Protein AF-A0A931QUQ0-F1 (afdb_monomer)

pLDDT: mean 88.73, std 15.68, range [31.11, 98.88]

Sequence (404 aa):
MVMVKSQKGFHLLPLLIVVVLVCVGAIGWRVMQKNNDKNQAASSDSKKLGSQEKQWLKDCQGDGRVQMQKSPMNLEDVGMILPLGLTAGAHVTPIDHLYFSPLEFRSPRDKYPVYAMADGYIVEITSRSVNVDTGQARPPEYRFMFQHSCQTISYFDLVTSVDDSIIKQMPDIESKGRATGHIAVKAGQLIGRIGGQTLDTAVYNMDLVLPGFITPSLYDAEPWKVHTDDFFSYFDEPLKSQLLDKNIRKTPPYSGKIDYDQPGKLIGNWFKQGSNGYAGEKGTTGAGENGRGYWSGHLSVFYHAIQPATIIVSLGEFSDGSPEAFAVAGNTPDPASVNKASGIVKYELIQGPNQDGQLPQDKTVRGSVLLQVLDGEKLKMEVFPGKTASQVNGFTPAALTYER

Foldseek 3Di:
DDDDDDDDDDPVVVVVVVVVVVVVVVVVVVVVVVVVVVVVVVLPPPQPDAPVLCQLLVVFADDDAAFFADDQFDLQQFQFKEFFQAADWLRLFTHLKIWRQTNPLQFPFQPTWTWRRAWFWFFKKAWDQADQQPRDGHQIWIKTWTRPGSFKIKIKTRFRFFDPVVCVVFVVCVVPRMGGDTHTHHRGDTGGGGHNGTIIMFMFGSSAFQVLQVPLQLCSVPNRSRRTDLRLVSYDPPVSVSNLVRYLAPDPVSNFDRRQHDPQFQAGKWFFPPLSHQQGNPPFPGLPPLSAHSQQRIWHWAAHRRGRLWTKIWHCQDDSNITDIFTFVVSDDDRRPAGQVNAKDKTFTAHAADPSRHDDPDRDGQWMKIWHRDPPQKIWIDIGGPDDPVRDPDDDPPITMIHD

Solvent-accessible surface area (backbone atoms only — not comparable to full-atom values): 21132 Å² total; per-residue (Å²): 134,88,84,83,81,83,86,84,72,77,75,58,59,64,53,51,52,51,52,50,52,52,52,51,50,53,50,51,50,50,52,51,50,54,48,52,54,49,54,51,61,67,59,66,62,75,83,80,71,42,74,66,56,52,58,58,46,56,89,50,53,66,76,54,83,66,67,36,82,30,65,46,45,59,72,85,51,44,53,34,29,46,39,14,16,44,64,58,61,75,38,26,49,43,32,73,38,26,32,44,31,35,57,60,46,86,35,60,69,54,68,42,64,28,25,32,29,33,53,33,22,43,32,34,37,38,49,44,43,54,40,62,74,77,67,44,78,48,81,55,27,33,34,39,36,32,32,50,19,61,29,22,34,38,40,41,30,56,29,48,41,71,26,68,82,53,44,77,78,38,66,46,30,85,77,66,35,42,31,74,57,74,44,79,47,46,51,59,37,75,52,26,17,26,34,52,50,43,44,35,35,42,34,30,32,74,85,46,68,48,78,22,44,84,46,61,76,37,31,65,74,51,52,64,60,46,15,53,50,64,52,62,77,34,34,57,81,68,59,29,58,58,51,53,70,36,28,71,27,87,54,84,60,54,40,35,62,58,51,57,35,43,93,63,30,54,19,14,63,35,20,30,63,91,17,63,38,64,44,11,46,93,90,24,90,34,33,44,101,83,56,40,28,23,31,50,38,31,33,20,32,46,54,35,43,58,38,68,84,43,39,30,44,19,29,12,48,55,88,86,44,45,39,51,60,21,23,38,54,90,56,49,81,56,41,77,75,34,24,50,90,63,42,77,44,66,40,32,28,17,62,31,55,47,98,88,40,48,66,57,87,66,71,62,69,56,13,19,37,41,42,27,39,44,80,88,49,25,33,41,38,42,78,39,67,74,31,54,60,90,73,54,93,69,86,61,93,81,46,42,53,26,31,87

Structure (mmCIF, N/CA/C/O backbone):
data_AF-A0A931QUQ0-F1
#
_entry.id   AF-A0A931QUQ0-F1
#
loop_
_atom_site.group_PDB
_atom_site.id
_atom_site.type_symbol
_atom_site.label_atom_id
_atom_site.label_alt_id
_atom_site.label_comp_id
_atom_site.label_asym_id
_atom_site.label_entity_id
_atom_site.label_seq_id
_atom_site.pdbx_PDB_ins_code
_atom_site.Cartn_x
_atom_site.Cartn_y
_atom_site.Cartn_z
_atom_site.occupancy
_atom_site.B_iso_or_equiv
_atom_site.auth_seq_id
_atom_site.auth_comp_id
_atom_site.auth_asym_id
_atom_site.auth_atom_id
_atom_site.pdbx_PDB_model_num
ATOM 1 N N . MET A 1 1 ? -31.052 -74.391 -0.321 1.00 40.22 1 MET A N 1
ATOM 2 C CA . MET A 1 1 ? -31.613 -73.701 -1.503 1.00 40.22 1 MET A CA 1
ATOM 3 C C . MET A 1 1 ? -31.634 -72.213 -1.181 1.00 40.22 1 MET A C 1
ATOM 5 O O . MET A 1 1 ? -32.277 -71.828 -0.215 1.00 40.22 1 MET A O 1
ATOM 9 N N . VAL A 1 2 ? -30.799 -71.422 -1.856 1.00 37.41 2 VAL A N 1
ATOM 10 C CA . VAL A 1 2 ? -30.527 -70.011 -1.524 1.00 37.41 2 VAL A CA 1
ATOM 11 C C . VAL A 1 2 ? -31.702 -69.132 -1.963 1.00 37.41 2 VAL A C 1
ATOM 13 O O . VAL A 1 2 ? -32.092 -69.170 -3.126 1.00 37.41 2 VAL A O 1
ATOM 16 N N . MET A 1 3 ? -32.254 -68.337 -1.042 1.00 34.44 3 MET A N 1
ATOM 17 C CA . MET A 1 3 ? -33.212 -67.270 -1.347 1.00 34.44 3 MET A CA 1
ATOM 18 C C . MET A 1 3 ? -32.458 -66.002 -1.765 1.00 34.44 3 MET A C 1
ATOM 20 O O . MET A 1 3 ? -31.725 -65.416 -0.970 1.00 34.44 3 MET A O 1
ATOM 24 N N . VAL A 1 4 ? -32.670 -65.560 -3.005 1.00 41.09 4 VAL A N 1
ATOM 25 C CA . VAL A 1 4 ? -32.209 -64.265 -3.521 1.00 41.09 4 VAL A CA 1
ATOM 26 C C . VAL A 1 4 ? -33.243 -63.196 -3.151 1.00 41.09 4 VAL A C 1
ATOM 28 O O . VAL A 1 4 ? -34.384 -63.251 -3.605 1.00 41.09 4 VAL A O 1
ATOM 31 N N . LYS A 1 5 ? -32.856 -62.209 -2.333 1.00 44.34 5 LYS A N 1
ATOM 32 C CA . LYS A 1 5 ? -33.628 -60.970 -2.124 1.00 44.34 5 LYS A CA 1
ATOM 33 C C . LYS A 1 5 ? -33.304 -59.985 -3.250 1.00 44.34 5 LYS A C 1
ATOM 35 O O . LYS A 1 5 ? -32.150 -59.605 -3.418 1.00 44.34 5 LYS A O 1
ATOM 40 N N . SER A 1 6 ? -34.318 -59.542 -3.996 1.00 45.66 6 SER A N 1
ATOM 41 C CA . SER A 1 6 ? -34.162 -58.502 -5.018 1.00 45.66 6 SER A CA 1
ATOM 42 C C . SER A 1 6 ? -33.956 -57.125 -4.376 1.00 45.66 6 SER A C 1
ATOM 44 O O . SER A 1 6 ? -34.846 -56.626 -3.685 1.00 45.66 6 SER A O 1
ATOM 46 N N . GLN A 1 7 ? -32.821 -56.478 -4.643 1.00 48.91 7 GLN A N 1
ATOM 47 C CA . GLN A 1 7 ? -32.614 -55.057 -4.359 1.00 48.91 7 GLN A CA 1
ATOM 48 C C . GLN A 1 7 ? -33.243 -54.209 -5.475 1.00 48.91 7 GLN A C 1
ATOM 50 O O . GLN A 1 7 ? -32.630 -53.962 -6.508 1.00 48.91 7 GLN A O 1
ATOM 55 N N . LYS A 1 8 ? -34.474 -53.735 -5.265 1.00 50.09 8 LYS A N 1
ATOM 56 C CA . LYS A 1 8 ? -35.027 -52.587 -6.000 1.00 50.09 8 LYS A CA 1
ATOM 57 C C . LYS A 1 8 ? -35.016 -51.392 -5.051 1.00 50.09 8 LYS A C 1
ATOM 59 O O . LYS A 1 8 ? -35.865 -51.305 -4.175 1.00 50.09 8 LYS A O 1
ATOM 64 N N . GLY A 1 9 ? -34.023 -50.513 -5.184 1.00 50.72 9 GLY A N 1
ATOM 65 C CA . GLY A 1 9 ? -33.960 -49.290 -4.370 1.00 50.72 9 GLY A CA 1
ATOM 66 C C . GLY A 1 9 ? -32.722 -48.407 -4.545 1.00 50.72 9 GLY A C 1
ATOM 67 O O . GLY A 1 9 ? -32.771 -47.238 -4.187 1.00 50.72 9 GLY A O 1
ATOM 68 N N . PHE A 1 10 ? -31.628 -48.902 -5.135 1.00 49.62 10 PHE A N 1
ATOM 69 C CA . PHE A 1 10 ? -30.348 -48.173 -5.137 1.00 49.62 10 PHE A CA 1
ATOM 70 C C . PHE A 1 10 ? -30.101 -47.238 -6.339 1.00 49.62 10 PHE A C 1
ATOM 72 O O . PHE A 1 10 ? -29.106 -46.523 -6.354 1.00 49.62 10 PHE A O 1
ATOM 79 N N . HIS A 1 11 ? -30.996 -47.192 -7.333 1.00 52.03 11 HIS A N 1
ATOM 80 C CA . HIS A 1 11 ? -30.795 -46.379 -8.548 1.00 52.03 11 HIS A CA 1
ATOM 81 C C . HIS A 1 11 ? -31.374 -44.956 -8.477 1.00 52.03 11 HIS A C 1
ATOM 83 O O . HIS A 1 11 ? -31.049 -44.130 -9.325 1.00 52.03 11 HIS A O 1
ATOM 89 N N . LEU A 1 12 ? -32.199 -44.639 -7.471 1.00 49.09 12 LEU A N 1
ATOM 90 C CA . LEU A 1 12 ? -32.796 -43.303 -7.318 1.00 49.09 12 LEU A CA 1
ATOM 91 C C . LEU A 1 12 ? -31.905 -42.336 -6.523 1.00 49.09 12 LEU A C 1
ATOM 93 O O . LEU A 1 12 ? -31.956 -41.134 -6.759 1.00 49.09 12 LEU A O 1
ATOM 97 N N . LEU A 1 13 ? -31.054 -42.846 -5.627 1.00 48.56 13 LEU A N 1
ATOM 98 C CA . LEU A 1 13 ? -30.172 -42.022 -4.794 1.00 48.56 13 LEU A CA 1
ATOM 99 C C . LEU A 1 13 ? -29.070 -41.296 -5.599 1.00 48.56 13 LEU A C 1
ATOM 101 O O . LEU A 1 13 ? -28.894 -40.096 -5.391 1.00 48.56 13 LEU A O 1
ATOM 105 N N . PRO A 1 14 ? -28.377 -41.942 -6.564 1.00 53.50 14 PRO A N 1
ATOM 106 C CA . PRO A 1 14 ? -27.396 -41.256 -7.407 1.00 53.50 14 PRO A CA 1
ATOM 107 C C . PRO A 1 14 ? -28.056 -40.206 -8.306 1.00 53.50 14 PRO A C 1
ATOM 109 O O . PRO A 1 14 ? -27.511 -39.124 -8.499 1.00 53.50 14 PRO A O 1
ATOM 112 N N . LEU A 1 15 ? -29.260 -40.501 -8.810 1.00 52.22 15 LEU A N 1
ATOM 113 C CA . LEU A 1 15 ? -30.012 -39.594 -9.675 1.00 52.22 15 LEU A CA 1
ATOM 114 C C . LEU A 1 15 ? -30.427 -38.320 -8.922 1.00 52.22 15 LEU A C 1
ATOM 116 O O . LEU A 1 15 ? -30.321 -37.220 -9.456 1.00 52.22 15 LEU A O 1
ATOM 120 N N . LEU A 1 16 ? -30.837 -38.461 -7.659 1.00 58.50 16 LEU A N 1
ATOM 121 C CA . LEU A 1 16 ? -31.236 -37.341 -6.809 1.00 58.50 16 LEU A CA 1
ATOM 122 C C . LEU A 1 16 ? -30.038 -36.454 -6.432 1.00 58.50 16 LEU A C 1
ATOM 124 O O . LEU A 1 16 ? -30.159 -35.232 -6.446 1.00 58.50 16 LEU A O 1
ATOM 128 N N . ILE A 1 17 ? -28.862 -37.046 -6.188 1.00 62.12 17 ILE A N 1
ATOM 129 C CA . ILE A 1 17 ? -27.612 -36.305 -5.935 1.00 62.12 17 ILE A CA 1
ATOM 130 C C . ILE A 1 17 ? -27.186 -35.507 -7.175 1.00 62.12 17 ILE A C 1
ATOM 132 O O . ILE A 1 17 ? -26.839 -34.333 -7.054 1.00 62.12 17 ILE A O 1
ATOM 136 N N . VAL A 1 18 ? -27.264 -36.099 -8.371 1.00 64.31 18 VAL A N 1
ATOM 137 C CA . VAL A 1 18 ? -26.933 -35.402 -9.627 1.00 64.31 18 VAL A CA 1
ATOM 138 C C . VAL A 1 18 ? -27.890 -34.235 -9.879 1.00 64.31 18 VAL A C 1
ATOM 140 O O . VAL A 1 18 ? -27.436 -33.142 -10.209 1.00 64.31 18 VAL A O 1
ATOM 143 N N . VAL A 1 19 ? -29.196 -34.418 -9.660 1.00 68.88 19 VAL A N 1
ATOM 144 C CA . VAL A 1 19 ? -30.186 -33.337 -9.816 1.00 68.88 19 VAL A CA 1
ATOM 145 C C . VAL A 1 19 ? -29.926 -32.196 -8.827 1.00 68.88 19 VAL A C 1
ATOM 147 O O . VAL A 1 19 ? -29.935 -31.035 -9.230 1.00 68.88 19 VAL A O 1
ATOM 150 N N . VAL A 1 20 ? -29.617 -32.498 -7.562 1.00 69.31 20 VAL A N 1
ATOM 151 C CA . VAL A 1 20 ? -29.287 -31.471 -6.558 1.00 69.31 20 VAL A CA 1
ATOM 152 C C . VAL A 1 20 ? -28.015 -30.709 -6.938 1.00 69.31 20 VAL A C 1
ATOM 154 O O . VAL A 1 20 ? -28.014 -29.481 -6.873 1.00 69.31 20 VAL A O 1
ATOM 157 N N . LEU A 1 21 ? -26.961 -31.389 -7.398 1.00 61.47 21 LEU A N 1
ATOM 158 C CA . LEU A 1 21 ? -25.717 -30.734 -7.823 1.00 61.47 21 LEU A CA 1
ATOM 159 C C . LEU A 1 21 ? -25.918 -29.839 -9.053 1.00 61.47 21 LEU A C 1
ATOM 161 O O . LEU A 1 21 ? -25.376 -28.736 -9.093 1.00 61.47 21 LEU A O 1
ATOM 165 N N . VAL A 1 22 ? -26.740 -30.260 -10.019 1.00 69.38 22 VAL A N 1
ATOM 166 C CA . VAL A 1 22 ? -27.090 -29.436 -11.188 1.00 69.38 22 VAL A CA 1
ATOM 167 C C . VAL A 1 22 ? -27.912 -28.216 -10.771 1.00 69.38 22 VAL A C 1
ATOM 169 O O . VAL A 1 22 ? -27.641 -27.111 -11.239 1.00 69.38 22 VAL A O 1
ATOM 172 N N . CYS A 1 23 ? -28.870 -28.368 -9.854 1.00 66.94 23 CYS A N 1
ATOM 173 C CA . CYS A 1 23 ? -29.653 -27.244 -9.341 1.00 66.94 23 CYS A CA 1
ATOM 174 C C . CYS A 1 23 ? -28.791 -26.253 -8.547 1.00 66.94 23 CYS A C 1
ATOM 176 O O . CYS A 1 23 ? -28.900 -25.049 -8.768 1.00 66.94 23 CYS A O 1
ATOM 178 N N . VAL A 1 24 ? -27.901 -26.734 -7.674 1.00 70.81 24 VAL A N 1
ATOM 179 C CA . VAL A 1 24 ? -26.971 -25.883 -6.911 1.00 70.81 24 VAL A CA 1
ATOM 180 C C . VAL A 1 24 ? -25.973 -25.197 -7.846 1.00 70.81 24 VAL A C 1
ATOM 182 O O . VAL A 1 24 ? -25.744 -23.999 -7.702 1.00 70.81 24 VAL A O 1
ATOM 185 N N . GLY A 1 25 ? -25.452 -25.903 -8.853 1.00 62.31 25 GLY A N 1
ATOM 186 C CA . GLY A 1 25 ? -24.584 -25.331 -9.885 1.00 62.31 25 GLY A CA 1
ATOM 187 C C . GLY A 1 25 ? -25.283 -24.256 -10.722 1.00 62.31 25 GLY A C 1
ATOM 188 O O . GLY A 1 25 ? -24.719 -23.189 -10.941 1.00 62.31 25 GLY A O 1
ATOM 189 N N . ALA A 1 26 ? -26.539 -24.476 -11.121 1.00 65.94 26 ALA A N 1
ATOM 190 C CA . ALA A 1 26 ? -27.331 -23.506 -11.880 1.00 65.94 26 ALA A CA 1
ATOM 191 C C . ALA A 1 26 ? -27.716 -22.270 -11.047 1.00 65.94 26 ALA A C 1
ATOM 193 O O . ALA A 1 26 ? -27.731 -21.153 -11.567 1.00 65.94 26 ALA A O 1
ATOM 194 N N . ILE A 1 27 ? -28.006 -22.449 -9.754 1.00 70.25 27 ILE A N 1
ATOM 195 C CA . ILE A 1 27 ? -28.260 -21.344 -8.819 1.00 70.25 27 ILE A CA 1
ATOM 196 C C . ILE A 1 27 ? -26.966 -20.563 -8.569 1.00 70.25 27 ILE A C 1
ATOM 198 O O . ILE A 1 27 ? -26.983 -19.339 -8.671 1.00 70.25 27 ILE A O 1
ATOM 202 N N . GLY A 1 28 ? -25.844 -21.245 -8.325 1.00 60.31 28 GLY A N 1
ATOM 203 C CA . GLY A 1 28 ? -24.525 -20.624 -8.175 1.00 60.31 28 GLY A CA 1
ATOM 204 C C . GLY A 1 28 ? -24.111 -19.832 -9.416 1.00 60.31 28 GLY A C 1
ATOM 205 O O . GLY A 1 28 ? -23.689 -18.685 -9.297 1.00 60.31 28 GLY A O 1
ATOM 206 N N . TRP A 1 29 ? -24.334 -20.387 -10.611 1.00 63.16 29 TRP A N 1
ATOM 207 C CA . TRP A 1 29 ? -24.073 -19.712 -11.885 1.00 63.16 29 TRP A CA 1
ATOM 208 C C . TRP A 1 29 ? -24.970 -18.487 -12.098 1.00 63.16 29 TRP A C 1
ATOM 210 O O . TRP A 1 29 ? -24.479 -17.428 -12.482 1.00 63.16 29 TRP A O 1
ATOM 220 N N . ARG A 1 30 ? -26.267 -18.574 -11.771 1.00 60.22 30 ARG A N 1
ATOM 221 C CA . ARG A 1 30 ? -27.178 -17.417 -11.830 1.00 60.22 30 ARG A CA 1
ATOM 222 C C . ARG A 1 30 ? -26.823 -16.334 -10.819 1.00 60.22 30 ARG A C 1
ATOM 224 O O . ARG A 1 30 ? -26.968 -15.160 -11.137 1.00 60.22 30 ARG A O 1
ATOM 231 N N . VAL A 1 31 ? -26.368 -16.696 -9.620 1.00 65.69 31 VAL A N 1
ATOM 232 C CA . VAL A 1 31 ? -25.895 -15.730 -8.615 1.00 65.69 31 VAL A CA 1
ATOM 233 C C . VAL A 1 31 ? -24.600 -15.060 -9.083 1.00 65.69 31 VAL A C 1
ATOM 235 O O . VAL A 1 31 ? -24.491 -13.842 -8.969 1.00 65.69 31 VAL A O 1
ATOM 238 N N . MET A 1 32 ? -23.668 -15.808 -9.687 1.00 58.31 32 MET A N 1
ATOM 239 C CA . MET A 1 32 ? -22.465 -15.236 -10.309 1.00 58.31 32 MET A CA 1
ATOM 240 C C . MET A 1 32 ? -22.801 -14.298 -11.470 1.00 58.31 32 MET A C 1
ATOM 242 O O . MET A 1 32 ? -22.261 -13.200 -11.514 1.00 58.31 32 MET A O 1
ATOM 246 N N . GLN A 1 33 ? -23.720 -14.672 -12.368 1.00 59.84 33 GLN A N 1
ATOM 247 C CA . GLN A 1 33 ? -24.174 -13.783 -13.445 1.00 59.84 33 GLN A CA 1
ATOM 248 C C . GLN A 1 33 ? -24.812 -12.512 -12.892 1.00 59.84 33 GLN A C 1
ATOM 250 O O . GLN A 1 33 ? -24.434 -11.423 -13.292 1.00 59.84 33 GLN A O 1
ATOM 255 N N . LYS A 1 34 ? -25.698 -12.624 -11.897 1.00 51.59 34 LYS A N 1
ATOM 256 C CA . LYS A 1 34 ? -26.344 -11.453 -11.289 1.00 51.59 34 LYS A CA 1
ATOM 257 C C . LYS A 1 34 ? -25.355 -10.539 -10.555 1.00 51.59 34 LYS A C 1
ATOM 259 O O . LYS A 1 34 ? -25.595 -9.338 -10.481 1.00 51.59 34 LYS A O 1
ATOM 264 N N . ASN A 1 35 ? -24.272 -11.093 -10.005 1.00 51.03 35 ASN A N 1
ATOM 265 C CA . ASN A 1 35 ? -23.170 -10.313 -9.440 1.00 51.03 35 ASN A CA 1
ATOM 266 C C . ASN A 1 35 ? -22.316 -9.663 -10.537 1.00 51.03 35 ASN A C 1
ATOM 268 O O . ASN A 1 35 ? -21.966 -8.500 -10.388 1.00 51.03 35 ASN A O 1
ATOM 272 N N . ASN A 1 36 ? -22.049 -10.351 -11.651 1.00 46.97 36 ASN A N 1
ATOM 273 C CA . ASN A 1 36 ? -21.387 -9.754 -12.814 1.00 46.97 36 ASN A CA 1
ATOM 274 C C . ASN A 1 36 ? -22.216 -8.620 -13.430 1.00 46.97 36 ASN A C 1
ATOM 276 O O . ASN A 1 36 ? -21.664 -7.564 -13.714 1.00 46.97 36 ASN A O 1
ATOM 280 N N . ASP A 1 37 ? -23.531 -8.792 -13.555 1.00 42.97 37 ASP A N 1
ATOM 281 C CA . ASP A 1 37 ? -24.440 -7.773 -14.087 1.00 42.97 37 ASP A CA 1
ATOM 282 C C . ASP A 1 37 ? -24.554 -6.571 -13.133 1.00 42.97 37 ASP A C 1
ATOM 284 O O . ASP A 1 37 ? -24.633 -5.428 -13.574 1.00 42.97 37 ASP A O 1
ATOM 288 N N . LYS A 1 38 ? -24.515 -6.799 -11.811 1.00 44.22 38 LYS A N 1
ATOM 289 C CA . LYS A 1 38 ? -24.438 -5.721 -10.808 1.00 44.22 38 LYS A CA 1
ATOM 290 C C . LYS A 1 38 ? -23.092 -4.998 -10.826 1.00 44.22 38 LYS A C 1
ATOM 292 O O . LYS A 1 38 ? -23.077 -3.779 -10.690 1.00 44.22 38 LYS A O 1
ATOM 297 N N . ASN A 1 39 ? -21.993 -5.721 -11.031 1.00 43.69 39 ASN A N 1
ATOM 298 C CA . ASN A 1 39 ? -20.660 -5.139 -11.175 1.00 43.69 39 ASN A CA 1
ATOM 299 C C . ASN A 1 39 ? -20.530 -4.349 -12.490 1.00 43.69 39 ASN A C 1
ATOM 301 O O . ASN A 1 39 ? -19.894 -3.303 -12.500 1.00 43.69 39 ASN A O 1
ATOM 305 N N . GLN A 1 40 ? -21.195 -4.778 -13.570 1.00 37.03 40 GLN A N 1
ATOM 306 C CA . GLN A 1 40 ? -21.314 -4.004 -14.813 1.00 37.03 40 GLN A CA 1
ATOM 307 C C . GLN A 1 40 ? -22.254 -2.798 -14.678 1.00 37.03 40 GLN A C 1
ATOM 309 O O . GLN A 1 40 ? -21.991 -1.744 -15.247 1.00 37.03 40 GLN A O 1
ATOM 314 N N . ALA A 1 41 ? -23.337 -2.897 -13.903 1.00 33.44 41 ALA A N 1
ATOM 315 C CA . ALA A 1 41 ? -24.213 -1.753 -13.648 1.00 33.44 41 ALA A CA 1
ATOM 316 C C . ALA A 1 41 ? -23.522 -0.679 -12.784 1.00 33.44 41 ALA A C 1
ATOM 318 O O . ALA A 1 41 ? -23.704 0.513 -13.034 1.00 33.44 41 ALA A O 1
ATOM 319 N N . ALA A 1 42 ? -22.672 -1.088 -11.833 1.00 38.81 42 ALA A N 1
ATOM 320 C CA . ALA A 1 42 ? -21.794 -0.194 -11.074 1.00 38.81 42 ALA A CA 1
ATOM 321 C C . ALA A 1 42 ? -20.647 0.400 -11.921 1.00 38.81 42 ALA A C 1
ATOM 323 O O . ALA A 1 42 ? -20.087 1.423 -11.544 1.00 38.81 42 ALA A O 1
ATOM 324 N N . SER A 1 43 ? -20.329 -0.181 -13.085 1.00 38.50 43 SER A N 1
ATOM 325 C CA . SER A 1 43 ? -19.304 0.329 -14.009 1.00 38.50 43 SER A CA 1
ATOM 326 C C . SER A 1 43 ? -19.835 1.344 -15.034 1.00 38.50 43 SER A C 1
ATOM 328 O O . SER A 1 43 ? -19.145 1.634 -16.012 1.00 38.50 43 SER A O 1
ATOM 330 N N . SER A 1 44 ? -21.071 1.835 -14.872 1.00 31.11 44 SER A N 1
ATOM 331 C CA . SER A 1 44 ? -21.695 2.785 -15.807 1.00 31.11 44 SER A CA 1
ATOM 332 C C . SER A 1 44 ? -21.576 4.258 -15.399 1.00 31.11 44 SER A C 1
ATOM 334 O O . SER A 1 44 ? -21.909 5.131 -16.202 1.00 31.11 44 SER A O 1
ATOM 336 N N . ASP A 1 45 ? -20.999 4.554 -14.228 1.00 38.66 45 ASP A N 1
ATOM 337 C CA . ASP A 1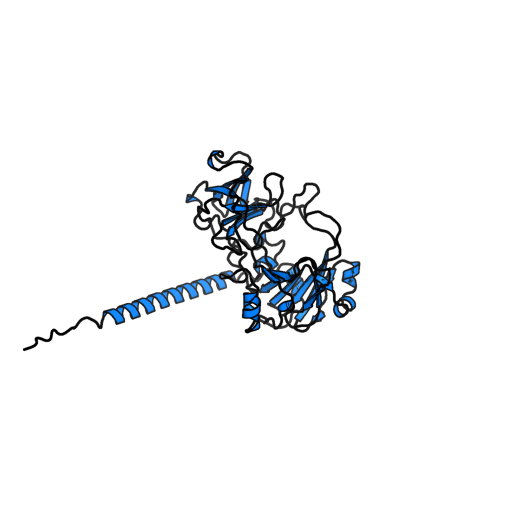 45 ? -20.372 5.856 -14.007 1.00 38.66 45 ASP A CA 1
ATOM 338 C C . ASP A 1 45 ? -19.117 5.908 -14.881 1.00 38.66 45 ASP A C 1
ATOM 340 O O . ASP A 1 45 ? -18.175 5.138 -14.700 1.00 38.66 45 ASP A O 1
ATOM 344 N N . SER A 1 46 ? -19.110 6.790 -15.880 1.00 40.06 46 SER A N 1
ATOM 345 C CA . SER A 1 46 ? -17.942 7.053 -16.719 1.00 40.06 46 SER A CA 1
ATOM 346 C C . SER A 1 46 ? -16.681 7.164 -15.852 1.00 40.06 46 SER A C 1
ATOM 348 O O . SER A 1 46 ? -16.597 8.092 -15.045 1.00 40.06 46 SER A O 1
ATOM 350 N N . LYS A 1 47 ? -15.736 6.222 -16.020 1.00 55.72 47 LYS A N 1
ATOM 351 C CA . LYS A 1 47 ? -14.428 6.133 -15.342 1.00 55.72 47 LYS A CA 1
ATOM 352 C C . LYS A 1 47 ? -13.873 7.521 -15.024 1.00 55.72 47 LYS A C 1
ATOM 354 O O . LYS A 1 47 ? -13.329 8.199 -15.902 1.00 55.72 47 LYS A O 1
ATOM 359 N N . LYS A 1 48 ? -14.015 7.978 -13.782 1.00 65.81 48 LYS A N 1
ATOM 360 C CA . LYS A 1 48 ? -13.495 9.286 -13.393 1.00 65.81 48 LYS A CA 1
ATOM 361 C C . LYS A 1 48 ? -12.032 9.136 -12.994 1.00 65.81 48 LYS A C 1
ATOM 363 O O . LYS A 1 48 ? -11.705 9.196 -11.821 1.00 65.81 48 LYS A O 1
ATOM 368 N N . LEU A 1 49 ? -11.168 8.962 -13.994 1.00 82.81 49 LEU A N 1
ATOM 369 C CA . LEU A 1 49 ? -9.720 9.006 -13.796 1.00 82.81 49 LEU A CA 1
ATOM 370 C C . LEU A 1 49 ? -9.317 10.352 -13.172 1.00 82.81 49 LEU A C 1
ATOM 372 O O . LEU A 1 49 ? -9.768 11.426 -13.615 1.00 82.81 49 LEU A O 1
ATOM 376 N N . GLY A 1 50 ? -8.444 10.292 -12.175 1.00 84.44 50 GLY A N 1
ATOM 377 C CA . GLY A 1 50 ? -7.754 11.425 -11.582 1.00 84.44 50 GLY A CA 1
ATOM 378 C C . GLY A 1 50 ? -6.833 12.129 -12.582 1.00 84.44 50 GLY A C 1
ATOM 379 O O . GLY A 1 50 ? -6.574 11.657 -13.691 1.00 84.44 50 GLY A O 1
ATOM 380 N N . SER A 1 51 ? -6.336 13.310 -12.210 1.00 87.12 51 SER A N 1
ATOM 381 C CA . SER A 1 51 ? -5.437 14.097 -13.069 1.00 87.12 51 SER A CA 1
ATOM 382 C C . SER A 1 51 ? -4.144 13.349 -13.400 1.00 87.12 51 SER A C 1
ATOM 384 O O . SER A 1 51 ? -3.683 13.407 -14.538 1.00 87.12 51 SER A O 1
ATOM 386 N N . GLN A 1 52 ? -3.590 12.627 -12.426 1.00 88.94 52 GLN A N 1
ATOM 387 C CA . GLN A 1 52 ? -2.334 11.905 -12.586 1.00 88.94 52 GLN A CA 1
ATOM 388 C C . GLN A 1 52 ? -2.480 10.670 -13.484 1.00 88.94 52 GLN A C 1
ATOM 390 O O . GLN A 1 52 ? -1.666 10.462 -14.376 1.00 88.94 52 GLN A O 1
ATOM 395 N N . GLU A 1 53 ? -3.566 9.912 -13.351 1.00 92.31 53 GLU A N 1
ATOM 396 C CA . GLU A 1 53 ? -3.835 8.762 -14.225 1.00 92.31 53 GLU A CA 1
ATOM 397 C C . GLU A 1 53 ? -4.074 9.203 -15.671 1.00 92.31 53 GLU A C 1
ATOM 399 O O . GLU A 1 53 ? -3.537 8.610 -16.604 1.00 92.31 53 GLU A O 1
ATOM 404 N N . LYS A 1 54 ? -4.803 10.311 -15.873 1.00 92.06 54 LYS A N 1
ATOM 405 C CA . LYS A 1 54 ? -4.969 10.927 -17.201 1.00 92.06 54 LYS A CA 1
ATOM 406 C C . LYS A 1 54 ? -3.641 11.344 -17.820 1.00 92.06 54 LYS A C 1
ATOM 408 O O . LYS A 1 54 ? -3.497 11.283 -19.036 1.00 92.06 54 LYS A O 1
ATOM 413 N N . GLN A 1 55 ? -2.693 11.795 -17.002 1.00 92.38 55 GLN A N 1
ATOM 414 C CA . GLN A 1 55 ? -1.357 12.139 -17.469 1.00 92.38 55 GLN A CA 1
ATOM 415 C C . GLN A 1 55 ? -0.577 10.892 -17.893 1.00 92.38 55 GLN A C 1
ATOM 417 O O . GLN A 1 55 ? 0.061 10.922 -18.942 1.00 92.38 55 GLN A O 1
ATOM 422 N N . TRP A 1 56 ? -0.636 9.809 -17.116 1.00 94.44 56 TRP A N 1
ATOM 423 C CA . TRP A 1 56 ? 0.061 8.562 -17.442 1.00 94.44 56 TRP A CA 1
ATOM 424 C C . TRP A 1 56 ? -0.504 7.844 -18.662 1.00 94.44 56 TRP A C 1
ATOM 426 O O . TRP A 1 56 ? 0.248 7.155 -19.334 1.00 94.44 56 TRP A O 1
ATOM 436 N N . LEU A 1 57 ? -1.800 8.004 -18.933 1.00 93.75 57 LEU A N 1
ATOM 437 C CA . LEU A 1 57 ? -2.488 7.433 -20.095 1.00 93.75 57 LEU A CA 1
ATOM 438 C C . LEU A 1 57 ? -2.518 8.377 -21.302 1.00 93.75 57 LEU A C 1
ATOM 440 O O . LEU A 1 57 ? -3.194 8.103 -22.298 1.00 93.75 57 LEU A O 1
ATOM 444 N N . LYS A 1 58 ? -1.838 9.522 -21.219 1.00 93.56 58 LYS A N 1
ATOM 445 C CA . LYS A 1 58 ? -1.783 10.461 -22.331 1.00 93.56 58 LYS A CA 1
ATOM 446 C C . LYS A 1 58 ? -1.076 9.795 -23.513 1.00 93.56 58 LYS A C 1
ATOM 448 O O . LYS A 1 58 ? 0.045 9.323 -23.381 1.00 93.56 58 LYS A O 1
ATOM 453 N N . ASP A 1 59 ? -1.727 9.827 -24.675 1.00 92.56 59 ASP A N 1
ATOM 454 C CA . ASP A 1 59 ? -1.224 9.244 -25.924 1.00 92.56 59 ASP A CA 1
ATOM 455 C C . ASP A 1 59 ? -0.988 7.718 -25.844 1.00 92.56 59 ASP A C 1
ATOM 457 O O . ASP A 1 59 ? -0.209 7.161 -26.623 1.00 92.56 59 ASP A O 1
ATOM 461 N N . CYS A 1 60 ? -1.688 7.031 -24.928 1.00 94.38 60 CYS A N 1
ATOM 462 C CA . CYS A 1 60 ? -1.609 5.581 -24.786 1.00 94.38 60 CYS A CA 1
ATOM 463 C C . CYS A 1 60 ? -1.971 4.838 -26.077 1.00 94.38 60 CYS A C 1
ATOM 465 O O . CYS A 1 60 ? -2.792 5.282 -26.884 1.00 94.38 60 CYS A O 1
ATOM 467 N N . GLN A 1 61 ? -1.348 3.674 -26.264 1.00 91.69 61 GLN A N 1
ATOM 468 C CA . GLN A 1 61 ? -1.571 2.801 -27.413 1.00 91.69 61 GLN A CA 1
ATOM 469 C C . GLN A 1 61 ? -1.832 1.373 -26.955 1.00 91.69 61 GLN A C 1
ATOM 471 O O . GLN A 1 61 ? -1.330 0.951 -25.918 1.00 91.69 61 GLN A O 1
ATOM 476 N N . GLY A 1 62 ? -2.573 0.621 -27.766 1.00 90.94 62 GLY A N 1
ATOM 477 C CA . GLY A 1 62 ? -2.954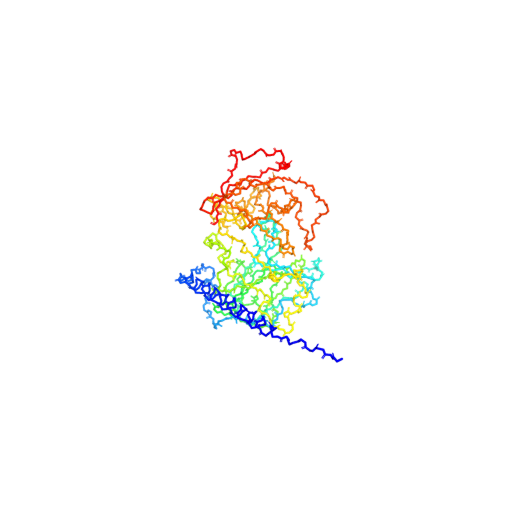 -0.750 -27.450 1.00 90.94 62 GLY A CA 1
ATOM 478 C C . GLY A 1 62 ? -4.128 -0.826 -26.478 1.00 90.94 62 GLY A C 1
ATOM 479 O O . GLY A 1 62 ? -4.369 0.067 -25.662 1.00 90.94 62 GLY A O 1
ATOM 480 N N . ASP A 1 63 ? -4.871 -1.914 -26.589 1.00 84.94 63 ASP A N 1
ATOM 481 C CA . ASP A 1 63 ? -5.982 -2.255 -25.723 1.00 84.94 63 ASP A CA 1
ATOM 482 C C . ASP A 1 63 ? -5.621 -3.438 -24.824 1.00 84.94 63 ASP A C 1
ATOM 484 O O . ASP A 1 63 ? -4.666 -4.181 -25.055 1.00 84.94 63 ASP A O 1
ATOM 488 N N . GLY A 1 64 ? -6.405 -3.604 -23.766 1.00 88.31 64 GLY A N 1
ATOM 489 C CA . GLY A 1 64 ? -6.332 -4.808 -22.966 1.00 88.31 64 GLY A CA 1
ATOM 490 C C . GLY A 1 64 ? -5.124 -4.895 -22.032 1.00 88.31 64 GLY A C 1
ATOM 491 O O . GLY A 1 64 ? -4.258 -4.020 -21.924 1.00 88.31 64 GLY A O 1
ATOM 492 N N . ARG A 1 65 ? -5.105 -6.023 -21.333 1.00 93.88 65 ARG A N 1
ATOM 493 C CA . ARG A 1 65 ? -4.099 -6.396 -20.355 1.00 93.88 65 ARG A CA 1
ATOM 494 C C . ARG A 1 65 ? -2.793 -6.794 -21.044 1.00 93.88 65 ARG A C 1
ATOM 496 O O . ARG A 1 65 ? -2.804 -7.682 -21.894 1.00 93.88 65 ARG A O 1
ATOM 503 N N . VAL A 1 66 ? -1.664 -6.236 -20.609 1.00 97.25 66 VAL A N 1
ATOM 504 C CA . VAL A 1 66 ? -0.331 -6.618 -21.116 1.00 97.25 66 VAL A CA 1
ATOM 505 C C . VAL A 1 66 ? 0.330 -7.638 -20.193 1.00 97.25 66 VAL A C 1
ATOM 507 O O . VAL A 1 66 ? 0.492 -7.373 -19.008 1.00 97.25 66 VAL A O 1
ATOM 510 N N . GLN A 1 67 ? 0.729 -8.797 -20.726 1.00 97.25 67 GLN A N 1
ATOM 511 C CA . GLN A 1 67 ? 1.532 -9.769 -19.974 1.00 97.25 67 GLN A CA 1
ATOM 512 C C . GLN A 1 67 ? 2.959 -9.248 -19.764 1.00 97.25 67 GLN A C 1
ATOM 514 O O . GLN A 1 67 ? 3.560 -8.683 -20.674 1.00 97.25 67 GLN A O 1
ATOM 519 N N . MET A 1 68 ? 3.513 -9.475 -18.579 1.00 98.19 68 MET A N 1
ATOM 520 C CA . MET A 1 68 ? 4.876 -9.133 -18.191 1.00 98.19 68 MET A CA 1
ATOM 521 C C . MET A 1 68 ? 5.817 -10.277 -18.568 1.00 98.19 68 MET A C 1
ATOM 523 O O . MET A 1 68 ? 5.741 -11.377 -18.020 1.00 98.19 68 MET A O 1
ATOM 527 N N . GLN A 1 69 ? 6.719 -10.034 -19.522 1.00 98.31 69 GLN A N 1
ATOM 528 C CA . GLN A 1 69 ? 7.618 -11.071 -20.039 1.00 98.31 69 GLN A CA 1
ATOM 529 C C . GLN A 1 69 ? 8.876 -11.273 -19.178 1.00 98.31 69 GLN A C 1
ATOM 531 O O . GLN A 1 69 ? 9.609 -12.246 -19.385 1.00 98.31 69 GLN A O 1
ATOM 536 N N . LY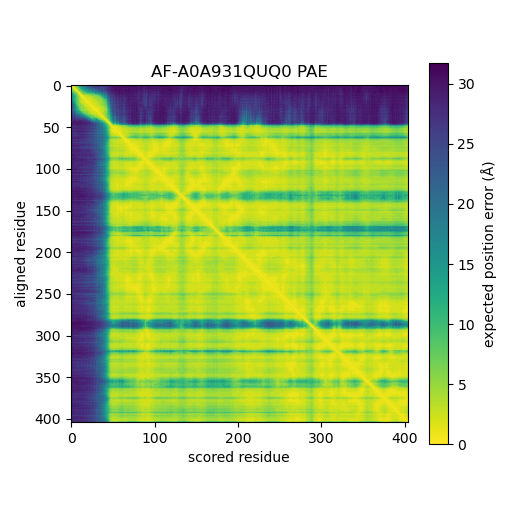S A 1 70 ? 9.177 -10.356 -18.250 1.00 98.31 70 LYS A N 1
ATOM 537 C CA . LYS A 1 70 ? 10.397 -10.367 -17.428 1.00 98.31 70 LYS A CA 1
ATOM 538 C C . LYS A 1 70 ? 10.117 -9.995 -15.976 1.00 98.31 70 LYS A C 1
ATOM 540 O O . LYS A 1 70 ? 9.321 -9.107 -15.700 1.00 98.31 70 LYS A O 1
ATOM 545 N N . SER A 1 71 ? 10.824 -10.652 -15.055 1.00 98.19 71 SER A N 1
ATOM 546 C CA . SER A 1 71 ? 10.912 -10.213 -13.657 1.00 98.19 71 SER A CA 1
ATOM 547 C C . SER A 1 71 ? 11.648 -8.869 -13.586 1.00 98.19 71 SER A C 1
ATOM 549 O O . SER A 1 71 ? 12.613 -8.683 -14.336 1.00 98.19 71 SER A O 1
ATOM 551 N N . PRO A 1 72 ? 11.250 -7.947 -12.691 1.00 98.19 72 PRO A N 1
ATOM 552 C CA . PRO A 1 72 ? 11.895 -6.642 -12.579 1.00 98.19 72 PRO A CA 1
ATOM 553 C C . PRO A 1 72 ? 13.331 -6.720 -12.037 1.00 98.19 72 PRO A C 1
ATOM 555 O O . PRO A 1 72 ? 14.115 -5.802 -12.240 1.00 98.19 72 PRO A O 1
ATOM 558 N N . MET A 1 73 ? 13.703 -7.826 -11.391 1.00 98.62 73 MET A N 1
ATOM 559 C CA . MET A 1 73 ? 15.071 -8.155 -10.972 1.00 98.62 73 MET A CA 1
ATOM 560 C C . MET A 1 73 ? 15.428 -9.575 -11.421 1.00 98.62 73 MET A C 1
ATOM 562 O O . MET A 1 73 ? 14.531 -10.397 -11.643 1.00 98.62 73 MET A O 1
ATOM 566 N N . ASN A 1 74 ? 16.719 -9.912 -11.498 1.00 98.44 74 ASN A N 1
ATOM 567 C CA . ASN A 1 74 ? 17.113 -11.310 -11.690 1.00 98.44 74 ASN A CA 1
ATOM 568 C C . ASN A 1 74 ? 16.595 -12.154 -10.519 1.00 98.44 74 ASN A C 1
ATOM 570 O O . ASN A 1 74 ? 16.769 -11.790 -9.361 1.00 98.44 74 ASN A O 1
ATOM 574 N N . LEU A 1 75 ? 15.985 -13.306 -10.802 1.00 98.00 75 LEU A N 1
ATOM 575 C CA . LEU A 1 75 ? 15.381 -14.149 -9.761 1.00 98.00 75 LEU A CA 1
ATOM 576 C C . LEU A 1 75 ? 16.404 -14.676 -8.739 1.00 98.00 75 LEU A C 1
ATOM 578 O O . LEU A 1 75 ? 16.056 -14.923 -7.584 1.00 98.00 75 LEU A O 1
ATOM 582 N N . GLU A 1 76 ? 17.658 -14.851 -9.152 1.00 97.75 76 GLU A N 1
ATOM 583 C CA . GLU A 1 76 ? 18.773 -15.225 -8.272 1.00 97.75 76 GLU A CA 1
ATOM 584 C C . GLU A 1 76 ? 19.173 -14.105 -7.303 1.00 97.75 76 GLU A C 1
ATOM 586 O O . GLU A 1 76 ? 19.585 -14.393 -6.182 1.00 97.75 76 GLU A O 1
ATOM 591 N N . ASP A 1 77 ? 18.942 -12.847 -7.686 1.00 98.06 77 ASP A N 1
ATOM 592 C CA . ASP A 1 77 ? 19.207 -11.664 -6.866 1.00 98.06 77 ASP A CA 1
ATOM 593 C C . ASP A 1 77 ? 18.058 -11.347 -5.896 1.00 98.06 77 ASP A C 1
ATOM 595 O O . ASP A 1 77 ? 18.213 -10.506 -5.013 1.00 98.06 77 ASP A O 1
ATOM 599 N N . VAL A 1 78 ? 16.901 -12.008 -6.031 1.00 98.25 78 VAL A N 1
ATOM 600 C CA . VAL A 1 78 ? 15.735 -11.815 -5.156 1.00 98.25 78 VAL A CA 1
ATOM 601 C C . VAL A 1 78 ? 15.809 -12.776 -3.972 1.00 98.25 78 VAL A C 1
ATOM 603 O O . VAL A 1 78 ? 15.740 -13.999 -4.137 1.00 98.25 78 VAL A O 1
ATOM 606 N N . GLY A 1 79 ? 15.896 -12.220 -2.764 1.00 96.88 79 GLY A N 1
ATOM 607 C CA . GLY A 1 79 ? 15.822 -12.979 -1.517 1.00 96.88 79 GLY A CA 1
ATOM 608 C C . GLY A 1 79 ? 14.388 -13.377 -1.192 1.00 96.88 79 GLY A C 1
ATOM 609 O O . GLY A 1 79 ? 14.111 -14.545 -0.922 1.00 96.88 79 GLY A O 1
ATOM 610 N N . MET A 1 80 ? 13.466 -12.417 -1.271 1.00 96.69 80 MET A N 1
ATOM 611 C CA . MET A 1 80 ? 12.036 -12.650 -1.069 1.00 96.69 80 MET A CA 1
ATOM 612 C C . MET A 1 80 ? 11.180 -11.564 -1.715 1.00 96.69 80 MET A C 1
ATOM 614 O O . MET A 1 80 ? 11.630 -10.433 -1.897 1.00 96.69 80 MET A O 1
ATOM 618 N N . ILE A 1 81 ? 9.929 -11.915 -2.005 1.00 97.94 81 ILE A N 1
ATOM 619 C CA . ILE A 1 81 ? 8.880 -10.971 -2.390 1.00 97.94 81 ILE A CA 1
ATOM 620 C C . ILE A 1 81 ? 7.890 -10.855 -1.230 1.00 97.94 81 ILE A C 1
ATOM 622 O O . ILE A 1 81 ? 7.372 -11.867 -0.749 1.00 97.94 81 ILE A O 1
ATOM 626 N N . LEU A 1 82 ? 7.636 -9.630 -0.777 1.00 96.75 82 LEU A N 1
ATOM 627 C CA . LEU A 1 82 ? 6.587 -9.329 0.196 1.00 96.75 82 LEU A CA 1
ATOM 628 C C . LEU A 1 82 ? 5.306 -8.905 -0.548 1.00 96.75 82 LEU A C 1
ATOM 630 O O . LEU A 1 82 ? 5.401 -8.156 -1.525 1.00 96.75 82 LEU A O 1
ATOM 634 N N . PRO A 1 83 ? 4.122 -9.375 -0.117 1.00 97.19 83 PRO A N 1
ATOM 635 C CA . PRO A 1 83 ? 2.858 -9.103 -0.798 1.00 97.19 83 PRO A CA 1
ATOM 636 C C . PRO A 1 83 ? 2.363 -7.667 -0.567 1.00 97.19 83 PRO A C 1
ATOM 638 O O . PRO A 1 83 ? 2.773 -6.994 0.379 1.00 97.19 83 PRO A O 1
ATOM 641 N N . LEU A 1 84 ? 1.381 -7.268 -1.375 1.00 97.50 84 LEU A N 1
ATOM 642 C CA . LEU A 1 84 ? 0.470 -6.157 -1.117 1.00 97.50 84 LEU A CA 1
ATOM 643 C C . LEU A 1 84 ? -0.178 -6.284 0.268 1.00 97.50 84 LEU A C 1
ATOM 645 O O . LEU A 1 84 ? -0.467 -7.384 0.756 1.00 97.50 84 LEU A O 1
ATOM 649 N N . GLY A 1 85 ? -0.531 -5.140 0.837 1.00 96.19 85 GLY A N 1
ATOM 650 C CA . GLY A 1 85 ? -1.397 -5.037 2.003 1.00 96.19 85 GLY A CA 1
ATOM 651 C C . GLY A 1 85 ? -0.693 -5.092 3.352 1.00 96.19 85 GLY A C 1
ATOM 652 O O . GLY A 1 85 ? -1.359 -5.205 4.381 1.00 96.19 85 GLY A O 1
ATOM 653 N N . LEU A 1 86 ? 0.639 -5.013 3.368 1.00 94.44 86 LEU A N 1
ATOM 654 C CA . LEU A 1 86 ? 1.386 -4.708 4.588 1.00 94.44 86 LEU A CA 1
ATOM 655 C C . LEU A 1 86 ? 1.039 -3.297 5.092 1.00 94.44 86 LEU A C 1
ATOM 657 O O . LEU A 1 86 ? 0.504 -2.481 4.350 1.00 94.44 86 LEU A O 1
ATOM 661 N N . THR A 1 87 ? 1.354 -3.015 6.353 1.00 93.00 87 THR A N 1
ATOM 662 C CA . THR A 1 87 ? 1.281 -1.676 6.961 1.00 93.00 87 THR A CA 1
ATOM 663 C C . THR A 1 87 ? 2.592 -1.407 7.680 1.00 93.00 87 THR A C 1
ATOM 665 O O . THR A 1 87 ? 3.058 -2.273 8.426 1.00 93.00 87 THR A O 1
ATOM 668 N N . ALA A 1 88 ? 3.192 -0.240 7.466 1.00 86.44 88 ALA A N 1
ATOM 669 C CA . ALA A 1 88 ? 4.494 0.113 8.025 1.00 86.44 88 ALA A CA 1
ATOM 670 C C . ALA A 1 88 ? 4.647 1.633 8.142 1.00 86.44 88 ALA A C 1
ATOM 672 O O . ALA A 1 88 ? 4.463 2.347 7.158 1.00 86.44 88 ALA A O 1
ATOM 673 N N . GLY A 1 89 ? 5.018 2.118 9.332 1.00 84.56 89 GLY A N 1
ATOM 674 C CA . GLY A 1 89 ? 5.205 3.550 9.583 1.00 84.56 89 GLY A CA 1
ATOM 675 C C . GLY A 1 89 ? 3.988 4.367 9.142 1.00 84.56 89 GLY A C 1
ATOM 676 O O . GLY A 1 89 ? 2.861 4.044 9.510 1.00 84.56 89 GLY A O 1
ATOM 677 N N . ALA A 1 90 ? 4.216 5.382 8.307 1.00 85.06 90 ALA A N 1
ATOM 678 C CA . ALA A 1 90 ? 3.183 6.241 7.726 1.00 85.06 90 ALA A CA 1
ATOM 679 C C . ALA A 1 90 ? 2.109 5.502 6.898 1.00 85.06 90 ALA A C 1
ATOM 681 O O . ALA A 1 90 ? 1.017 6.032 6.694 1.00 85.06 90 ALA A O 1
ATOM 682 N N . HIS A 1 91 ? 2.373 4.280 6.429 1.00 90.50 91 HIS A N 1
ATOM 683 C CA . HIS A 1 91 ? 1.391 3.477 5.703 1.00 90.50 91 HIS A CA 1
ATOM 684 C C . HIS A 1 91 ? 0.447 2.738 6.661 1.00 90.50 91 HIS A C 1
ATOM 686 O O . HIS A 1 91 ? 0.613 1.547 6.938 1.00 90.50 91 HIS A O 1
ATOM 692 N N . VAL A 1 92 ? -0.559 3.464 7.153 1.00 95.00 92 VAL A N 1
ATOM 693 C CA . VAL A 1 92 ? -1.593 2.946 8.069 1.00 95.00 92 VAL A CA 1
ATOM 694 C C . VAL A 1 92 ? -2.632 2.088 7.345 1.00 95.00 92 VAL A C 1
ATOM 696 O O . VAL A 1 92 ? -3.172 1.137 7.910 1.00 95.00 92 VAL A O 1
ATOM 699 N N . THR A 1 93 ? -2.933 2.402 6.083 1.00 97.00 93 THR A N 1
ATOM 700 C CA . THR A 1 93 ? -3.778 1.540 5.238 1.00 97.00 93 THR A CA 1
ATOM 701 C C . THR A 1 93 ? -2.938 0.472 4.539 1.00 97.00 93 THR A C 1
ATOM 703 O O . THR A 1 93 ? -1.772 0.742 4.245 1.00 97.00 93 THR A O 1
ATOM 706 N N . PRO A 1 94 ? -3.511 -0.707 4.225 1.00 97.44 94 PRO A N 1
ATOM 707 C CA . PRO A 1 94 ? -2.838 -1.744 3.452 1.00 97.44 94 PRO A CA 1
ATOM 708 C C . PRO A 1 94 ? -2.165 -1.181 2.187 1.00 97.44 94 PRO A C 1
ATOM 710 O O . PRO A 1 94 ? -2.809 -0.526 1.358 1.00 97.44 94 PRO A O 1
ATOM 713 N N . ILE A 1 95 ? -0.861 -1.424 2.065 1.00 96.38 95 ILE A N 1
ATOM 714 C CA . ILE A 1 95 ? 0.021 -0.868 1.031 1.00 96.38 95 ILE A CA 1
ATOM 715 C C . ILE A 1 95 ? -0.275 -1.464 -0.350 1.00 96.38 95 ILE A C 1
ATOM 717 O O . ILE A 1 95 ? -0.479 -2.668 -0.486 1.00 96.38 95 ILE A O 1
ATOM 721 N N . ASP A 1 96 ? -0.278 -0.619 -1.380 1.00 96.19 96 ASP A N 1
ATOM 722 C CA . ASP A 1 96 ? -0.687 -0.913 -2.760 1.00 96.19 96 ASP A CA 1
ATOM 723 C C . ASP A 1 96 ? 0.406 -1.491 -3.664 1.00 96.19 96 ASP A C 1
ATOM 725 O O . ASP A 1 96 ? 0.182 -1.650 -4.863 1.00 96.19 96 ASP A O 1
ATOM 729 N N . HIS A 1 97 ? 1.557 -1.849 -3.098 1.00 97.06 97 HIS A N 1
ATOM 730 C CA . HIS A 1 97 ? 2.684 -2.420 -3.826 1.00 97.06 97 HIS A CA 1
ATOM 731 C C . HIS A 1 97 ? 3.369 -3.568 -3.097 1.00 97.06 97 HIS A C 1
ATOM 733 O O . HIS A 1 97 ? 3.215 -3.770 -1.892 1.00 97.06 97 HIS A O 1
ATOM 739 N N . LEU A 1 98 ? 4.079 -4.364 -3.891 1.00 97.12 98 LEU A N 1
ATOM 740 C CA . LEU A 1 98 ? 4.921 -5.458 -3.448 1.00 97.12 98 LEU A CA 1
ATOM 741 C C . LEU A 1 98 ? 6.344 -4.954 -3.243 1.00 97.12 98 LEU A C 1
ATOM 743 O O . LEU A 1 98 ? 6.761 -3.969 -3.853 1.00 97.12 98 LEU A O 1
ATOM 747 N N . TYR A 1 99 ? 7.106 -5.715 -2.463 1.00 97.50 99 TYR A N 1
ATOM 748 C CA . TYR A 1 99 ? 8.520 -5.454 -2.228 1.00 97.50 99 TYR A CA 1
ATOM 749 C C . TYR A 1 99 ? 9.352 -6.605 -2.765 1.00 97.50 99 TYR A C 1
ATOM 751 O O . TYR A 1 99 ? 9.252 -7.728 -2.269 1.00 97.50 99 TYR A O 1
ATOM 759 N N . PHE A 1 100 ? 10.213 -6.330 -3.734 1.00 98.38 100 PHE A N 1
ATOM 760 C CA . PHE A 1 100 ? 11.279 -7.237 -4.135 1.00 98.38 100 PHE A CA 1
ATOM 761 C C . PHE A 1 100 ? 12.495 -6.945 -3.258 1.00 98.38 100 PHE A C 1
ATOM 763 O O . PHE A 1 100 ? 13.233 -5.984 -3.480 1.00 98.38 100 PHE A O 1
ATOM 770 N N . SER A 1 101 ? 12.680 -7.760 -2.221 1.00 97.44 101 SER A N 1
ATOM 771 C CA . SER A 1 101 ? 13.821 -7.651 -1.314 1.00 97.44 101 SER A CA 1
ATOM 772 C C . SER A 1 101 ? 15.028 -8.382 -1.909 1.00 97.44 101 SER A C 1
ATOM 774 O O . SER A 1 101 ? 14.914 -9.577 -2.226 1.00 97.44 101 SER A O 1
ATOM 776 N N . PRO A 1 102 ? 16.183 -7.711 -2.081 1.00 97.44 102 PRO A N 1
ATOM 777 C CA . PRO A 1 102 ? 17.360 -8.353 -2.640 1.00 97.44 102 PRO A CA 1
ATOM 778 C C . PRO A 1 102 ? 17.925 -9.419 -1.695 1.00 97.44 102 PRO A C 1
ATOM 780 O O . PRO A 1 102 ? 17.767 -9.350 -0.475 1.00 97.44 102 PRO A O 1
ATOM 783 N N . LEU A 1 103 ? 18.618 -10.402 -2.269 1.00 95.62 103 LEU A N 1
ATOM 784 C CA . LEU A 1 103 ? 19.222 -11.521 -1.545 1.00 95.62 103 LEU A CA 1
ATOM 785 C C . LEU A 1 103 ? 20.181 -11.035 -0.451 1.00 95.62 103 LEU A C 1
ATOM 787 O O . LEU A 1 103 ? 20.149 -11.538 0.670 1.00 95.62 103 LEU A O 1
ATOM 791 N N . GLU A 1 104 ? 20.988 -10.015 -0.749 1.00 96.81 104 GLU A N 1
ATOM 792 C CA . GL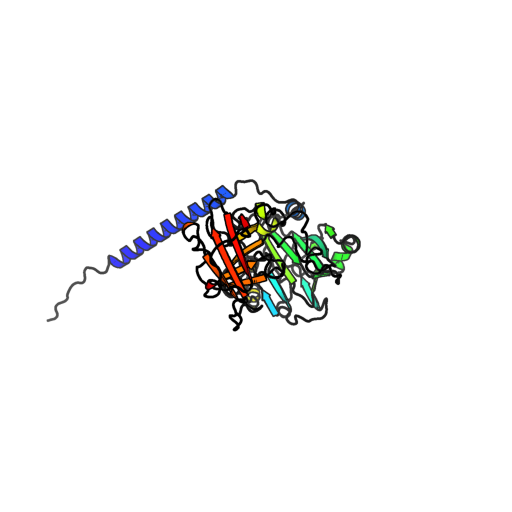U A 1 104 ? 21.737 -9.273 0.261 1.00 96.81 104 GLU A CA 1
ATOM 793 C C . GLU A 1 104 ? 21.075 -7.917 0.502 1.00 96.81 104 GLU A C 1
ATOM 795 O O . GLU A 1 104 ? 21.379 -6.932 -0.169 1.00 96.81 104 GLU A O 1
ATOM 800 N N . PHE A 1 105 ? 20.191 -7.849 1.499 1.00 94.44 105 PHE A N 1
ATOM 801 C CA . PHE A 1 105 ? 19.474 -6.613 1.823 1.00 94.44 105 PHE A CA 1
ATOM 802 C C . PHE A 1 105 ? 20.409 -5.429 2.115 1.00 94.44 105 PHE A C 1
ATOM 804 O O . PHE A 1 105 ? 20.206 -4.330 1.613 1.00 94.44 105 PHE A O 1
ATOM 811 N N . ARG A 1 106 ? 21.483 -5.656 2.885 1.00 95.50 106 ARG A N 1
ATOM 812 C CA . ARG A 1 106 ? 22.495 -4.635 3.223 1.00 95.50 106 ARG A CA 1
ATOM 813 C C . ARG A 1 106 ? 23.590 -4.514 2.158 1.00 95.50 106 ARG A C 1
ATOM 815 O O . ARG A 1 106 ? 24.763 -4.343 2.489 1.00 95.50 106 ARG A O 1
ATOM 822 N N . SER A 1 107 ? 23.229 -4.658 0.887 1.00 96.94 107 SER A N 1
ATOM 823 C CA . SER A 1 107 ? 24.170 -4.468 -0.208 1.00 96.94 107 SER A CA 1
ATOM 824 C C . SER A 1 107 ? 24.611 -3.007 -0.328 1.00 96.94 107 SER A C 1
ATOM 826 O O . SER A 1 107 ? 23.868 -2.102 0.059 1.00 96.94 107 SER A O 1
ATOM 828 N N . PRO A 1 108 ? 25.764 -2.741 -0.963 1.00 97.38 108 PRO A N 1
ATOM 829 C CA . PRO A 1 108 ? 26.045 -1.417 -1.495 1.00 97.38 108 PRO A CA 1
ATOM 830 C C . PRO A 1 108 ? 24.906 -0.938 -2.399 1.00 97.38 108 PRO A C 1
ATOM 832 O O . PRO A 1 108 ? 24.219 -1.742 -3.041 1.00 97.38 108 PRO A O 1
ATOM 835 N N . ARG A 1 109 ? 24.730 0.381 -2.447 1.00 96.25 109 ARG A N 1
ATOM 836 C CA . ARG A 1 109 ? 23.841 1.052 -3.392 1.00 96.25 109 ARG A CA 1
ATOM 837 C C . ARG A 1 109 ? 24.191 0.648 -4.828 1.00 96.25 109 ARG A C 1
ATOM 839 O O . ARG A 1 109 ? 25.359 0.415 -5.126 1.00 96.25 109 ARG A O 1
ATOM 846 N N . ASP A 1 110 ? 23.183 0.561 -5.693 1.00 97.31 110 ASP A N 1
ATOM 847 C CA . ASP A 1 110 ? 23.352 0.217 -7.110 1.00 97.31 110 ASP A CA 1
ATOM 848 C C . ASP A 1 110 ? 23.975 -1.172 -7.349 1.00 97.31 110 ASP A C 1
ATOM 850 O O . ASP A 1 110 ? 24.574 -1.424 -8.394 1.00 97.31 110 ASP A O 1
ATOM 854 N N . LYS A 1 111 ? 23.848 -2.117 -6.408 1.00 98.06 111 LYS A N 1
ATOM 855 C CA . LYS A 1 111 ? 24.371 -3.478 -6.597 1.00 98.06 111 LYS A CA 1
ATOM 856 C C . LYS A 1 111 ? 23.578 -4.259 -7.642 1.00 98.06 111 LYS A C 1
ATOM 858 O O . LYS A 1 111 ? 24.196 -4.881 -8.505 1.00 98.06 111 LYS A O 1
ATOM 863 N N . TYR A 1 112 ? 22.251 -4.224 -7.592 1.00 98.56 112 TYR A N 1
ATOM 864 C CA . TYR A 1 112 ? 21.394 -5.128 -8.359 1.00 98.56 112 TYR A CA 1
ATOM 865 C C . TYR A 1 112 ? 20.723 -4.418 -9.538 1.00 98.56 112 TYR A C 1
ATOM 867 O O . TYR A 1 112 ? 20.179 -3.330 -9.348 1.00 98.56 112 TYR A O 1
ATOM 875 N N . PRO A 1 113 ? 20.753 -4.994 -10.753 1.00 98.50 113 PRO A N 1
ATOM 876 C CA . PRO A 1 113 ? 20.098 -4.407 -11.915 1.00 98.50 113 PRO A CA 1
ATOM 877 C C . PRO A 1 113 ? 18.570 -4.511 -11.816 1.00 98.50 113 PRO A C 1
ATOM 879 O O . PRO A 1 113 ? 18.037 -5.499 -11.308 1.00 98.50 113 PRO A O 1
ATOM 882 N N . VAL A 1 114 ? 17.879 -3.505 -12.353 1.00 98.75 114 VAL A N 1
ATOM 883 C CA . VAL A 1 114 ? 16.419 -3.480 -12.489 1.00 98.75 114 VAL A CA 1
ATOM 884 C C . VAL A 1 114 ? 16.040 -3.379 -13.961 1.00 98.75 114 VAL A C 1
ATOM 886 O O . VAL A 1 114 ? 16.604 -2.575 -14.710 1.00 98.75 114 VAL A O 1
ATOM 889 N N . TYR A 1 115 ? 15.068 -4.187 -14.372 1.00 98.75 115 TYR A N 1
ATOM 890 C CA . TYR A 1 115 ? 14.661 -4.357 -15.761 1.00 98.75 115 TYR A CA 1
ATOM 891 C C . TYR A 1 115 ? 13.196 -3.986 -15.982 1.00 98.75 115 TYR A C 1
ATOM 893 O O . TYR A 1 115 ? 12.344 -4.244 -15.133 1.00 98.75 115 TYR A O 1
ATOM 901 N N . ALA A 1 116 ? 12.876 -3.442 -17.156 1.00 98.75 116 ALA A N 1
ATOM 902 C CA . ALA A 1 116 ? 11.489 -3.284 -17.584 1.00 98.75 116 ALA A CA 1
ATOM 903 C C . ALA A 1 116 ? 10.805 -4.661 -17.692 1.00 98.75 116 ALA A C 1
ATOM 905 O O . ALA A 1 116 ? 11.334 -5.575 -18.329 1.00 98.75 116 ALA A O 1
ATOM 906 N N . MET A 1 117 ? 9.625 -4.813 -17.084 1.00 98.69 117 MET A N 1
ATOM 907 C CA . MET A 1 117 ? 8.906 -6.097 -17.051 1.00 98.69 117 MET A CA 1
ATOM 908 C C . MET A 1 117 ? 8.269 -6.466 -18.395 1.00 98.69 117 MET A C 1
ATOM 910 O O . MET A 1 117 ? 8.164 -7.648 -18.727 1.00 98.69 117 MET A O 1
ATOM 914 N N . ALA A 1 118 ? 7.872 -5.459 -19.173 1.00 98.50 118 ALA A N 1
ATOM 915 C CA . ALA A 1 118 ? 7.288 -5.609 -20.496 1.00 98.50 118 ALA A CA 1
ATOM 916 C C . ALA A 1 118 ? 7.706 -4.472 -21.429 1.00 98.50 118 ALA A C 1
ATOM 918 O O . ALA A 1 118 ? 8.245 -3.452 -20.992 1.00 98.50 118 ALA A O 1
ATOM 919 N N . ASP A 1 119 ? 7.415 -4.651 -22.715 1.00 98.38 119 ASP A N 1
ATOM 920 C CA . ASP A 1 119 ? 7.417 -3.557 -23.680 1.00 98.38 119 ASP A CA 1
ATOM 921 C C . ASP A 1 119 ? 6.452 -2.446 -23.233 1.00 98.38 119 ASP A C 1
ATOM 923 O O . ASP A 1 119 ? 5.408 -2.701 -22.625 1.00 98.38 119 ASP A O 1
ATOM 927 N N . GLY A 1 120 ? 6.803 -1.200 -23.533 1.00 97.31 120 GLY A N 1
ATOM 928 C CA . GLY A 1 120 ? 5.965 -0.053 -23.206 1.00 97.31 120 GLY A CA 1
ATOM 929 C C . GLY A 1 120 ? 6.744 1.248 -23.241 1.00 97.31 120 GLY A C 1
ATOM 930 O O . GLY A 1 120 ? 7.763 1.361 -23.928 1.00 97.31 120 GLY A O 1
ATOM 931 N N . TYR A 1 121 ? 6.263 2.222 -22.476 1.00 97.75 121 TYR A N 1
ATOM 932 C CA . TYR A 1 121 ? 6.860 3.546 -22.398 1.00 97.75 121 TYR A CA 1
ATOM 933 C C . TYR A 1 121 ? 7.063 3.982 -20.954 1.00 97.75 121 TYR A C 1
ATOM 935 O O . TYR A 1 121 ? 6.140 3.901 -20.147 1.00 97.75 121 TYR A O 1
ATOM 943 N N . ILE A 1 122 ? 8.245 4.507 -20.636 1.00 97.50 122 ILE A N 1
ATOM 944 C CA . ILE A 1 122 ? 8.425 5.301 -19.420 1.00 97.50 122 ILE A CA 1
ATOM 945 C C . ILE A 1 122 ? 7.759 6.652 -19.667 1.00 97.50 122 ILE A C 1
ATOM 947 O O . ILE A 1 122 ? 8.201 7.416 -20.534 1.00 97.50 122 ILE A O 1
ATOM 951 N N . VAL A 1 123 ? 6.697 6.928 -18.910 1.00 96.31 123 VAL A N 1
ATOM 952 C CA . VAL A 1 123 ? 5.883 8.147 -19.056 1.00 96.31 123 VAL A CA 1
ATOM 953 C C . VAL A 1 123 ? 6.189 9.206 -18.004 1.00 96.31 123 VAL A C 1
ATOM 955 O O . VAL A 1 123 ? 5.977 10.401 -18.217 1.00 96.31 123 VAL A O 1
ATOM 958 N N . GLU A 1 124 ? 6.758 8.784 -16.880 1.00 95.44 124 GLU A N 1
ATOM 959 C CA . GLU A 1 124 ? 7.141 9.664 -15.787 1.00 95.44 124 GLU A CA 1
ATOM 960 C C . GLU A 1 124 ? 8.287 9.056 -14.991 1.00 95.44 124 GLU A C 1
ATOM 962 O O . GLU A 1 124 ? 8.289 7.855 -14.711 1.00 95.44 124 GLU A O 1
ATOM 967 N N . ILE A 1 125 ? 9.232 9.905 -14.594 1.00 95.56 125 ILE A N 1
ATOM 968 C CA . ILE A 1 125 ? 10.199 9.591 -13.553 1.00 95.56 125 ILE A CA 1
ATOM 969 C C . ILE A 1 125 ? 10.228 10.744 -12.550 1.00 95.56 125 ILE A C 1
ATOM 971 O O . ILE A 1 125 ? 10.366 11.907 -12.931 1.00 95.56 125 ILE A O 1
ATOM 975 N N . THR A 1 126 ? 10.114 10.438 -11.264 1.00 94.19 126 THR A N 1
ATOM 976 C CA . THR A 1 126 ? 10.284 11.407 -10.171 1.00 94.19 126 THR A CA 1
ATOM 977 C C . THR A 1 126 ? 11.443 10.992 -9.288 1.00 94.19 126 THR A C 1
ATOM 979 O O . THR A 1 126 ? 11.586 9.804 -9.016 1.00 94.19 126 THR A O 1
ATOM 982 N N . SER A 1 127 ? 12.222 11.948 -8.790 1.00 92.62 127 SER A N 1
ATOM 983 C CA . SER A 1 127 ? 13.279 11.693 -7.814 1.00 92.62 127 SER A CA 1
ATOM 984 C C . SER A 1 127 ? 12.925 12.254 -6.442 1.00 92.62 127 SER A C 1
ATOM 986 O O . SER A 1 127 ? 12.371 13.351 -6.343 1.00 92.62 127 SER A O 1
ATOM 988 N N . ARG A 1 128 ? 13.322 11.558 -5.378 1.00 88.75 128 ARG A N 1
ATOM 989 C CA . ARG A 1 128 ? 13.192 12.017 -3.991 1.00 88.75 128 ARG A CA 1
ATOM 990 C C . ARG A 1 128 ? 14.531 11.913 -3.280 1.00 88.75 128 ARG A C 1
ATOM 992 O O . ARG A 1 128 ? 15.118 10.840 -3.231 1.00 88.75 128 ARG A O 1
ATOM 999 N N . SER A 1 129 ? 14.961 13.014 -2.674 1.00 86.94 129 SER A N 1
ATOM 1000 C CA . SER A 1 129 ? 16.235 13.107 -1.940 1.00 86.94 129 SER A CA 1
ATOM 1001 C C . SER A 1 129 ? 16.033 13.448 -0.463 1.00 86.94 129 SER A C 1
ATOM 1003 O O . SER A 1 129 ? 16.954 13.900 0.212 1.00 86.94 129 SER A O 1
ATOM 1005 N N . VAL A 1 130 ? 14.811 13.268 0.043 1.00 80.94 130 VAL A N 1
ATOM 1006 C CA . VAL A 1 130 ? 14.428 13.528 1.436 1.00 80.94 130 VAL A CA 1
ATOM 1007 C C . VAL A 1 130 ? 13.596 12.351 1.937 1.00 80.94 130 VAL A C 1
ATOM 1009 O O . VAL A 1 130 ? 12.800 11.790 1.183 1.00 80.94 130 VAL A O 1
ATOM 1012 N N . ASN A 1 131 ? 13.816 11.934 3.181 1.00 73.00 131 ASN A N 1
ATOM 1013 C CA . ASN A 1 131 ? 12.987 10.938 3.846 1.00 73.00 131 ASN A CA 1
ATOM 1014 C C . ASN A 1 131 ? 11.649 11.571 4.274 1.00 73.00 131 ASN A C 1
ATOM 1016 O O . ASN A 1 131 ? 11.644 12.619 4.913 1.00 73.00 131 ASN A O 1
ATOM 1020 N N . VAL A 1 132 ? 10.527 10.943 3.915 1.00 67.38 132 VAL A N 1
ATOM 1021 C CA . VAL A 1 132 ? 9.178 11.483 4.173 1.00 67.38 132 VAL A CA 1
ATOM 1022 C C . VAL A 1 132 ? 8.781 11.478 5.653 1.00 67.38 132 VAL A C 1
ATOM 1024 O O . VAL A 1 132 ? 8.026 12.351 6.082 1.00 67.38 132 VAL A O 1
ATOM 1027 N N . ASP A 1 133 ? 9.323 10.540 6.431 1.00 62.12 133 ASP A N 1
ATOM 1028 C CA . ASP A 1 133 ? 8.991 10.347 7.844 1.00 62.12 133 ASP A CA 1
ATOM 1029 C C . ASP A 1 133 ? 9.883 11.188 8.767 1.00 62.12 133 ASP A C 1
ATOM 1031 O O . ASP A 1 133 ? 9.455 11.598 9.841 1.00 62.12 133 ASP A O 1
ATOM 1035 N N . THR A 1 134 ? 11.136 11.443 8.372 1.00 68.31 134 THR A N 1
ATOM 1036 C CA . THR A 1 134 ? 12.120 12.161 9.206 1.00 68.31 134 THR A CA 1
ATOM 1037 C C . THR A 1 134 ? 12.495 13.542 8.677 1.00 68.31 134 THR A C 1
ATOM 1039 O O . THR A 1 134 ? 13.144 14.310 9.387 1.00 68.31 134 THR A O 1
ATOM 1042 N N . GLY A 1 135 ? 12.168 13.856 7.421 1.00 70.25 135 GLY A N 1
ATOM 1043 C 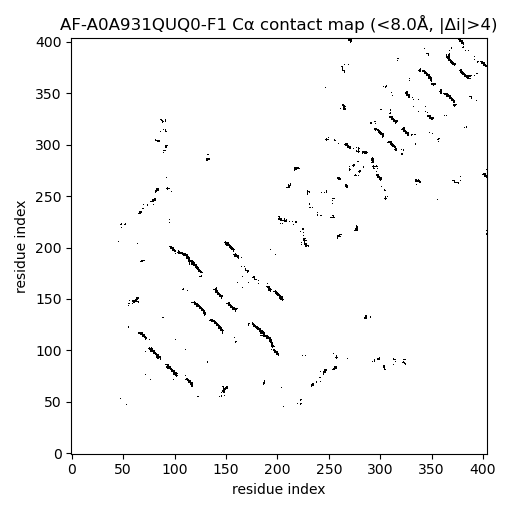CA . GLY A 1 135 ? 12.580 15.091 6.748 1.00 70.25 135 GLY A CA 1
ATOM 1044 C C . GLY A 1 135 ? 14.083 15.181 6.444 1.00 70.25 135 GLY A C 1
ATOM 1045 O O . GLY A 1 135 ? 14.553 16.217 5.975 1.00 70.25 135 GLY A O 1
ATOM 1046 N N . GLN A 1 136 ? 14.863 14.124 6.697 1.00 77.56 136 GLN A N 1
ATOM 1047 C CA . GLN A 1 136 ? 16.316 14.139 6.508 1.00 77.56 136 GLN A CA 1
ATOM 1048 C C . GLN A 1 136 ? 16.715 13.935 5.044 1.00 77.56 136 GLN A C 1
ATOM 1050 O O . GLN A 1 136 ? 16.123 13.123 4.330 1.00 77.56 136 GLN A O 1
ATOM 1055 N N . ALA A 1 137 ? 17.761 14.644 4.608 1.00 85.94 137 ALA A N 1
ATOM 1056 C CA . ALA A 1 137 ? 18.336 14.473 3.278 1.00 85.94 137 ALA A CA 1
ATOM 1057 C C . ALA A 1 137 ? 18.922 13.064 3.093 1.00 85.94 137 ALA A C 1
ATOM 1059 O O . ALA A 1 137 ? 19.510 12.489 4.010 1.00 85.94 137 ALA A O 1
ATOM 1060 N N . ARG A 1 138 ? 18.794 12.526 1.881 1.00 86.00 138 ARG A N 1
ATOM 1061 C CA . ARG A 1 138 ? 19.306 11.211 1.481 1.00 86.00 138 ARG A CA 1
ATOM 1062 C C . ARG A 1 138 ? 19.722 11.207 0.006 1.00 86.00 138 ARG A C 1
ATOM 1064 O O . ARG A 1 138 ? 19.270 12.074 -0.745 1.00 86.00 138 ARG A O 1
ATOM 1071 N N . PRO A 1 139 ? 20.560 10.248 -0.433 1.00 89.94 139 PRO A N 1
ATOM 1072 C CA . PRO A 1 139 ? 20.815 10.042 -1.856 1.00 89.94 139 PRO A CA 1
ATOM 1073 C C . PRO A 1 139 ? 19.500 9.892 -2.646 1.00 89.94 139 PRO A C 1
ATOM 1075 O O . PRO A 1 139 ? 18.560 9.292 -2.121 1.00 89.94 139 PRO A O 1
ATOM 1078 N N . PRO A 1 140 ? 19.421 10.419 -3.882 1.00 90.25 140 PRO A N 1
ATOM 1079 C CA . PRO A 1 140 ? 18.175 10.472 -4.643 1.00 90.25 140 PRO A CA 1
ATOM 1080 C C . PRO A 1 140 ? 17.660 9.076 -4.976 1.00 90.25 140 PRO A C 1
ATOM 1082 O O . PRO A 1 140 ? 18.402 8.238 -5.461 1.00 90.25 140 PRO A O 1
ATOM 1085 N N . GLU A 1 141 ? 16.384 8.812 -4.781 1.00 93.25 141 GLU A N 1
ATOM 1086 C CA . GLU A 1 141 ? 15.735 7.596 -5.273 1.00 93.25 141 GLU A CA 1
ATOM 1087 C C . GLU A 1 141 ? 14.715 7.955 -6.333 1.00 93.25 141 GLU A C 1
ATOM 1089 O O . GLU A 1 141 ? 14.148 9.046 -6.298 1.00 93.25 141 GLU A O 1
ATOM 1094 N N . TYR A 1 142 ? 14.454 7.030 -7.244 1.00 95.75 142 TYR A N 1
ATOM 1095 C CA . TYR A 1 142 ? 13.652 7.274 -8.426 1.00 95.75 142 TYR A CA 1
ATOM 1096 C C . TYR A 1 142 ? 12.414 6.382 -8.440 1.00 95.75 142 TYR A C 1
ATOM 1098 O O . TYR A 1 142 ? 12.494 5.173 -8.211 1.00 95.75 142 TYR A O 1
ATOM 1106 N N . ARG A 1 143 ? 11.276 6.997 -8.763 1.00 96.56 143 ARG A N 1
ATOM 1107 C CA . ARG A 1 143 ? 10.031 6.314 -9.105 1.00 96.56 143 ARG A CA 1
ATOM 1108 C C . ARG A 1 143 ? 9.791 6.440 -10.596 1.00 96.56 143 ARG A C 1
ATOM 1110 O O . ARG A 1 143 ? 9.830 7.551 -11.114 1.00 96.56 143 ARG A O 1
ATOM 1117 N N . PHE A 1 144 ? 9.514 5.325 -11.252 1.00 97.69 144 PHE A N 1
ATOM 1118 C CA . PHE A 1 144 ? 9.195 5.217 -12.669 1.00 97.69 144 PHE A CA 1
ATOM 1119 C C . PHE A 1 144 ? 7.741 4.808 -12.838 1.00 97.69 144 PHE A C 1
ATOM 1121 O O . PHE A 1 144 ? 7.282 3.889 -12.161 1.00 97.69 144 PHE A O 1
ATOM 1128 N N . MET A 1 145 ? 7.062 5.415 -13.804 1.00 97.88 145 MET A N 1
ATOM 1129 C CA . MET A 1 145 ? 5.757 4.969 -14.285 1.00 97.88 145 MET A CA 1
ATOM 1130 C C . MET A 1 145 ? 5.893 4.429 -15.705 1.00 97.88 145 MET A C 1
ATOM 1132 O O . MET A 1 145 ? 6.440 5.107 -16.582 1.00 97.88 145 MET A O 1
ATOM 1136 N N . PHE A 1 146 ? 5.370 3.227 -15.928 1.00 98.38 146 PHE A N 1
ATOM 1137 C CA . PHE A 1 146 ? 5.382 2.541 -17.214 1.00 98.38 146 PHE A CA 1
ATOM 1138 C C . PHE A 1 146 ? 3.963 2.424 -17.755 1.00 98.38 146 PHE A C 1
ATOM 1140 O O . PHE A 1 146 ? 3.090 1.848 -17.109 1.00 98.38 146 PHE A O 1
ATOM 1147 N N . GLN A 1 147 ? 3.746 2.939 -18.958 1.00 97.88 147 GLN A N 1
ATOM 1148 C CA . GLN A 1 147 ? 2.524 2.746 -19.726 1.00 97.88 147 GLN A CA 1
ATOM 1149 C C . GLN A 1 147 ? 2.737 1.578 -20.695 1.00 97.88 147 GLN A C 1
ATOM 1151 O O . GLN A 1 147 ? 3.538 1.689 -21.628 1.00 97.88 147 GLN A O 1
ATOM 1156 N N . HIS A 1 148 ? 2.026 0.469 -20.488 1.00 98.12 148 HIS A N 1
ATOM 1157 C CA . HIS A 1 148 ? 2.101 -0.711 -21.359 1.00 98.12 148 HIS A CA 1
ATOM 1158 C C . HIS A 1 148 ? 0.965 -0.750 -22.379 1.00 98.12 148 HIS A C 1
ATOM 1160 O O . HIS A 1 148 ? 1.176 -1.129 -23.527 1.00 98.12 148 HIS A O 1
ATOM 1166 N N . SER A 1 149 ? -0.230 -0.336 -21.957 1.00 97.12 149 SER A N 1
ATOM 1167 C CA . SER A 1 149 ? -1.396 -0.141 -22.816 1.00 97.12 149 SER A CA 1
ATOM 1168 C C . SER A 1 149 ? -2.269 0.995 -22.281 1.00 97.12 149 SER A C 1
ATOM 1170 O O . SER A 1 149 ? -1.956 1.592 -21.249 1.00 97.12 149 SER A O 1
ATOM 1172 N N . CYS A 1 150 ? -3.405 1.263 -22.927 1.00 95.56 150 CYS A N 1
ATOM 1173 C CA . CYS A 1 150 ? -4.432 2.142 -22.362 1.00 95.56 150 CYS A CA 1
ATOM 1174 C C . CYS A 1 150 ? -5.134 1.577 -21.109 1.00 95.56 150 CYS A C 1
ATOM 1176 O O . CYS A 1 150 ? -5.960 2.269 -20.518 1.00 95.56 150 CYS A O 1
ATOM 1178 N N . GLN A 1 151 ? -4.826 0.337 -20.706 1.00 94.69 151 GLN A N 1
ATOM 1179 C CA . GLN A 1 151 ? -5.386 -0.321 -19.522 1.00 94.69 151 GLN A CA 1
ATOM 1180 C C . GLN A 1 151 ? -4.322 -0.650 -18.465 1.00 94.69 151 GLN A C 1
ATOM 1182 O O . GLN A 1 151 ? -4.605 -0.564 -17.272 1.00 94.69 151 GLN A O 1
ATOM 1187 N N . THR A 1 152 ? -3.120 -1.064 -18.875 1.00 97.69 152 THR A N 1
ATOM 1188 C CA . THR A 1 152 ? -2.087 -1.591 -17.973 1.00 97.69 152 THR A CA 1
ATOM 1189 C C . THR A 1 152 ? -0.976 -0.575 -17.742 1.00 97.69 152 THR A C 1
ATOM 1191 O O . THR A 1 152 ? -0.241 -0.211 -18.665 1.00 97.69 152 THR A O 1
ATOM 1194 N N . ILE A 1 153 ? -0.814 -0.186 -16.480 1.00 97.81 153 ILE A N 1
ATOM 1195 C CA . ILE A 1 153 ? 0.311 0.609 -15.983 1.00 97.81 153 ILE A CA 1
ATOM 1196 C C . ILE A 1 153 ? 1.068 -0.233 -14.961 1.00 97.81 153 ILE A C 1
ATOM 1198 O O . ILE A 1 153 ? 0.451 -0.925 -14.158 1.00 97.81 153 ILE A O 1
ATOM 1202 N N . SER A 1 154 ? 2.393 -0.162 -14.942 1.00 98.31 154 SER A N 1
ATOM 1203 C CA . SER A 1 154 ? 3.173 -0.614 -13.787 1.00 98.31 154 SER A CA 1
ATOM 1204 C C . SER A 1 154 ? 4.039 0.514 -13.265 1.00 98.31 154 SER A C 1
ATOM 1206 O O . SER A 1 154 ? 4.266 1.516 -13.948 1.00 98.31 154 SER A O 1
ATOM 1208 N N . TYR A 1 155 ? 4.566 0.352 -12.060 1.00 97.88 155 TYR A N 1
ATOM 1209 C CA . TYR A 1 155 ? 5.538 1.298 -11.538 1.00 97.88 155 TYR A CA 1
ATOM 1210 C C . TYR A 1 155 ? 6.683 0.599 -10.824 1.00 97.88 155 TYR A C 1
ATOM 1212 O O . TYR A 1 155 ? 6.533 -0.520 -10.330 1.00 97.88 155 TYR A O 1
ATOM 1220 N N . PHE A 1 156 ? 7.813 1.293 -10.777 1.00 98.56 156 PHE A N 1
ATOM 1221 C CA . PHE A 1 156 ? 8.926 0.983 -9.892 1.00 98.56 156 PHE A CA 1
ATOM 1222 C C . PHE A 1 156 ? 9.157 2.156 -8.971 1.00 98.56 156 PHE A C 1
ATOM 1224 O O . PHE A 1 156 ? 9.100 3.295 -9.421 1.00 98.56 156 PHE A O 1
ATOM 1231 N N . ASP A 1 157 ? 9.439 1.892 -7.711 1.00 96.88 157 ASP A N 1
ATOM 1232 C CA . ASP A 1 157 ? 9.863 2.900 -6.756 1.00 96.88 157 ASP A CA 1
ATOM 1233 C C . ASP A 1 157 ? 11.069 2.389 -5.966 1.00 96.88 157 ASP A C 1
ATOM 1235 O O . ASP A 1 157 ? 11.393 1.201 -6.006 1.00 96.88 157 ASP A O 1
ATOM 1239 N N . LEU A 1 158 ? 11.776 3.306 -5.309 1.00 95.50 158 LEU A N 1
ATOM 1240 C CA . LEU A 1 158 ? 13.024 3.041 -4.592 1.00 95.50 158 LEU A CA 1
ATOM 1241 C C . LEU A 1 158 ? 14.181 2.583 -5.502 1.00 95.50 158 LEU A C 1
ATOM 1243 O O . LEU A 1 158 ? 15.136 1.966 -5.033 1.00 95.50 158 LEU A O 1
ATOM 1247 N N . VAL A 1 159 ? 14.156 2.938 -6.791 1.00 98.00 159 VAL A N 1
ATOM 1248 C CA . VAL A 1 159 ? 15.299 2.729 -7.695 1.00 98.00 159 VAL A CA 1
ATOM 1249 C C . VAL A 1 159 ? 16.440 3.669 -7.283 1.00 98.00 159 VAL A C 1
ATOM 1251 O O . VAL A 1 159 ? 16.225 4.866 -7.112 1.00 98.00 159 VAL A O 1
ATOM 1254 N N . THR A 1 160 ? 17.660 3.160 -7.108 1.00 97.00 160 THR A N 1
ATOM 1255 C CA . THR A 1 160 ? 18.806 3.933 -6.592 1.00 97.00 160 THR A CA 1
ATOM 1256 C C . THR A 1 160 ? 19.650 4.597 -7.683 1.00 97.00 160 THR A C 1
ATOM 1258 O O . THR A 1 160 ? 20.331 5.588 -7.425 1.00 97.00 160 THR A O 1
ATOM 1261 N N . SER A 1 161 ? 19.576 4.132 -8.922 1.00 95.94 161 SER A N 1
ATOM 1262 C CA . SER A 1 161 ? 20.151 4.841 -10.072 1.00 95.94 161 SER A CA 1
ATOM 1263 C C . SER A 1 161 ? 19.355 4.557 -11.331 1.00 95.94 161 SER A C 1
ATOM 1265 O O . SER A 1 161 ? 18.788 3.477 -11.484 1.00 95.94 161 SER A O 1
ATOM 1267 N N . VAL A 1 162 ? 19.310 5.538 -12.228 1.00 95.69 162 VAL A N 1
ATOM 1268 C CA . VAL A 1 162 ? 18.679 5.424 -13.545 1.00 95.69 162 VAL A CA 1
ATOM 1269 C C . VAL A 1 162 ? 19.759 5.082 -14.568 1.00 95.69 162 VAL A C 1
ATOM 1271 O O . VAL A 1 162 ? 20.867 5.604 -14.486 1.00 95.69 162 VAL A O 1
ATOM 1274 N N . ASP A 1 163 ? 19.456 4.203 -15.520 1.00 96.44 163 ASP A N 1
ATOM 1275 C CA . ASP A 1 163 ? 20.394 3.862 -16.591 1.00 96.44 163 ASP A CA 1
ATOM 1276 C C . ASP A 1 163 ? 20.673 5.069 -17.509 1.00 96.44 163 ASP A C 1
ATOM 1278 O O . ASP A 1 163 ? 19.762 5.824 -17.869 1.00 96.44 163 ASP A O 1
ATOM 1282 N N . ASP A 1 164 ? 21.927 5.225 -17.941 1.00 94.00 164 ASP A N 1
ATOM 1283 C CA . ASP A 1 164 ? 22.380 6.333 -18.793 1.00 94.00 164 ASP A CA 1
ATOM 1284 C C . ASP A 1 164 ? 21.562 6.474 -20.084 1.00 94.00 164 ASP A C 1
ATOM 1286 O O . ASP A 1 164 ? 21.385 7.585 -20.596 1.00 94.00 164 ASP A O 1
ATOM 1290 N N . SER A 1 165 ? 21.077 5.361 -20.647 1.00 93.56 165 SER A N 1
ATOM 1291 C CA . SER A 1 165 ? 20.252 5.383 -21.859 1.00 93.56 165 SER A CA 1
ATOM 1292 C C . SER A 1 165 ? 18.910 6.084 -21.642 1.00 93.56 165 SER A C 1
ATOM 1294 O O . SER A 1 165 ? 18.373 6.678 -22.580 1.00 93.56 165 SER A O 1
ATOM 1296 N N . ILE A 1 166 ? 18.395 6.070 -20.411 1.00 94.56 166 ILE A N 1
ATOM 1297 C CA . ILE A 1 166 ? 17.158 6.743 -20.015 1.00 94.56 166 ILE A CA 1
ATOM 1298 C C . ILE A 1 166 ? 17.447 8.190 -19.606 1.00 94.56 166 ILE A C 1
ATOM 1300 O O . ILE A 1 166 ? 16.761 9.095 -20.084 1.00 94.56 166 ILE A O 1
ATOM 1304 N N . ILE A 1 167 ? 18.497 8.439 -18.807 1.00 88.69 167 ILE A N 1
ATOM 1305 C CA . ILE A 1 167 ? 18.876 9.799 -18.361 1.00 88.69 167 ILE A CA 1
ATOM 1306 C C . ILE A 1 167 ? 19.081 10.735 -19.556 1.00 88.69 167 ILE A C 1
ATOM 1308 O O . ILE A 1 167 ? 18.553 11.846 -19.573 1.00 88.69 167 ILE A O 1
ATOM 1312 N N . LYS A 1 168 ? 19.774 10.274 -20.606 1.00 90.38 168 LYS A N 1
ATOM 1313 C CA . LYS A 1 168 ? 20.036 11.071 -21.822 1.00 90.38 168 LYS A CA 1
ATOM 1314 C C . LYS A 1 168 ? 18.768 11.542 -22.537 1.00 90.38 168 LYS A C 1
ATOM 1316 O O . LYS A 1 168 ? 18.816 12.521 -23.276 1.00 90.38 168 LYS A O 1
ATOM 1321 N N . GLN A 1 169 ? 17.651 10.853 -22.332 1.00 91.75 169 GLN A N 1
ATOM 1322 C CA . GLN A 1 169 ? 16.352 11.186 -22.911 1.00 91.75 169 GLN A CA 1
ATOM 1323 C C . GLN A 1 169 ? 15.456 11.978 -21.937 1.00 91.75 169 GLN A C 1
ATOM 1325 O O . GLN A 1 169 ? 14.443 12.526 -22.365 1.00 91.75 169 GLN A O 1
ATOM 1330 N N . MET A 1 170 ? 15.826 12.077 -20.652 1.00 85.38 170 MET A N 1
ATOM 1331 C CA . MET A 1 170 ? 15.111 12.832 -19.610 1.00 85.38 170 MET A CA 1
ATOM 1332 C C . MET A 1 170 ? 16.054 13.697 -18.745 1.00 85.38 170 MET A C 1
ATOM 1334 O O . MET A 1 170 ? 16.073 13.537 -17.524 1.00 85.38 170 MET A O 1
ATOM 1338 N N . PRO A 1 171 ? 16.803 14.659 -19.316 1.00 75.62 171 PRO A N 1
ATOM 1339 C CA . PRO A 1 171 ? 17.757 15.472 -18.545 1.00 75.62 171 PRO A CA 1
ATOM 1340 C C . PRO A 1 171 ? 17.096 16.322 -17.442 1.00 75.62 171 PRO A C 1
ATOM 1342 O O . PRO A 1 171 ? 17.737 16.720 -16.471 1.00 75.62 171 PRO A O 1
ATOM 1345 N N . ASP A 1 172 ? 15.791 16.579 -17.555 1.00 82.25 172 ASP A N 1
ATOM 1346 C CA . ASP A 1 172 ? 15.016 17.341 -16.574 1.00 82.25 172 ASP A CA 1
ATOM 1347 C C . ASP A 1 172 ? 14.918 16.658 -15.199 1.00 82.25 172 ASP A C 1
ATOM 1349 O O . ASP A 1 172 ? 14.661 17.338 -14.204 1.00 82.25 172 ASP A O 1
ATOM 1353 N N . ILE A 1 173 ? 15.150 15.343 -15.105 1.00 81.69 173 ILE A N 1
ATOM 1354 C CA . ILE A 1 173 ? 15.037 14.629 -13.829 1.00 81.69 173 ILE A CA 1
ATOM 1355 C C . ILE A 1 173 ? 16.062 15.113 -12.801 1.00 81.69 173 ILE A C 1
ATOM 1357 O O . ILE A 1 173 ? 15.712 15.315 -11.641 1.00 81.69 173 ILE A O 1
ATOM 1361 N N . GLU A 1 174 ? 17.301 15.361 -13.228 1.00 74.38 174 GLU A N 1
ATOM 1362 C CA . GLU A 1 174 ? 18.389 15.780 -12.341 1.00 74.38 174 GLU A CA 1
ATOM 1363 C C . GLU A 1 174 ? 18.193 17.214 -11.837 1.00 74.38 174 GLU A C 1
ATOM 1365 O O . GLU A 1 174 ? 18.582 17.539 -10.718 1.00 74.38 174 GLU A O 1
ATOM 1370 N N . SER A 1 175 ? 17.567 18.072 -12.648 1.00 77.38 175 SER A N 1
ATOM 1371 C CA . SER A 1 175 ? 17.408 19.498 -12.341 1.00 77.38 175 SER A CA 1
ATOM 1372 C C . SER A 1 175 ? 16.080 19.844 -11.667 1.00 77.38 175 SER A C 1
ATOM 1374 O O . SER A 1 175 ? 16.036 20.762 -10.850 1.00 77.38 175 SER A O 1
ATOM 1376 N N . LYS A 1 176 ? 14.993 19.133 -11.990 1.00 82.06 176 LYS A N 1
ATOM 1377 C CA . LYS A 1 176 ? 13.628 19.445 -11.520 1.00 82.06 176 LYS A CA 1
ATOM 1378 C C . LYS A 1 176 ? 13.063 18.401 -10.562 1.00 82.06 176 LYS A C 1
ATOM 1380 O O . LYS A 1 176 ? 11.971 18.589 -10.034 1.00 82.06 176 LYS A O 1
ATOM 1385 N N . GLY A 1 177 ? 13.756 17.279 -10.382 1.00 85.06 177 GLY A N 1
ATOM 1386 C CA . GLY A 1 177 ? 13.285 16.142 -9.597 1.00 85.06 177 GLY A CA 1
ATOM 1387 C C . GLY A 1 177 ? 12.065 15.423 -10.181 1.00 85.06 177 GLY A C 1
ATOM 1388 O O . GLY A 1 177 ? 11.479 14.555 -9.536 1.00 85.06 177 GLY A O 1
ATOM 1389 N N . ARG A 1 178 ? 11.662 15.775 -11.406 1.00 90.31 178 ARG A N 1
ATOM 1390 C CA . ARG A 1 178 ? 10.584 15.140 -12.161 1.00 90.31 178 ARG A CA 1
ATOM 1391 C C . ARG A 1 178 ? 10.814 15.352 -13.648 1.00 90.31 178 ARG A C 1
ATOM 1393 O O . ARG A 1 178 ? 11.086 16.469 -14.081 1.00 90.31 178 ARG A O 1
ATOM 1400 N N . ALA A 1 179 ? 10.626 14.295 -14.419 1.00 90.44 179 ALA A N 1
ATOM 1401 C CA . ALA A 1 179 ? 10.576 14.329 -15.867 1.00 90.44 179 ALA A CA 1
ATOM 1402 C C . ALA A 1 179 ? 9.359 13.542 -16.356 1.00 90.44 179 ALA A C 1
ATOM 1404 O O . ALA A 1 179 ? 9.014 12.493 -15.814 1.00 90.44 179 ALA A O 1
ATOM 1405 N N . THR A 1 180 ? 8.701 14.065 -17.382 1.00 90.12 180 THR A N 1
ATOM 1406 C CA . THR A 1 180 ? 7.565 13.425 -18.053 1.00 90.12 180 THR A CA 1
ATOM 1407 C C . THR A 1 180 ? 7.938 13.234 -19.510 1.00 90.12 180 THR A C 1
ATOM 1409 O O . THR A 1 180 ? 8.481 14.158 -20.118 1.00 90.12 180 THR A O 1
ATOM 1412 N N . GLY A 1 181 ? 7.647 12.075 -20.083 1.00 86.06 181 GLY A N 1
ATOM 1413 C CA . GLY A 1 181 ? 8.034 11.776 -21.458 1.00 86.06 181 GLY A CA 1
ATOM 1414 C C . GLY A 1 181 ? 7.299 10.572 -22.019 1.00 86.06 181 GLY A C 1
ATOM 1415 O O . GLY A 1 181 ? 6.228 10.224 -21.544 1.00 86.06 181 GLY A O 1
ATOM 1416 N N . HIS A 1 182 ? 7.858 9.973 -23.065 1.00 93.00 182 HIS A N 1
ATOM 1417 C CA . HIS A 1 182 ? 7.303 8.776 -23.693 1.00 93.00 182 HIS A CA 1
ATOM 1418 C C . HIS A 1 182 ? 8.453 7.939 -24.272 1.00 93.00 182 HIS A C 1
ATOM 1420 O O . HIS A 1 182 ? 8.632 7.833 -25.488 1.00 93.00 182 HIS A O 1
ATOM 1426 N N . ILE A 1 183 ? 9.311 7.423 -23.385 1.00 95.31 183 ILE A N 1
ATOM 1427 C CA . ILE A 1 183 ? 10.528 6.690 -23.767 1.00 95.31 183 ILE A CA 1
ATOM 1428 C C . ILE A 1 183 ? 10.194 5.226 -23.967 1.00 95.31 183 ILE A C 1
ATOM 1430 O O . ILE A 1 183 ? 9.846 4.545 -23.007 1.00 95.31 183 ILE A O 1
ATOM 1434 N N . ALA A 1 184 ? 10.348 4.741 -25.196 1.00 96.81 184 ALA A N 1
ATOM 1435 C CA . ALA A 1 184 ? 10.142 3.336 -25.507 1.00 96.81 184 ALA A CA 1
ATOM 1436 C C . ALA A 1 184 ? 11.145 2.457 -24.749 1.00 96.81 184 ALA A C 1
ATOM 1438 O O . ALA A 1 184 ? 12.354 2.698 -24.792 1.00 96.81 184 ALA A O 1
ATOM 1439 N N . VAL A 1 185 ? 10.634 1.410 -24.109 1.00 97.94 185 VAL A N 1
ATOM 1440 C CA . VAL A 1 185 ? 11.435 0.365 -23.474 1.00 97.94 185 VAL A CA 1
ATOM 1441 C C . VAL A 1 185 ? 11.001 -1.011 -23.951 1.00 97.94 185 VAL A C 1
ATOM 1443 O O . VAL A 1 185 ? 9.848 -1.222 -24.338 1.00 97.94 185 VAL A O 1
ATOM 1446 N N . LYS A 1 186 ? 11.944 -1.951 -23.938 1.00 98.38 186 LYS A N 1
ATOM 1447 C CA . LYS A 1 186 ? 11.693 -3.364 -24.235 1.00 98.38 186 LYS A CA 1
ATOM 1448 C C . LYS A 1 186 ? 11.723 -4.211 -22.978 1.00 98.38 186 LYS A C 1
ATOM 1450 O O . LYS A 1 186 ? 12.483 -3.925 -22.055 1.00 98.38 186 LYS A O 1
ATOM 1455 N N . ALA A 1 187 ? 10.939 -5.284 -22.960 1.00 98.56 187 ALA A N 1
ATOM 1456 C CA . ALA A 1 187 ? 10.972 -6.254 -21.875 1.00 98.56 187 ALA A CA 1
ATOM 1457 C C . ALA A 1 187 ? 12.410 -6.754 -21.640 1.00 98.56 187 ALA A C 1
ATOM 1459 O O . ALA A 1 187 ? 13.073 -7.253 -22.553 1.00 98.56 187 ALA A O 1
ATOM 1460 N N . GLY A 1 188 ? 12.902 -6.630 -20.408 1.00 98.56 188 GLY A N 1
ATOM 1461 C CA . GLY A 1 188 ? 14.262 -7.016 -20.028 1.00 98.56 188 GLY A CA 1
ATOM 1462 C C . GLY A 1 188 ? 15.323 -5.952 -20.297 1.00 98.56 188 GLY A C 1
ATOM 1463 O O . GLY A 1 188 ? 16.499 -6.201 -20.046 1.00 98.56 188 GLY A O 1
ATOM 1464 N N . GLN A 1 189 ? 14.942 -4.772 -20.788 1.00 98.69 189 GLN A N 1
ATOM 1465 C CA . GLN A 1 189 ? 15.845 -3.632 -20.872 1.00 98.69 189 GLN A CA 1
ATOM 1466 C C . GLN A 1 189 ? 16.231 -3.173 -19.467 1.00 98.69 189 GLN A C 1
ATOM 1468 O O . GLN A 1 189 ? 15.363 -3.000 -18.613 1.00 98.69 189 GLN A O 1
ATOM 1473 N N . LEU A 1 190 ? 17.528 -2.957 -19.243 1.00 98.56 190 LEU A N 1
ATOM 1474 C CA . LEU A 1 190 ? 18.039 -2.344 -18.020 1.00 98.56 190 LEU A CA 1
ATOM 1475 C C . LEU A 1 190 ? 17.513 -0.906 -17.924 1.00 98.56 190 LEU A C 1
ATOM 1477 O O . LEU A 1 190 ? 17.728 -0.114 -18.840 1.00 98.56 190 LEU A O 1
ATOM 1481 N N . ILE A 1 191 ? 16.820 -0.581 -16.832 1.00 97.94 191 ILE A N 1
ATOM 1482 C CA . ILE A 1 191 ? 16.282 0.770 -16.594 1.00 97.94 191 ILE A CA 1
ATOM 1483 C C . ILE A 1 191 ? 17.032 1.521 -15.494 1.00 97.94 191 ILE A C 1
ATOM 1485 O O . ILE A 1 191 ? 16.917 2.741 -15.383 1.00 97.94 191 ILE A O 1
ATOM 1489 N N . GLY A 1 192 ? 17.791 0.799 -14.673 1.00 98.00 192 GLY A N 1
ATOM 1490 C CA . GLY A 1 192 ? 18.359 1.321 -13.442 1.00 98.00 192 GLY A CA 1
ATOM 1491 C C . GLY A 1 192 ? 18.832 0.214 -12.511 1.00 98.00 192 GLY A C 1
ATOM 1492 O O . GLY A 1 192 ? 18.993 -0.939 -12.925 1.00 98.00 192 GLY A O 1
ATOM 1493 N N . ARG A 1 193 ? 19.089 0.564 -11.250 1.00 98.56 193 ARG A N 1
ATOM 1494 C CA . ARG A 1 193 ? 19.625 -0.356 -10.233 1.00 98.56 193 ARG A CA 1
ATOM 1495 C C . ARG A 1 193 ? 19.029 -0.077 -8.854 1.00 98.56 193 ARG A C 1
ATOM 1497 O O . ARG A 1 193 ? 18.538 1.021 -8.611 1.00 98.56 193 ARG A O 1
ATOM 1504 N N . ILE A 1 194 ? 19.107 -1.057 -7.956 1.00 98.12 194 ILE A N 1
ATOM 1505 C CA . ILE A 1 194 ? 18.828 -0.910 -6.517 1.00 98.12 194 ILE A CA 1
ATOM 1506 C C . ILE A 1 194 ? 20.014 -1.386 -5.674 1.00 98.12 194 ILE A C 1
ATOM 1508 O O . ILE A 1 194 ? 20.887 -2.121 -6.143 1.00 98.12 194 ILE A O 1
ATOM 1512 N N . GLY A 1 195 ? 20.018 -1.032 -4.393 1.00 96.94 195 GLY A N 1
ATOM 1513 C CA . GLY A 1 195 ? 20.876 -1.656 -3.393 1.00 96.94 195 GLY A CA 1
ATOM 1514 C C . GLY A 1 195 ? 20.710 -1.017 -2.019 1.00 96.94 195 GLY A C 1
ATOM 1515 O O . GLY A 1 195 ? 20.506 0.190 -1.931 1.00 96.94 195 GLY A O 1
ATOM 1516 N N . GLY A 1 196 ? 20.784 -1.823 -0.958 1.00 94.50 196 GLY A N 1
ATOM 1517 C CA . GLY A 1 196 ? 20.535 -1.367 0.414 1.00 94.50 196 GLY A CA 1
ATOM 1518 C C . GLY A 1 196 ? 19.050 -1.203 0.772 1.00 94.50 196 GLY A C 1
ATOM 1519 O O . GLY A 1 196 ? 18.745 -0.731 1.865 1.00 94.50 196 GLY A O 1
ATOM 1520 N N . GLN A 1 197 ? 18.143 -1.564 -0.143 1.00 94.62 197 GLN A N 1
ATOM 1521 C CA . GLN A 1 197 ? 16.691 -1.380 -0.046 1.00 94.62 197 GLN A CA 1
ATOM 1522 C C . GLN A 1 197 ? 15.943 -2.341 -0.982 1.00 94.62 197 GLN A C 1
ATOM 1524 O O . GLN A 1 197 ? 16.567 -3.029 -1.795 1.00 94.62 197 GLN A O 1
ATOM 1529 N N . THR A 1 198 ? 14.617 -2.392 -0.862 1.00 96.62 198 THR A N 1
ATOM 1530 C CA . THR A 1 198 ? 13.725 -3.115 -1.780 1.00 96.62 198 THR A CA 1
ATOM 1531 C C . THR A 1 198 ? 13.546 -2.363 -3.095 1.00 96.62 198 THR A C 1
ATOM 1533 O O . THR A 1 198 ? 13.762 -1.155 -3.169 1.00 96.62 198 THR A O 1
ATOM 1536 N N . LEU A 1 199 ? 13.129 -3.089 -4.132 1.00 98.44 199 LEU A N 1
ATOM 1537 C CA . LEU A 1 199 ? 12.418 -2.505 -5.263 1.00 98.44 199 LEU A CA 1
ATOM 1538 C C . LEU A 1 199 ? 10.918 -2.623 -5.005 1.00 98.44 199 LEU A C 1
ATOM 1540 O O . LEU A 1 199 ? 10.406 -3.735 -4.839 1.00 98.44 199 LEU A O 1
ATOM 1544 N N . ASP A 1 200 ? 10.225 -1.496 -5.035 1.00 97.88 200 ASP A N 1
ATOM 1545 C CA . ASP A 1 200 ? 8.788 -1.447 -4.799 1.00 97.88 200 ASP A CA 1
ATOM 1546 C C . ASP A 1 200 ? 8.067 -1.439 -6.146 1.00 97.88 200 ASP A C 1
ATOM 1548 O O . ASP A 1 200 ? 8.444 -0.696 -7.056 1.00 97.88 200 ASP A O 1
ATOM 1552 N N . THR A 1 201 ? 7.049 -2.282 -6.316 1.00 98.38 201 THR A N 1
ATOM 1553 C CA . THR A 1 201 ? 6.338 -2.375 -7.597 1.00 98.38 201 THR A CA 1
ATOM 1554 C C . THR A 1 201 ? 4.887 -2.804 -7.453 1.00 98.38 201 THR A C 1
ATOM 1556 O O . THR A 1 201 ? 4.536 -3.616 -6.596 1.00 98.38 201 THR A O 1
ATOM 1559 N N . ALA A 1 202 ? 4.042 -2.286 -8.337 1.00 97.88 202 ALA A N 1
ATOM 1560 C CA . ALA A 1 202 ? 2.674 -2.742 -8.525 1.00 97.88 202 ALA A CA 1
ATOM 1561 C C . ALA A 1 202 ? 2.290 -2.690 -10.005 1.00 97.88 202 ALA A C 1
ATOM 1563 O O . ALA A 1 202 ? 2.958 -2.045 -10.823 1.00 97.88 202 ALA A O 1
ATOM 1564 N N . VAL A 1 203 ? 1.175 -3.346 -10.320 1.00 98.25 203 VAL A N 1
ATOM 1565 C CA . VAL A 1 203 ? 0.482 -3.210 -11.599 1.00 98.25 203 VAL A CA 1
ATOM 1566 C C . VAL A 1 203 ? -0.907 -2.652 -11.333 1.00 98.25 203 VAL A C 1
ATOM 1568 O O . VAL A 1 203 ? -1.622 -3.126 -10.448 1.00 98.25 203 VAL A O 1
ATOM 1571 N N . TYR A 1 204 ? -1.278 -1.650 -12.116 1.00 97.50 204 TYR A N 1
ATOM 1572 C CA . TYR A 1 204 ? -2.591 -1.041 -12.105 1.00 97.50 204 TYR A CA 1
ATOM 1573 C C . TYR A 1 204 ? -3.352 -1.417 -13.372 1.00 97.50 204 TYR A C 1
ATOM 1575 O O . TYR A 1 204 ? -2.827 -1.338 -14.489 1.00 97.50 204 TYR A O 1
ATOM 1583 N N . ASN A 1 205 ? -4.611 -1.787 -13.181 1.00 96.25 205 ASN A N 1
ATOM 1584 C CA . ASN A 1 205 ? -5.577 -2.027 -14.235 1.00 96.25 205 ASN A CA 1
ATOM 1585 C C . ASN A 1 205 ? -6.605 -0.896 -14.219 1.00 96.25 205 ASN A C 1
ATOM 1587 O O . ASN A 1 205 ? -7.489 -0.857 -13.369 1.00 96.25 205 ASN A O 1
ATOM 1591 N N . MET A 1 206 ? -6.508 0.013 -15.183 1.00 94.00 206 MET A N 1
ATOM 1592 C CA . MET A 1 206 ? -7.338 1.225 -15.249 1.00 94.00 206 MET A CA 1
ATOM 1593 C C . MET A 1 206 ? -8.827 0.937 -15.542 1.00 94.00 206 MET A C 1
ATOM 1595 O O . MET A 1 206 ? -9.658 1.846 -15.511 1.00 94.00 206 MET A O 1
ATOM 1599 N N . ASP A 1 207 ? -9.191 -0.323 -15.806 1.00 92.00 207 ASP A N 1
ATOM 1600 C CA . ASP A 1 207 ? -10.584 -0.770 -15.947 1.00 92.00 207 ASP A CA 1
ATOM 1601 C C . ASP A 1 207 ? -11.144 -1.392 -14.664 1.00 92.00 207 ASP A C 1
ATOM 1603 O O . ASP A 1 207 ? -12.351 -1.617 -14.563 1.00 92.00 207 ASP A O 1
ATOM 1607 N N . LEU A 1 208 ? -10.280 -1.688 -13.696 1.00 93.06 208 LEU A N 1
ATOM 1608 C CA . LEU A 1 208 ? -10.641 -2.271 -12.414 1.00 93.06 208 LEU A CA 1
ATOM 1609 C C . LEU A 1 208 ? -10.847 -1.160 -11.394 1.00 93.06 208 LEU A C 1
ATOM 1611 O O . LEU A 1 208 ? -9.948 -0.364 -11.191 1.00 93.06 208 LEU A O 1
ATOM 1615 N N . VAL A 1 209 ? -11.966 -1.161 -10.680 1.00 95.25 209 VAL A N 1
ATOM 1616 C CA . VAL A 1 209 ? -12.058 -0.492 -9.377 1.00 95.25 209 VAL A CA 1
ATOM 1617 C C . VAL A 1 209 ? -12.251 -1.588 -8.342 1.00 95.25 209 VAL A C 1
ATOM 1619 O O . VAL A 1 209 ? -13.194 -2.377 -8.442 1.00 95.25 209 VAL A O 1
ATOM 1622 N N . LEU A 1 210 ? -11.331 -1.680 -7.386 1.00 96.69 210 LEU A N 1
ATOM 1623 C CA . LEU A 1 210 ? -11.368 -2.690 -6.338 1.00 96.69 210 LEU A CA 1
ATOM 1624 C C . LEU A 1 210 ? -12.660 -2.545 -5.509 1.00 96.69 210 LEU A C 1
ATOM 1626 O O . LEU A 1 210 ? -12.899 -1.492 -4.916 1.00 96.69 210 LEU A O 1
ATOM 1630 N N . PRO A 1 211 ? -13.509 -3.588 -5.444 1.00 95.50 211 PRO A N 1
ATOM 1631 C CA . PRO A 1 211 ? -14.857 -3.471 -4.890 1.00 95.50 211 PRO A CA 1
ATOM 1632 C C . PRO A 1 211 ? -14.883 -3.319 -3.366 1.00 95.50 211 PRO A C 1
ATOM 1634 O O . PRO A 1 211 ? -15.910 -2.934 -2.812 1.00 95.50 211 PRO A O 1
ATOM 1637 N N . GLY A 1 212 ? -13.789 -3.651 -2.677 1.00 96.38 212 GLY A N 1
ATOM 1638 C CA . GLY A 1 212 ? -13.654 -3.463 -1.238 1.00 96.38 212 GLY A CA 1
ATOM 1639 C C . GLY A 1 212 ? -13.132 -2.085 -0.834 1.00 96.38 212 GLY A C 1
ATOM 1640 O O . GLY A 1 212 ? -12.755 -1.921 0.319 1.00 96.38 212 GLY A O 1
ATOM 1641 N N . PHE A 1 213 ? -13.054 -1.122 -1.758 1.00 96.69 213 PHE A N 1
ATOM 1642 C CA . PHE A 1 213 ? -13.017 0.304 -1.437 1.00 96.69 213 PHE A CA 1
ATOM 1643 C C . PHE A 1 213 ? -14.422 0.849 -1.668 1.00 96.69 213 PHE A C 1
ATOM 1645 O O . PHE A 1 213 ? -14.783 1.212 -2.786 1.00 96.69 213 PHE A O 1
ATOM 1652 N N . ILE A 1 214 ? -15.255 0.849 -0.628 1.00 96.62 214 ILE A N 1
ATOM 1653 C CA . ILE A 1 214 ? -16.694 1.121 -0.798 1.00 96.62 214 ILE A CA 1
ATOM 1654 C C . ILE A 1 214 ? -17.008 2.604 -1.049 1.00 96.62 214 ILE A C 1
ATOM 1656 O O . ILE A 1 214 ? -18.069 2.909 -1.593 1.00 96.62 214 ILE A O 1
ATOM 1660 N N . THR A 1 215 ? -16.058 3.497 -0.744 1.00 96.00 215 THR A N 1
ATOM 1661 C CA . THR A 1 215 ? -16.093 4.923 -1.111 1.00 96.00 215 THR A CA 1
ATOM 1662 C C . THR A 1 215 ? -14.776 5.328 -1.791 1.00 96.00 215 THR A C 1
ATOM 1664 O O . THR A 1 215 ? -13.916 5.965 -1.174 1.00 96.00 215 THR A O 1
ATOM 1667 N N . PRO A 1 216 ? -14.582 4.997 -3.084 1.00 93.94 216 PRO A N 1
ATOM 1668 C CA . PRO A 1 216 ? -13.328 5.257 -3.800 1.00 93.94 216 PRO A CA 1
ATOM 1669 C C . PRO A 1 216 ? -12.862 6.719 -3.764 1.00 93.94 216 PRO A C 1
ATOM 1671 O O . PRO A 1 216 ? -11.663 6.973 -3.739 1.00 93.94 216 PRO A O 1
ATOM 1674 N N . SER A 1 217 ? -13.783 7.687 -3.686 1.00 93.44 217 SER A N 1
ATOM 1675 C CA . SER A 1 217 ? -13.443 9.118 -3.639 1.00 93.44 217 SER A CA 1
ATOM 1676 C C . SER A 1 217 ? -12.649 9.538 -2.398 1.00 93.44 217 SER A C 1
ATOM 1678 O O . SER A 1 217 ? -12.038 10.603 -2.394 1.00 93.44 217 SER A O 1
ATOM 1680 N N . LEU A 1 218 ? -12.628 8.730 -1.331 1.00 94.62 218 LEU A N 1
ATOM 1681 C CA . LEU A 1 218 ? -11.748 8.987 -0.184 1.00 94.62 218 LEU A CA 1
ATOM 1682 C C . LEU A 1 218 ? -10.271 8.745 -0.514 1.00 94.62 218 LEU A C 1
ATOM 1684 O O . LEU A 1 218 ? -9.413 9.145 0.264 1.00 94.62 218 LEU A O 1
ATOM 1688 N N . TYR A 1 219 ? -9.966 8.150 -1.667 1.00 94.19 219 TYR A N 1
ATOM 1689 C CA . TYR A 1 219 ? -8.614 7.872 -2.141 1.00 94.19 219 TYR A CA 1
ATOM 1690 C C . TYR A 1 219 ? -8.157 8.829 -3.252 1.00 94.19 219 TYR A C 1
ATOM 1692 O O . TYR A 1 219 ? -7.100 8.612 -3.826 1.00 94.19 219 TYR A O 1
ATOM 1700 N N . ASP A 1 220 ? -8.878 9.927 -3.520 1.00 91.69 220 ASP A N 1
ATOM 1701 C CA . ASP A 1 220 ? -8.559 10.897 -4.591 1.00 91.69 220 ASP A CA 1
ATOM 1702 C C . ASP A 1 220 ? -7.146 11.523 -4.493 1.00 91.69 220 ASP A C 1
ATOM 1704 O O . ASP A 1 220 ? -6.657 12.100 -5.465 1.00 91.69 220 ASP A O 1
ATOM 1708 N N . ALA A 1 221 ? -6.483 11.428 -3.334 1.00 89.88 221 ALA A N 1
ATOM 1709 C CA . ALA A 1 221 ? -5.086 11.834 -3.154 1.00 89.88 221 ALA A CA 1
ATOM 1710 C C . ALA A 1 221 ? -4.084 10.884 -3.835 1.00 89.88 221 ALA A C 1
ATOM 1712 O O . ALA A 1 221 ? -3.020 11.320 -4.266 1.00 89.88 221 ALA A O 1
ATOM 1713 N N . GLU A 1 222 ? -4.443 9.606 -3.947 1.00 91.94 222 GLU A N 1
ATOM 1714 C CA . GLU A 1 222 ? -3.714 8.556 -4.659 1.00 91.94 222 GLU A CA 1
ATOM 1715 C C . GLU A 1 222 ? -4.715 7.763 -5.515 1.00 91.94 222 GLU A C 1
ATOM 1717 O O . GLU A 1 222 ? -5.021 6.606 -5.215 1.00 91.94 222 GLU A O 1
ATOM 1722 N N . PRO A 1 223 ? -5.278 8.377 -6.572 1.00 92.19 223 PRO A N 1
ATOM 1723 C CA . PRO A 1 223 ? -6.436 7.823 -7.274 1.00 92.19 223 PRO A CA 1
ATOM 1724 C C . PRO A 1 223 ? -6.144 6.461 -7.920 1.00 92.19 223 PRO A C 1
ATOM 1726 O O . PRO A 1 223 ? -7.031 5.623 -8.004 1.00 92.19 223 PRO A O 1
ATOM 1729 N N . TRP A 1 224 ? -4.879 6.177 -8.246 1.00 92.69 224 TRP A N 1
ATOM 1730 C CA . TRP A 1 224 ? -4.444 4.887 -8.789 1.00 92.69 224 TRP A CA 1
ATOM 1731 C C . TRP A 1 224 ? -4.607 3.709 -7.823 1.00 92.69 224 TRP A C 1
ATOM 1733 O O . TRP A 1 224 ? -4.653 2.563 -8.266 1.00 92.69 224 TRP A O 1
ATOM 1743 N N . LYS A 1 225 ? -4.693 3.955 -6.509 1.00 94.38 225 LYS A N 1
ATOM 1744 C CA . LYS A 1 225 ? -4.699 2.909 -5.473 1.00 94.38 225 LYS A CA 1
ATOM 1745 C C . LYS A 1 225 ? -5.891 1.964 -5.614 1.00 94.38 225 LYS A C 1
ATOM 1747 O O . LYS A 1 225 ? -5.794 0.778 -5.313 1.00 94.38 225 LYS A O 1
ATOM 1752 N N . VAL A 1 226 ? -7.020 2.475 -6.108 1.00 96.12 226 VAL A N 1
ATOM 1753 C CA . VAL A 1 226 ? -8.234 1.671 -6.323 1.00 96.12 226 VAL A CA 1
ATOM 1754 C C . VAL A 1 226 ? -8.135 0.766 -7.554 1.00 96.12 226 VAL A C 1
ATOM 1756 O O . VAL A 1 226 ? -8.970 -0.121 -7.717 1.00 96.12 226 VAL A O 1
ATOM 1759 N N . HIS A 1 227 ? -7.111 0.964 -8.386 1.00 96.81 227 HIS A N 1
ATOM 1760 C CA . HIS A 1 227 ? -6.853 0.228 -9.621 1.00 96.81 227 HIS A CA 1
ATOM 1761 C C . HIS A 1 227 ? -5.780 -0.867 -9.462 1.00 96.81 227 HIS A C 1
ATOM 1763 O O . HIS A 1 227 ? -5.431 -1.524 -10.446 1.00 96.81 227 HIS A O 1
ATOM 1769 N N . THR A 1 228 ? -5.240 -1.084 -8.256 1.00 97.75 228 THR A N 1
ATOM 1770 C CA . THR A 1 228 ? -4.227 -2.119 -7.984 1.00 97.75 228 THR A CA 1
ATOM 1771 C C . THR A 1 228 ? -4.763 -3.523 -8.250 1.00 97.75 228 THR A C 1
ATOM 1773 O O . THR A 1 228 ? -5.776 -3.934 -7.691 1.00 97.75 228 THR A O 1
ATOM 1776 N N . ASP A 1 229 ? -4.060 -4.279 -9.091 1.00 97.38 229 ASP A N 1
ATOM 1777 C CA . ASP A 1 229 ? -4.476 -5.607 -9.551 1.00 97.38 229 ASP A CA 1
ATOM 1778 C C . ASP A 1 229 ? -3.520 -6.713 -9.043 1.00 97.38 229 ASP A C 1
ATOM 1780 O O . ASP A 1 229 ? -2.464 -6.447 -8.461 1.00 97.38 229 ASP A O 1
ATOM 1784 N N . ASP A 1 230 ? -3.883 -7.982 -9.240 1.00 97.31 230 ASP A N 1
ATOM 1785 C CA . ASP A 1 230 ? -3.074 -9.147 -8.859 1.00 97.31 230 ASP A CA 1
ATOM 1786 C C . ASP A 1 230 ? -1.795 -9.212 -9.707 1.00 97.31 230 ASP A C 1
ATOM 1788 O O . ASP A 1 230 ? -1.802 -9.720 -10.832 1.00 97.31 230 ASP A O 1
ATOM 1792 N N . PHE A 1 231 ? -0.685 -8.725 -9.149 1.00 98.12 231 PHE A N 1
ATOM 1793 C CA . PHE A 1 231 ? 0.633 -8.688 -9.784 1.00 98.12 231 PHE A CA 1
ATOM 1794 C C . PHE A 1 231 ? 1.039 -10.029 -10.411 1.00 98.12 231 PHE A C 1
ATOM 1796 O O . PHE A 1 231 ? 1.462 -10.061 -11.565 1.00 98.12 231 PHE A O 1
ATOM 1803 N N . PHE A 1 232 ? 0.869 -11.157 -9.711 1.00 98.31 232 PHE A N 1
ATOM 1804 C CA . PHE A 1 232 ? 1.309 -12.459 -10.235 1.00 98.31 232 PHE A CA 1
ATOM 1805 C C . PHE A 1 232 ? 0.420 -12.977 -11.366 1.00 98.31 232 PHE A C 1
ATOM 1807 O O . PHE A 1 232 ? 0.817 -13.888 -12.094 1.00 98.31 232 PHE A O 1
ATOM 1814 N N . SER A 1 233 ? -0.779 -12.424 -11.546 1.00 97.19 233 SER A N 1
ATOM 1815 C CA . SER A 1 233 ? -1.630 -12.781 -12.681 1.00 97.19 233 SER A CA 1
ATOM 1816 C C . SER A 1 233 ? -1.141 -12.196 -14.015 1.00 97.19 233 SER A C 1
ATOM 1818 O O . SER A 1 233 ? -1.632 -12.617 -15.061 1.00 97.19 233 SER A O 1
ATOM 1820 N N . TYR A 1 234 ? -0.172 -11.268 -13.989 1.00 98.25 234 TYR A N 1
ATOM 1821 C CA . TYR A 1 234 ? 0.450 -10.657 -15.172 1.00 98.25 234 TYR A CA 1
ATOM 1822 C C . TYR A 1 234 ? 1.644 -11.447 -15.720 1.00 98.25 234 TYR A C 1
ATOM 1824 O O . TYR A 1 234 ? 2.328 -10.954 -16.607 1.00 98.25 234 TYR A O 1
ATOM 1832 N N . PHE A 1 235 ? 1.932 -12.633 -15.192 1.00 98.50 235 PHE A N 1
ATOM 1833 C CA . PHE A 1 235 ? 3.059 -13.449 -15.631 1.00 98.50 235 PHE A CA 1
ATOM 1834 C C . PHE A 1 235 ? 2.565 -14.810 -16.109 1.00 98.50 235 PHE A C 1
ATOM 1836 O O . PHE A 1 235 ? 1.724 -15.435 -15.459 1.00 98.50 235 PHE A O 1
ATOM 1843 N N . ASP A 1 236 ? 3.139 -15.285 -17.210 1.00 98.19 236 ASP A N 1
ATOM 1844 C CA . ASP A 1 236 ? 2.944 -16.648 -17.695 1.00 98.19 236 ASP A CA 1
ATOM 1845 C C . ASP A 1 236 ? 3.926 -17.624 -17.027 1.00 98.19 236 ASP A C 1
ATOM 1847 O O . ASP A 1 236 ? 4.956 -17.245 -16.454 1.00 98.19 236 ASP A O 1
ATOM 1851 N N . GLU A 1 237 ? 3.619 -18.917 -17.107 1.00 98.00 237 GLU A N 1
ATOM 1852 C CA . GLU A 1 237 ? 4.557 -19.961 -16.692 1.00 98.00 237 GLU A CA 1
ATOM 1853 C C . GLU A 1 237 ? 5.752 -20.059 -17.660 1.00 98.00 237 GLU A C 1
ATOM 1855 O O . GLU A 1 237 ? 5.583 -19.870 -18.867 1.00 98.00 237 GLU A O 1
ATOM 1860 N N . PRO A 1 238 ? 6.968 -20.381 -17.173 1.00 97.81 238 PRO A N 1
ATOM 1861 C CA . PRO A 1 238 ? 7.306 -20.774 -15.796 1.00 97.81 238 PRO A CA 1
ATOM 1862 C C . PRO A 1 238 ? 7.599 -19.600 -14.844 1.00 97.81 238 PRO A C 1
ATOM 1864 O O . PRO A 1 238 ? 7.844 -19.812 -13.656 1.00 97.81 238 PRO A O 1
ATOM 1867 N N . LEU A 1 239 ? 7.623 -18.364 -15.352 1.00 98.56 239 LEU A N 1
ATOM 1868 C CA . LEU A 1 239 ? 8.057 -17.193 -14.588 1.00 98.56 239 LEU A CA 1
ATOM 1869 C C . LEU A 1 239 ? 7.128 -16.906 -13.403 1.00 98.56 239 LEU A C 1
ATOM 1871 O O . LEU A 1 239 ? 7.599 -16.570 -12.316 1.00 98.56 239 LEU A O 1
ATOM 1875 N N . LYS A 1 240 ? 5.818 -17.095 -13.582 1.00 98.50 240 LYS A N 1
ATOM 1876 C CA . LYS A 1 240 ? 4.835 -16.955 -12.505 1.00 98.50 240 LYS A CA 1
ATOM 1877 C C . LYS A 1 240 ? 5.149 -17.848 -11.309 1.00 98.50 240 LYS A C 1
ATOM 1879 O O . LYS A 1 240 ? 5.249 -17.336 -10.194 1.00 98.50 240 LYS A O 1
ATOM 1884 N N . SER A 1 241 ? 5.335 -19.152 -11.520 1.00 98.31 241 SER A N 1
ATOM 1885 C CA . SER A 1 241 ? 5.674 -20.072 -10.427 1.00 98.31 241 SER A CA 1
ATOM 1886 C C . SER A 1 241 ? 7.009 -19.714 -9.774 1.00 98.31 241 SER A C 1
ATOM 1888 O O . SER A 1 241 ? 7.101 -19.684 -8.551 1.00 98.31 241 SER A O 1
ATOM 1890 N N . GLN A 1 242 ? 8.016 -19.328 -10.561 1.00 98.50 242 GLN A N 1
ATOM 1891 C CA . GLN A 1 242 ? 9.317 -18.905 -10.026 1.00 98.50 242 GLN A CA 1
ATOM 1892 C C . GLN A 1 242 ? 9.225 -17.654 -9.135 1.00 98.50 242 GLN A C 1
ATOM 1894 O O . GLN A 1 242 ? 9.917 -17.557 -8.121 1.00 98.50 242 GLN A O 1
ATOM 1899 N N . LEU A 1 243 ? 8.367 -16.695 -9.489 1.00 98.56 243 LEU A N 1
ATOM 1900 C CA . LEU A 1 243 ? 8.091 -15.518 -8.664 1.00 98.56 243 LEU A CA 1
ATOM 1901 C C . LEU A 1 243 ? 7.305 -15.891 -7.397 1.00 98.56 243 LEU A C 1
ATOM 1903 O O . LEU A 1 243 ? 7.636 -15.434 -6.303 1.00 98.56 243 LEU A O 1
ATOM 1907 N N . LEU A 1 244 ? 6.297 -16.759 -7.512 1.00 98.31 244 LEU A N 1
ATOM 1908 C CA . LEU A 1 244 ? 5.521 -17.250 -6.367 1.00 98.31 244 LEU A CA 1
ATOM 1909 C C . LEU A 1 244 ? 6.374 -18.054 -5.374 1.00 98.31 244 LEU A C 1
ATOM 1911 O O . LEU A 1 244 ? 6.136 -17.988 -4.163 1.00 98.31 244 LEU A O 1
ATOM 1915 N N . ASP A 1 245 ? 7.403 -18.755 -5.845 1.00 98.00 245 ASP A N 1
ATOM 1916 C CA . ASP A 1 245 ? 8.364 -19.443 -4.982 1.00 98.00 245 ASP A CA 1
ATOM 1917 C C . ASP A 1 245 ? 9.102 -18.455 -4.069 1.00 98.00 245 ASP A C 1
ATOM 1919 O O . ASP A 1 245 ? 9.257 -18.724 -2.873 1.00 98.00 245 ASP A O 1
ATOM 1923 N N . LYS A 1 246 ? 9.450 -17.270 -4.590 1.00 97.81 246 LYS A N 1
ATOM 1924 C CA . LYS A 1 246 ? 10.074 -16.166 -3.836 1.00 97.81 246 LYS A CA 1
ATOM 1925 C C . LYS A 1 246 ? 9.097 -15.405 -2.937 1.00 97.81 246 LYS A C 1
ATOM 1927 O O . LYS A 1 246 ? 9.534 -14.744 -1.998 1.00 97.81 246 LYS A O 1
ATOM 1932 N N . ASN A 1 247 ? 7.794 -15.476 -3.199 1.00 97.56 247 ASN A N 1
ATOM 1933 C CA . ASN A 1 247 ? 6.777 -14.778 -2.415 1.00 97.56 247 ASN A CA 1
ATOM 1934 C C . ASN A 1 247 ? 6.607 -15.396 -1.025 1.00 97.56 247 ASN A C 1
ATOM 1936 O O . ASN A 1 247 ? 6.340 -16.592 -0.907 1.00 97.56 247 ASN A O 1
ATOM 1940 N N . ILE A 1 248 ? 6.701 -14.597 0.036 1.00 95.94 248 ILE A N 1
ATOM 1941 C CA . ILE A 1 248 ? 6.534 -15.101 1.404 1.00 95.94 248 ILE A CA 1
ATOM 1942 C C . ILE A 1 248 ? 5.083 -15.496 1.706 1.00 95.94 248 ILE A C 1
ATOM 1944 O O . ILE A 1 248 ? 4.832 -16.404 2.499 1.00 95.94 248 ILE A O 1
ATOM 1948 N N . ARG A 1 249 ? 4.105 -14.858 1.053 1.00 95.56 249 ARG A N 1
ATOM 1949 C CA . ARG A 1 249 ? 2.695 -15.209 1.224 1.00 95.56 249 ARG A CA 1
ATOM 1950 C C . ARG A 1 249 ? 2.382 -16.487 0.451 1.00 95.56 249 ARG A C 1
ATOM 1952 O O . ARG A 1 249 ? 2.413 -16.511 -0.775 1.00 95.56 249 ARG A O 1
ATOM 1959 N N . LYS A 1 250 ? 1.998 -17.546 1.167 1.00 93.44 250 LYS A N 1
ATOM 1960 C CA . LYS A 1 250 ? 1.670 -18.860 0.576 1.00 93.44 250 LYS A CA 1
ATOM 1961 C C . LYS A 1 250 ? 0.167 -19.157 0.484 1.00 93.44 250 LYS A C 1
ATOM 1963 O O . LYS A 1 250 ? -0.225 -20.270 0.150 1.00 93.44 250 LYS A O 1
ATOM 1968 N N . THR A 1 251 ? -0.683 -18.163 0.735 1.00 93.00 251 THR A N 1
ATOM 1969 C CA . THR A 1 251 ? -2.150 -18.284 0.695 1.00 93.00 251 THR A CA 1
ATOM 1970 C C . THR A 1 251 ? -2.764 -17.293 -0.298 1.00 93.00 251 THR A C 1
ATOM 1972 O O . THR A 1 251 ? -2.391 -16.120 -0.257 1.00 93.00 251 THR A O 1
ATOM 1975 N N . PRO A 1 252 ? -3.743 -17.688 -1.131 1.00 93.81 252 PRO A N 1
ATOM 1976 C CA . PRO A 1 252 ? -4.461 -16.754 -1.997 1.00 93.81 252 PRO A CA 1
ATOM 1977 C C . PRO A 1 252 ? -5.150 -15.597 -1.236 1.00 93.81 252 PRO A C 1
ATOM 1979 O O . PRO A 1 252 ? -5.499 -15.759 -0.062 1.00 93.81 252 PRO A O 1
ATOM 1982 N N . PRO A 1 253 ? -5.360 -14.427 -1.871 1.00 95.25 253 PRO A N 1
ATOM 1983 C CA . PRO A 1 253 ? -4.700 -13.995 -3.109 1.00 95.25 253 PRO A CA 1
ATOM 1984 C C . PRO A 1 253 ? -3.187 -13.873 -2.884 1.00 95.25 253 PRO A C 1
ATOM 1986 O O . PRO A 1 253 ? -2.771 -13.301 -1.881 1.00 95.25 253 PRO A O 1
ATOM 1989 N N . TYR A 1 254 ? -2.355 -14.442 -3.763 1.00 96.81 254 TYR A N 1
ATOM 1990 C CA . TYR A 1 254 ? -0.909 -14.536 -3.509 1.00 96.81 254 TYR A CA 1
ATOM 1991 C C . TYR A 1 254 ? -0.221 -13.174 -3.522 1.00 96.81 254 TYR A C 1
ATOM 1993 O O . TYR A 1 254 ? 0.674 -12.946 -2.711 1.00 96.81 254 TYR A O 1
ATOM 2001 N N . SER A 1 255 ? -0.674 -12.254 -4.376 1.00 96.62 255 SER A N 1
ATOM 2002 C CA . SER A 1 255 ? -0.204 -10.870 -4.346 1.00 96.62 255 SER A CA 1
ATOM 2003 C C . SER A 1 255 ? -0.616 -10.126 -3.086 1.00 96.62 255 SER A C 1
ATOM 2005 O O . SER A 1 255 ? -0.017 -9.104 -2.818 1.00 96.62 255 SER A O 1
ATOM 2007 N N . GLY A 1 256 ? -1.566 -10.619 -2.290 1.00 97.00 256 GLY A N 1
ATOM 2008 C CA . GLY A 1 256 ? -2.145 -9.879 -1.169 1.00 97.00 256 GLY A CA 1
ATOM 2009 C C . GLY A 1 256 ? -3.416 -9.125 -1.565 1.00 97.00 256 GLY A C 1
ATOM 2010 O O . GLY A 1 256 ? -3.970 -9.338 -2.643 1.00 97.00 256 GLY A O 1
ATOM 2011 N N . LYS A 1 257 ? -3.924 -8.301 -0.646 1.00 96.12 257 LYS A N 1
ATOM 2012 C CA . LYS A 1 257 ? -5.189 -7.560 -0.778 1.00 96.12 257 LYS A CA 1
ATOM 2013 C C . LYS A 1 257 ? -5.088 -6.242 -0.017 1.00 96.12 257 LYS A C 1
ATOM 2015 O O . LYS A 1 257 ? -4.444 -6.215 1.031 1.00 96.12 257 LYS A O 1
ATOM 2020 N N . ILE A 1 258 ? -5.747 -5.194 -0.515 1.00 97.88 258 ILE A N 1
ATOM 2021 C CA . ILE A 1 258 ? -5.713 -3.852 0.094 1.00 97.88 258 ILE A CA 1
ATOM 2022 C C . ILE A 1 258 ? -7.090 -3.254 0.416 1.00 97.88 258 ILE A C 1
ATOM 2024 O O . ILE A 1 258 ? -7.195 -2.329 1.219 1.00 97.88 258 I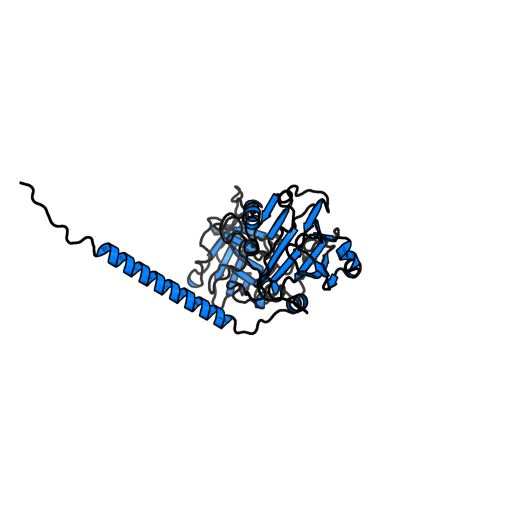LE A O 1
ATOM 2028 N N . ASP A 1 259 ? -8.143 -3.804 -0.179 1.00 97.88 259 ASP A N 1
ATOM 2029 C CA . ASP A 1 259 ? -9.514 -3.296 -0.183 1.00 97.88 259 ASP A CA 1
ATOM 2030 C C . ASP A 1 259 ? -10.396 -4.172 0.733 1.00 97.88 259 ASP A C 1
ATOM 2032 O O . ASP A 1 259 ? -11.134 -5.054 0.291 1.00 97.88 259 ASP A O 1
ATOM 2036 N N . TYR A 1 260 ? -10.230 -4.043 2.050 1.00 98.38 260 TYR A N 1
ATOM 2037 C CA . TYR A 1 260 ? -10.906 -4.915 3.024 1.00 98.38 260 TYR A CA 1
ATOM 2038 C C . TYR A 1 260 ? -12.299 -4.435 3.447 1.00 98.38 260 TYR A C 1
ATOM 2040 O O . TYR A 1 260 ? -12.950 -5.138 4.225 1.00 98.38 260 TYR A O 1
ATOM 2048 N N . ASP A 1 261 ? -12.761 -3.281 2.966 1.00 98.56 261 ASP A N 1
ATOM 2049 C CA . ASP A 1 261 ? -14.002 -2.680 3.440 1.00 98.56 261 ASP A CA 1
ATOM 2050 C C . ASP A 1 261 ? -15.197 -3.581 3.123 1.00 98.56 261 ASP A C 1
ATOM 2052 O O . ASP A 1 261 ? -15.338 -4.142 2.032 1.00 98.56 261 ASP A O 1
ATOM 2056 N N . GLN A 1 262 ? -16.089 -3.713 4.102 1.00 98.38 262 GLN A N 1
ATOM 2057 C CA . GLN A 1 262 ? -17.367 -4.400 3.944 1.00 98.38 262 GLN A CA 1
ATOM 2058 C C . GLN A 1 262 ? -18.477 -3.522 4.522 1.00 98.38 262 GLN A C 1
ATOM 2060 O O . GLN A 1 262 ? -18.403 -3.219 5.715 1.00 98.38 262 GLN A O 1
ATOM 2065 N N . PRO A 1 263 ? -19.523 -3.158 3.751 1.00 98.31 263 PRO A N 1
ATOM 2066 C CA . PRO A 1 263 ? -20.562 -2.231 4.204 1.00 98.31 263 PRO A CA 1
ATOM 2067 C C . PRO A 1 263 ? -21.147 -2.594 5.574 1.00 98.31 263 PRO A C 1
ATOM 2069 O O . PRO A 1 263 ? -21.511 -3.747 5.831 1.00 98.31 263 PRO A O 1
ATOM 2072 N N . GLY A 1 264 ? -21.221 -1.615 6.476 1.00 98.31 264 GLY A N 1
ATOM 2073 C CA . GLY A 1 264 ? -21.737 -1.775 7.838 1.00 98.31 264 GLY A CA 1
ATOM 2074 C C . GLY A 1 264 ? -20.918 -2.682 8.768 1.00 98.31 264 GLY A C 1
ATOM 2075 O O . GLY A 1 264 ? -21.413 -3.043 9.843 1.00 98.31 264 GLY A O 1
ATOM 2076 N N . LYS A 1 265 ? -19.700 -3.086 8.381 1.00 98.75 265 LYS A N 1
ATOM 2077 C CA . LYS A 1 265 ? -18.782 -3.908 9.195 1.00 98.75 265 LYS A CA 1
ATOM 2078 C C . LYS A 1 265 ? -17.564 -3.144 9.683 1.00 98.75 265 LYS A C 1
ATOM 2080 O O . LYS A 1 265 ? -17.157 -2.191 9.039 1.00 98.75 265 LYS A O 1
ATOM 2085 N N . LEU A 1 266 ? -16.942 -3.604 10.770 1.00 98.88 266 LEU A N 1
ATOM 2086 C CA . LEU A 1 266 ? -15.715 -2.997 11.302 1.00 98.88 266 LEU A CA 1
ATOM 2087 C C . LEU A 1 266 ? -14.504 -3.174 10.373 1.00 98.88 266 LEU A C 1
ATOM 2089 O O . LEU A 1 266 ? -13.648 -2.296 10.325 1.00 98.88 266 LEU A O 1
ATOM 2093 N N . ILE A 1 267 ? -14.420 -4.302 9.665 1.00 98.81 267 ILE A N 1
ATOM 2094 C CA . ILE A 1 267 ? -13.292 -4.598 8.778 1.00 98.81 267 ILE A CA 1
ATOM 2095 C C . ILE A 1 267 ? -13.164 -3.552 7.662 1.00 98.81 267 ILE A C 1
ATOM 2097 O O . ILE A 1 267 ? -14.168 -3.205 7.035 1.00 98.81 267 ILE A O 1
ATOM 2101 N N . GLY A 1 268 ? -11.947 -3.063 7.430 1.00 98.50 268 GLY A N 1
ATOM 2102 C CA . GLY A 1 268 ? -11.634 -2.071 6.407 1.00 98.50 268 GLY A CA 1
ATOM 2103 C C . GLY A 1 268 ? -10.746 -0.927 6.888 1.00 98.50 268 GLY A C 1
ATOM 2104 O O . GLY A 1 268 ? -10.218 -0.936 8.006 1.00 98.50 268 GLY A O 1
ATOM 2105 N N . ASN A 1 269 ? -10.610 0.058 6.013 1.00 98.56 269 ASN A N 1
ATOM 2106 C CA . ASN A 1 269 ? -9.968 1.337 6.259 1.00 98.56 269 ASN A CA 1
ATOM 2107 C C . ASN A 1 269 ? -11.002 2.354 6.750 1.00 98.56 269 ASN A C 1
ATOM 2109 O O . ASN A 1 269 ? -12.176 2.311 6.386 1.00 98.56 269 ASN A O 1
ATOM 2113 N N . TRP A 1 270 ? -10.541 3.276 7.580 1.00 98.62 270 TRP A N 1
ATOM 2114 C CA . TRP A 1 270 ? -11.341 4.300 8.228 1.00 98.62 270 TRP A CA 1
ATOM 2115 C C . TRP A 1 270 ? -10.538 5.593 8.289 1.00 98.62 270 TRP A C 1
ATOM 2117 O O . TRP A 1 270 ? -9.368 5.601 8.678 1.00 98.62 270 TRP A O 1
ATOM 2127 N N . PHE A 1 271 ? -11.187 6.705 7.975 1.00 98.06 271 PHE A N 1
ATOM 2128 C CA . PHE A 1 271 ? -10.588 8.033 7.999 1.00 98.06 271 PHE A CA 1
ATOM 2129 C C . PHE A 1 271 ? -11.327 8.904 9.000 1.00 98.06 271 PHE A C 1
ATOM 2131 O O . PHE A 1 271 ? -12.552 8.885 9.073 1.00 98.06 271 PHE A O 1
ATOM 2138 N N . LYS A 1 272 ? -10.602 9.673 9.807 1.00 97.38 272 LYS A N 1
ATOM 2139 C CA . LYS A 1 272 ? -11.190 10.584 10.786 1.00 97.38 272 LYS A CA 1
ATOM 2140 C C . LYS A 1 272 ? -12.150 11.519 10.058 1.00 97.38 272 LYS A C 1
ATOM 2142 O O . LYS A 1 272 ? -11.783 12.133 9.056 1.00 97.38 272 LYS A O 1
ATOM 2147 N N . GLN A 1 273 ? -13.368 11.646 10.565 1.00 96.69 273 GLN A N 1
ATOM 2148 C CA . GLN A 1 273 ? -14.383 12.471 9.930 1.00 96.69 273 GLN A CA 1
ATOM 2149 C C . GLN A 1 273 ? -13.877 13.911 9.763 1.00 96.69 273 GLN A C 1
ATOM 2151 O O . GLN A 1 273 ? -13.438 14.540 10.730 1.00 96.69 273 GLN A O 1
ATOM 2156 N N . GLY A 1 274 ? -13.934 14.424 8.531 1.00 93.50 274 GLY A N 1
ATOM 2157 C CA . GLY A 1 274 ? -13.431 15.759 8.185 1.00 93.50 274 GLY A CA 1
ATOM 2158 C C . GLY A 1 274 ? -11.932 15.839 7.850 1.00 93.50 274 GLY A C 1
ATOM 2159 O O . GLY A 1 274 ? -11.444 16.936 7.588 1.00 93.50 274 GLY A O 1
ATOM 2160 N N . SER A 1 275 ? -11.207 14.713 7.805 1.00 91.06 275 SER A N 1
ATOM 2161 C CA . SER A 1 275 ? -9.779 14.641 7.432 1.00 91.06 275 SER A CA 1
ATOM 2162 C C . SER A 1 275 ? -9.525 14.398 5.936 1.00 91.06 275 SER A C 1
ATOM 2164 O O . SER A 1 275 ? -8.466 13.923 5.568 1.00 91.06 275 SER A O 1
ATOM 2166 N N . ASN A 1 276 ? -10.480 14.711 5.053 1.00 93.50 276 ASN A N 1
ATOM 2167 C CA . ASN A 1 276 ? -10.360 14.536 3.591 1.00 93.50 276 ASN A CA 1
ATOM 2168 C C . ASN A 1 276 ? -9.941 13.120 3.132 1.00 93.50 276 ASN A C 1
ATOM 2170 O O . ASN A 1 276 ? -9.253 12.973 2.119 1.00 93.50 276 ASN A O 1
ATOM 2174 N N . GLY A 1 277 ? -10.345 12.081 3.864 1.00 94.62 277 GLY A N 1
ATOM 2175 C CA . GLY A 1 277 ? -10.013 10.701 3.519 1.00 94.62 277 GLY A CA 1
ATOM 2176 C C . GLY A 1 277 ? -8.511 10.422 3.587 1.00 94.62 277 GLY A C 1
ATOM 2177 O O . GLY A 1 277 ? -7.816 10.821 4.523 1.00 94.62 277 GLY A O 1
ATOM 2178 N N . TYR A 1 278 ? -8.000 9.742 2.567 1.00 94.19 278 TYR A N 1
ATOM 2179 C CA . TYR A 1 278 ? -6.603 9.344 2.470 1.00 94.19 278 TYR A CA 1
ATOM 2180 C C . TYR A 1 278 ? -5.642 10.535 2.424 1.00 94.19 278 TYR A C 1
ATOM 2182 O O . TYR A 1 278 ? -4.529 10.423 2.924 1.00 94.19 278 TYR A O 1
ATOM 2190 N N . ALA A 1 279 ? -6.072 11.693 1.910 1.00 91.75 279 ALA A N 1
ATOM 2191 C CA . ALA A 1 279 ? -5.254 12.909 1.884 1.00 91.75 279 ALA A CA 1
ATOM 2192 C C . ALA A 1 279 ? -4.840 13.397 3.283 1.00 91.75 279 ALA A C 1
ATOM 2194 O O . ALA A 1 279 ? -3.874 14.148 3.405 1.00 91.75 279 ALA A O 1
ATOM 2195 N N . GLY A 1 280 ? -5.596 13.021 4.317 1.00 91.38 280 GLY A N 1
ATOM 2196 C CA . GLY A 1 280 ? -5.435 13.575 5.649 1.00 91.38 280 GLY A CA 1
ATOM 2197 C C . GLY A 1 280 ? -5.895 15.034 5.761 1.00 91.38 280 GLY A C 1
ATOM 2198 O O . GLY A 1 280 ? -6.404 15.678 4.829 1.00 91.38 280 GLY A O 1
ATOM 2199 N N . GLU A 1 281 ? -5.764 15.567 6.974 1.00 87.25 281 GLU A N 1
ATOM 2200 C CA . GLU A 1 281 ? -6.123 16.953 7.257 1.00 87.25 281 GLU A CA 1
ATOM 2201 C C . GLU A 1 281 ? -5.319 17.924 6.368 1.00 87.25 281 GLU A C 1
ATOM 2203 O O . GLU A 1 281 ? -4.168 17.693 6.005 1.00 87.25 281 GLU A O 1
ATOM 2208 N N . LYS A 1 282 ? -5.928 19.046 5.967 1.00 77.69 282 LYS A N 1
ATOM 2209 C CA . LYS A 1 282 ? -5.241 20.000 5.083 1.00 77.69 282 LYS A CA 1
ATOM 2210 C C . LYS A 1 282 ? -3.947 20.493 5.732 1.00 77.69 282 LYS A C 1
ATOM 2212 O O . LYS A 1 282 ? -3.975 21.026 6.836 1.00 77.69 282 LYS A O 1
ATOM 2217 N N . GLY A 1 283 ? -2.843 20.392 4.993 1.00 69.75 283 GLY A N 1
ATOM 2218 C CA . GLY A 1 283 ? -1.524 20.842 5.441 1.00 69.75 283 GLY A CA 1
ATOM 2219 C C . GLY A 1 283 ? -0.635 19.742 6.026 1.00 69.75 283 GLY A C 1
ATOM 2220 O O . GLY A 1 283 ? 0.501 20.044 6.378 1.00 69.75 283 GLY A O 1
ATOM 2221 N N . THR A 1 284 ? -1.082 18.483 6.082 1.00 67.88 284 THR A N 1
ATOM 2222 C CA . THR A 1 284 ? -0.278 17.358 6.585 1.00 67.88 284 THR A CA 1
ATOM 2223 C C . THR A 1 284 ? 0.253 16.486 5.437 1.00 67.88 284 THR A C 1
ATOM 2225 O O . THR A 1 284 ? -0.234 15.398 5.193 1.00 67.88 284 THR A O 1
ATOM 2228 N N . THR A 1 285 ? 1.257 16.945 4.679 1.00 61.31 285 THR A N 1
ATOM 2229 C CA . THR A 1 285 ? 1.801 16.188 3.515 1.00 61.31 285 THR A CA 1
ATOM 2230 C C . THR A 1 285 ? 2.968 15.244 3.847 1.00 61.31 285 THR A C 1
ATOM 2232 O O . THR A 1 285 ? 3.404 14.477 2.995 1.00 61.31 285 THR A O 1
ATOM 2235 N N . GLY A 1 286 ? 3.453 15.264 5.088 1.00 64.56 286 GLY A N 1
ATOM 2236 C CA . GLY A 1 286 ? 4.519 14.408 5.620 1.00 64.56 286 GLY A CA 1
ATOM 2237 C C . GLY A 1 286 ? 4.592 14.561 7.137 1.00 64.56 286 GLY A C 1
ATOM 2238 O O . GLY A 1 286 ? 3.735 15.245 7.700 1.00 64.56 286 GLY A O 1
ATOM 2239 N N . ALA A 1 287 ? 5.592 13.968 7.795 1.00 57.41 287 ALA A N 1
ATOM 2240 C CA . ALA A 1 287 ? 5.831 14.228 9.213 1.00 57.41 287 ALA A CA 1
ATOM 2241 C C . ALA A 1 287 ? 6.207 15.710 9.372 1.00 57.41 287 ALA A C 1
ATOM 2243 O O . ALA A 1 287 ? 7.334 16.111 9.093 1.00 57.41 287 ALA A O 1
ATOM 2244 N N . GLY A 1 288 ? 5.245 16.558 9.739 1.00 58.47 288 GLY A N 1
ATOM 2245 C CA . GLY A 1 288 ? 5.523 17.954 10.072 1.00 58.47 288 GLY A CA 1
ATOM 2246 C C . GLY A 1 288 ? 6.441 18.053 11.296 1.00 58.47 288 GLY A C 1
ATOM 2247 O O . GLY A 1 288 ? 6.865 17.045 11.858 1.00 58.47 288 GLY A O 1
ATOM 2248 N N . GLU A 1 289 ? 6.687 19.267 11.792 1.00 53.84 289 GLU A N 1
ATOM 2249 C CA . GLU A 1 289 ? 7.564 19.503 12.960 1.00 53.84 289 GLU A CA 1
ATOM 2250 C C . GLU A 1 289 ? 7.159 18.709 14.221 1.00 53.84 289 GLU A C 1
ATOM 2252 O O . GLU A 1 289 ? 7.987 18.448 15.089 1.00 53.84 289 GLU A O 1
ATOM 2257 N N . ASN A 1 290 ? 5.900 18.266 14.294 1.00 62.81 290 ASN A N 1
ATOM 2258 C CA . ASN A 1 290 ? 5.345 17.504 15.413 1.00 62.81 290 ASN A CA 1
ATOM 2259 C C . ASN A 1 290 ? 5.337 15.976 15.187 1.00 62.81 290 ASN A C 1
ATOM 2261 O O . ASN A 1 290 ? 4.672 15.269 15.942 1.00 62.81 290 ASN A O 1
ATOM 2265 N N . GLY A 1 291 ? 5.983 15.461 14.130 1.00 63.84 291 GLY A N 1
ATOM 2266 C CA . GLY A 1 291 ? 6.019 14.022 13.805 1.00 63.84 291 GLY A CA 1
ATOM 2267 C C . GLY A 1 291 ? 4.702 13.444 13.266 1.00 63.84 291 GLY A C 1
ATOM 2268 O O . GLY A 1 291 ? 4.565 12.233 13.122 1.00 63.84 291 GLY A O 1
ATOM 2269 N N . ARG A 1 292 ? 3.728 14.310 12.966 1.00 75.56 292 ARG A N 1
ATOM 2270 C CA . ARG A 1 292 ? 2.383 13.971 12.479 1.00 75.56 292 ARG A CA 1
ATOM 2271 C C . ARG A 1 292 ? 2.261 14.255 10.990 1.00 75.56 292 ARG A C 1
ATOM 2273 O O . ARG A 1 292 ? 2.778 15.277 10.538 1.00 75.56 292 ARG A O 1
ATOM 2280 N N . GLY A 1 293 ? 1.548 13.401 10.259 1.00 83.31 293 GLY A N 1
ATOM 2281 C CA . GLY A 1 293 ? 1.397 13.506 8.807 1.00 83.31 293 GLY A CA 1
ATOM 2282 C C . GLY A 1 293 ? -0.008 13.196 8.310 1.00 83.31 293 GLY A C 1
ATOM 2283 O O . GLY A 1 293 ? -0.966 13.195 9.083 1.00 83.31 293 GLY A O 1
ATOM 2284 N N . TYR A 1 294 ? -0.148 12.959 7.002 1.00 88.12 294 TYR A N 1
ATOM 2285 C CA . TYR A 1 294 ? -1.447 12.664 6.375 1.00 88.12 294 TYR A CA 1
ATOM 2286 C C . TYR A 1 294 ? -2.148 11.471 7.049 1.00 88.12 294 TYR A C 1
ATOM 2288 O O . TYR A 1 294 ? -3.371 11.441 7.175 1.00 88.12 294 TYR A O 1
ATOM 2296 N N . TRP A 1 295 ? -1.344 10.541 7.566 1.00 91.19 295 TRP A N 1
ATOM 2297 C CA . TRP A 1 295 ? -1.760 9.324 8.243 1.00 91.19 295 TRP A CA 1
ATOM 2298 C C . TRP A 1 295 ? -2.389 9.534 9.621 1.00 91.19 295 TRP A C 1
ATOM 2300 O O . TRP A 1 295 ? -3.045 8.622 10.105 1.00 91.19 295 TRP A O 1
ATOM 2310 N N . SER A 1 296 ? -2.243 10.696 10.271 1.00 90.25 296 SER A N 1
ATOM 2311 C CA . SER A 1 296 ? -2.737 10.929 11.643 1.00 90.25 296 SER A CA 1
ATOM 2312 C C . SER A 1 296 ? -4.242 10.671 11.813 1.00 90.25 296 SER A C 1
ATOM 2314 O O . SER A 1 296 ? -4.710 10.299 12.888 1.00 90.25 296 SER A O 1
ATOM 2316 N N . GLY A 1 297 ? -5.018 10.861 10.744 1.00 92.69 297 GLY A N 1
ATOM 2317 C CA . GLY A 1 297 ? -6.453 10.584 10.710 1.00 92.69 297 GLY A CA 1
ATOM 2318 C C . GLY A 1 297 ? -6.810 9.167 10.266 1.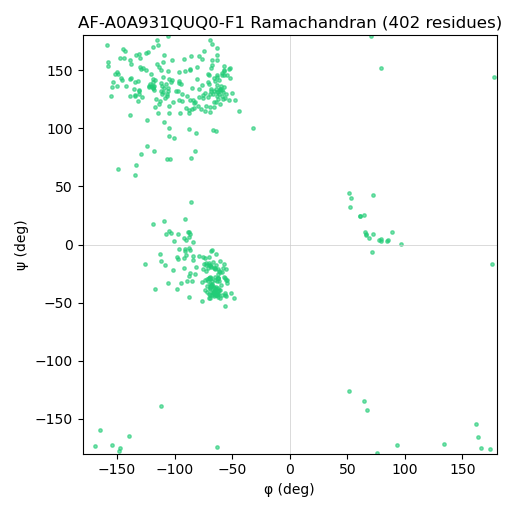00 92.69 297 GLY A C 1
ATOM 2319 O O . GLY A 1 297 ? -7.989 8.889 10.083 1.00 92.69 297 GLY A O 1
ATOM 2320 N N . HIS A 1 298 ? -5.845 8.282 10.031 1.00 96.75 298 HIS A N 1
ATOM 2321 C CA . HIS A 1 298 ? -6.086 6.970 9.434 1.00 96.75 298 HIS A CA 1
ATOM 2322 C C . HIS A 1 298 ? -6.223 5.887 10.506 1.00 96.75 298 HIS A C 1
ATOM 2324 O O . HIS A 1 298 ? -5.603 5.932 11.571 1.00 96.75 298 HIS A O 1
ATOM 2330 N N . LEU A 1 299 ? -7.044 4.890 10.202 1.00 98.31 299 LEU A N 1
ATOM 2331 C CA . LEU A 1 299 ? -7.220 3.663 10.965 1.00 98.31 299 LEU A CA 1
ATOM 2332 C C . LEU A 1 299 ? -7.499 2.527 9.981 1.00 98.31 299 LEU A C 1
ATOM 2334 O O . LEU A 1 299 ? -8.283 2.694 9.051 1.00 98.31 299 LEU A O 1
ATOM 2338 N N . SER A 1 300 ? -6.946 1.350 10.245 1.00 98.56 300 SER A N 1
ATOM 2339 C CA . SER A 1 300 ? -7.276 0.139 9.490 1.00 98.56 300 SER A CA 1
ATOM 2340 C C . SER A 1 300 ? -7.489 -1.030 10.433 1.00 98.56 300 SER A C 1
ATOM 2342 O O . SER A 1 300 ? -6.673 -1.268 11.324 1.00 98.56 300 SER A O 1
ATOM 2344 N N . VAL A 1 301 ? -8.563 -1.790 10.223 1.00 98.75 301 VAL A N 1
ATOM 2345 C CA . VAL A 1 301 ? -8.840 -3.043 10.936 1.00 98.75 301 VAL A CA 1
ATOM 2346 C C . VAL A 1 301 ? -9.025 -4.144 9.902 1.00 98.75 301 VAL A C 1
ATOM 2348 O O . VAL A 1 301 ? -10.024 -4.169 9.189 1.00 98.75 301 VAL A O 1
ATOM 2351 N N . PHE A 1 302 ? -8.052 -5.038 9.770 1.00 98.31 302 PHE A N 1
ATOM 2352 C CA . PHE A 1 302 ? -7.970 -5.966 8.637 1.00 98.31 302 PHE A CA 1
ATOM 2353 C C . PHE A 1 302 ? -7.203 -7.241 9.008 1.00 98.31 302 PHE A C 1
ATOM 2355 O O . PHE A 1 302 ? -6.887 -7.465 10.176 1.00 98.31 302 PHE A O 1
ATOM 2362 N N . TYR A 1 303 ? -6.923 -8.102 8.029 1.00 97.56 303 TYR A N 1
ATOM 2363 C CA . TYR A 1 303 ? -6.136 -9.319 8.235 1.00 97.56 303 TYR A CA 1
ATOM 2364 C C . TYR A 1 303 ? -4.699 -9.152 7.743 1.00 97.56 303 TYR A C 1
ATOM 2366 O O . TYR A 1 303 ? -4.462 -8.580 6.681 1.00 97.56 303 TYR A O 1
ATOM 2374 N N . HIS A 1 304 ? -3.730 -9.705 8.471 1.00 96.12 304 HIS A N 1
ATOM 2375 C CA . HIS A 1 304 ? -2.318 -9.566 8.127 1.00 96.12 304 HIS A CA 1
ATOM 2376 C C . HIS A 1 304 ? -1.992 -10.135 6.733 1.00 96.12 304 HIS A C 1
ATOM 2378 O O . HIS A 1 304 ? -2.390 -11.250 6.378 1.00 96.12 304 HIS A O 1
ATOM 2384 N N . ALA A 1 305 ? -1.184 -9.402 5.962 1.00 95.12 305 ALA A N 1
ATOM 2385 C CA . ALA A 1 305 ? -0.874 -9.736 4.573 1.00 95.12 305 ALA A CA 1
ATOM 2386 C C . ALA A 1 305 ? -0.072 -11.033 4.394 1.00 95.12 305 ALA A C 1
ATOM 2388 O O . ALA A 1 305 ? -0.109 -11.622 3.321 1.00 95.12 305 ALA A O 1
ATOM 2389 N N . ILE A 1 306 ? 0.621 -11.531 5.419 1.00 94.88 306 ILE A N 1
ATOM 2390 C CA . ILE A 1 306 ? 1.346 -12.818 5.352 1.00 94.88 306 ILE A CA 1
ATOM 2391 C C . ILE A 1 306 ? 0.609 -13.908 6.140 1.00 94.88 306 ILE A C 1
ATOM 2393 O O . ILE A 1 306 ? 0.593 -15.065 5.732 1.00 94.88 306 ILE A O 1
ATOM 2397 N N . GLN A 1 307 ? -0.056 -13.527 7.235 1.00 92.56 307 GLN A N 1
ATOM 2398 C CA . GLN A 1 307 ? -0.788 -14.429 8.129 1.00 92.56 307 GLN A CA 1
ATOM 2399 C C . GLN A 1 307 ? -2.271 -14.048 8.124 1.00 92.56 307 GLN A C 1
ATOM 2401 O O . GLN A 1 307 ? -2.724 -13.367 9.042 1.00 92.56 307 GLN A O 1
ATOM 2406 N N . PRO A 1 308 ? -3.058 -14.463 7.119 1.00 93.44 308 PRO A N 1
ATOM 2407 C CA . PRO A 1 308 ? -4.423 -13.965 6.929 1.00 93.44 308 PRO A CA 1
ATOM 2408 C C . PRO A 1 308 ? -5.399 -14.321 8.063 1.00 93.44 308 PRO A C 1
ATOM 2410 O O . PRO A 1 308 ? -6.519 -13.830 8.068 1.00 93.44 308 PRO A O 1
ATOM 2413 N N . ALA A 1 309 ? -5.004 -15.166 9.019 1.00 93.62 309 ALA A N 1
ATOM 2414 C CA . ALA A 1 309 ? -5.792 -15.433 10.219 1.00 93.62 309 ALA A CA 1
ATOM 2415 C C . ALA A 1 309 ? -5.615 -14.366 11.315 1.00 93.62 309 ALA A C 1
ATOM 2417 O O . ALA A 1 309 ? -6.447 -14.292 12.212 1.00 93.62 309 ALA A O 1
ATOM 2418 N N . THR A 1 310 ? -4.547 -13.566 11.274 1.00 96.12 310 THR A N 1
ATOM 2419 C CA . THR A 1 310 ? -4.222 -12.576 12.309 1.00 96.12 310 THR A CA 1
ATOM 2420 C C . THR A 1 310 ? -4.934 -11.260 12.032 1.00 96.12 310 THR A C 1
ATOM 2422 O O . THR A 1 310 ? -4.735 -10.663 10.974 1.00 96.12 310 THR A O 1
ATOM 2425 N N . ILE A 1 311 ? -5.709 -10.777 13.000 1.00 98.44 311 ILE A N 1
ATOM 2426 C CA . ILE A 1 311 ? -6.366 -9.469 12.957 1.00 98.44 311 ILE A CA 1
ATOM 2427 C C . ILE A 1 311 ? -5.345 -8.388 13.312 1.00 98.44 311 ILE A C 1
ATOM 2429 O O . ILE A 1 311 ? -4.691 -8.459 14.358 1.00 98.44 311 ILE A O 1
ATOM 2433 N N . ILE A 1 312 ? -5.240 -7.387 12.445 1.00 98.19 312 ILE A N 1
ATOM 2434 C CA . ILE A 1 312 ? -4.378 -6.220 12.598 1.00 98.19 312 ILE A CA 1
ATOM 2435 C C . ILE A 1 312 ? -5.233 -4.982 12.835 1.00 98.19 312 ILE A C 1
ATOM 2437 O O . ILE A 1 312 ? -6.229 -4.763 12.146 1.00 98.19 312 ILE A O 1
ATOM 2441 N N . VAL A 1 313 ? -4.808 -4.165 13.795 1.00 98.56 313 VAL A N 1
ATOM 2442 C CA . VAL A 1 313 ? -5.273 -2.791 13.989 1.00 98.56 313 VAL A CA 1
ATOM 2443 C C . VAL A 1 313 ? -4.085 -1.877 13.719 1.00 98.56 313 VAL A C 1
ATOM 2445 O O . VAL A 1 313 ? -3.110 -1.906 14.467 1.00 98.56 313 VAL A O 1
ATOM 2448 N N . SER A 1 314 ? -4.150 -1.084 12.655 1.00 98.06 314 SER A N 1
ATOM 2449 C CA . SER A 1 314 ? -3.144 -0.069 12.337 1.00 98.06 314 SER A CA 1
ATOM 2450 C C . SER A 1 314 ? -3.701 1.318 12.620 1.00 98.06 314 SER A C 1
ATOM 2452 O O . SER A 1 314 ? -4.805 1.643 12.185 1.00 98.06 314 SER A O 1
ATOM 2454 N N . LEU A 1 315 ? -2.959 2.105 13.394 1.00 97.00 315 LEU A N 1
ATOM 2455 C CA . LEU A 1 315 ? -3.359 3.412 13.899 1.00 97.00 315 LEU A CA 1
ATOM 2456 C C . LEU A 1 315 ? -2.424 4.484 13.354 1.00 97.00 315 LEU A C 1
ATOM 2458 O O . LEU A 1 315 ? -1.209 4.313 13.398 1.00 97.00 315 LEU A O 1
ATOM 2462 N N . GLY A 1 316 ? -2.993 5.604 12.912 1.00 93.94 316 GLY A N 1
ATOM 2463 C CA . GLY A 1 316 ? -2.236 6.794 12.531 1.00 93.94 316 GLY A CA 1
ATOM 2464 C C . GLY A 1 316 ? -1.559 7.518 13.683 1.00 93.94 316 GLY A C 1
ATOM 2465 O O . GLY A 1 316 ? -0.504 8.111 13.493 1.00 93.94 316 GLY A O 1
ATOM 2466 N N . GLU A 1 317 ? -2.141 7.445 14.878 1.00 91.38 317 GLU A N 1
ATOM 2467 C CA . GLU A 1 317 ? -1.547 7.974 16.103 1.00 91.38 317 GLU A CA 1
ATOM 2468 C C . GLU A 1 317 ? -1.782 6.992 17.258 1.00 91.38 317 GLU A C 1
ATOM 2470 O O . GLU A 1 317 ? -2.918 6.583 17.521 1.00 91.38 317 GLU A O 1
ATOM 2475 N N . PHE A 1 318 ? -0.707 6.629 17.963 1.00 92.50 318 PHE A N 1
ATOM 2476 C CA . PHE A 1 318 ? -0.750 5.888 19.225 1.00 92.50 318 PHE A CA 1
ATOM 2477 C C . PHE A 1 318 ? -0.277 6.761 20.410 1.00 92.50 318 PHE A C 1
ATOM 2479 O O . PHE A 1 318 ? -0.664 7.923 20.520 1.00 92.50 318 PHE A O 1
ATOM 2486 N N . SER A 1 319 ? 0.510 6.221 21.347 1.00 84.81 319 SER A N 1
ATOM 2487 C CA . SER A 1 319 ? 0.850 6.862 22.627 1.00 84.81 319 SER A CA 1
ATOM 2488 C C . SER A 1 319 ? 1.662 8.146 22.510 1.00 84.81 319 SER A C 1
ATOM 2490 O O . SER A 1 319 ? 1.483 9.057 23.311 1.00 84.81 319 SER A O 1
ATOM 2492 N N . ASP A 1 320 ? 2.573 8.202 21.548 1.00 81.44 320 ASP A N 1
ATOM 2493 C CA . ASP A 1 320 ? 3.494 9.316 21.308 1.00 81.44 320 ASP A CA 1
ATOM 2494 C C . ASP A 1 320 ? 3.119 10.115 20.048 1.00 81.44 320 ASP A C 1
ATOM 2496 O O . ASP A 1 320 ? 3.861 10.998 19.626 1.00 81.44 320 ASP A O 1
ATOM 2500 N N . GLY A 1 321 ? 1.953 9.827 19.458 1.00 82.50 321 GLY A N 1
ATOM 2501 C CA . GLY A 1 321 ? 1.516 10.409 18.192 1.00 82.50 321 GLY A CA 1
ATOM 2502 C C . GLY A 1 321 ? 2.137 9.764 16.952 1.00 82.50 321 GLY A C 1
ATOM 2503 O O . GLY A 1 321 ? 1.847 10.224 15.851 1.00 82.50 321 GLY A O 1
ATOM 2504 N N . SER A 1 322 ? 2.954 8.715 17.100 1.00 84.94 322 SER A N 1
ATOM 2505 C CA . SER A 1 322 ? 3.475 7.950 15.965 1.00 84.94 322 SER A CA 1
ATOM 2506 C C . SER A 1 322 ? 2.448 6.936 15.439 1.00 84.94 322 SER A C 1
ATOM 2508 O O . SER A 1 322 ? 1.589 6.473 16.204 1.00 84.94 322 SER A O 1
ATOM 2510 N N . PRO A 1 323 ? 2.513 6.586 14.143 1.00 90.94 323 PRO A N 1
ATOM 2511 C CA . PRO A 1 323 ? 1.706 5.513 13.591 1.00 90.94 323 PRO A CA 1
ATOM 2512 C C . PRO A 1 323 ? 2.267 4.144 13.994 1.00 90.94 323 PRO A C 1
ATOM 2514 O O . PRO A 1 323 ? 3.474 3.902 13.925 1.00 90.94 323 PRO A O 1
ATOM 2517 N N . GLU A 1 324 ? 1.391 3.217 14.377 1.00 93.12 324 GLU A N 1
ATOM 2518 C CA . GLU A 1 324 ? 1.789 1.873 14.811 1.00 93.12 324 GLU A CA 1
ATOM 2519 C C . GLU A 1 324 ? 0.737 0.827 14.405 1.00 93.12 324 GLU A C 1
ATOM 2521 O O . GLU A 1 324 ? -0.471 1.083 14.403 1.00 93.12 324 GLU A O 1
ATOM 2526 N N . ALA A 1 325 ? 1.202 -0.368 14.034 1.00 95.06 325 ALA A N 1
ATOM 2527 C CA . ALA A 1 325 ? 0.359 -1.508 13.690 1.00 95.06 325 ALA A CA 1
ATOM 2528 C C . ALA A 1 325 ? 0.488 -2.617 14.737 1.00 95.06 325 ALA A C 1
ATOM 2530 O O . ALA A 1 325 ? 1.586 -3.034 15.109 1.00 95.06 325 ALA A O 1
ATOM 2531 N N . PHE A 1 326 ? -0.656 -3.126 15.179 1.00 96.94 326 PHE A N 1
ATOM 2532 C CA . PHE A 1 326 ? -0.772 -4.080 16.274 1.00 96.94 326 PHE A CA 1
ATOM 2533 C C . PHE A 1 326 ? -1.517 -5.326 15.831 1.00 96.94 326 PHE A C 1
ATOM 2535 O O . PHE A 1 326 ? -2.424 -5.253 15.004 1.00 96.94 326 PHE A O 1
ATOM 2542 N N . ALA A 1 327 ? -1.197 -6.461 16.446 1.00 97.69 327 ALA A N 1
ATOM 2543 C CA . ALA A 1 327 ? -2.087 -7.612 16.415 1.00 97.69 327 ALA A CA 1
ATOM 2544 C C . ALA A 1 327 ? -3.113 -7.518 17.553 1.00 97.69 327 ALA A C 1
ATOM 2546 O O . ALA A 1 327 ? -2.831 -6.967 18.621 1.00 97.69 327 ALA A O 1
ATOM 2547 N N . VAL A 1 328 ? -4.299 -8.086 17.339 1.00 98.31 328 VAL A N 1
ATOM 2548 C CA . VAL A 1 328 ? -5.342 -8.176 18.371 1.00 98.31 328 VAL A CA 1
ATOM 2549 C C . VAL A 1 328 ? -5.073 -9.365 19.292 1.00 98.31 328 VAL A C 1
ATOM 2551 O O . VAL A 1 328 ? -5.023 -10.516 18.844 1.00 98.31 328 VAL A O 1
ATOM 2554 N N . ALA A 1 329 ? -4.945 -9.115 20.596 1.00 97.31 329 ALA A N 1
ATOM 2555 C CA . ALA A 1 329 ? -4.820 -10.178 21.588 1.00 97.31 329 ALA A CA 1
ATOM 2556 C C . ALA A 1 329 ? -6.067 -11.077 21.576 1.00 97.31 329 ALA A C 1
ATOM 2558 O O . ALA A 1 329 ? -7.199 -10.601 21.519 1.00 97.31 329 ALA A O 1
ATOM 2559 N N . GLY A 1 330 ? -5.865 -12.396 21.589 1.00 95.56 330 GLY A N 1
ATOM 2560 C CA . GLY A 1 330 ? -6.957 -13.372 21.488 1.00 95.56 330 GLY A CA 1
ATOM 2561 C C . GLY A 1 330 ? -7.618 -13.462 20.106 1.00 95.56 330 GLY A C 1
ATOM 2562 O O . GLY A 1 330 ? -8.422 -14.367 19.896 1.00 95.56 330 GLY A O 1
ATOM 2563 N N . ASN A 1 331 ? -7.253 -12.586 19.160 1.00 97.38 331 ASN A N 1
ATOM 2564 C CA . ASN A 1 331 ? -7.690 -12.622 17.765 1.00 97.38 331 ASN A CA 1
ATOM 2565 C C . ASN A 1 331 ? -9.226 -12.677 17.601 1.00 97.38 331 ASN A C 1
ATOM 2567 O O . ASN A 1 331 ? -9.749 -13.429 16.779 1.00 97.38 331 ASN A O 1
ATOM 2571 N N . THR A 1 332 ? -9.958 -11.927 18.432 1.00 97.56 332 THR A N 1
ATOM 2572 C CA . THR A 1 332 ? -11.426 -11.981 18.519 1.00 97.56 332 THR A CA 1
ATOM 2573 C C . THR A 1 332 ? -12.010 -10.693 19.124 1.00 97.56 332 THR A C 1
ATOM 2575 O O . THR A 1 332 ? -11.326 -10.051 19.923 1.00 97.56 332 THR A O 1
ATOM 2578 N N . PRO A 1 333 ? -13.267 -10.311 18.807 1.00 98.06 333 PRO A N 1
ATOM 2579 C CA . PRO A 1 333 ? -14.107 -10.837 17.719 1.00 98.06 333 PRO A CA 1
ATOM 2580 C C . PRO A 1 333 ? -13.524 -10.571 16.325 1.00 98.06 333 PRO A C 1
ATOM 2582 O O . PRO A 1 333 ? -12.729 -9.656 16.148 1.00 98.06 333 PRO A O 1
ATOM 2585 N N . ASP A 1 334 ? -13.945 -11.347 15.326 1.00 98.69 334 ASP A N 1
ATOM 2586 C CA . ASP A 1 334 ? -13.586 -11.119 13.919 1.00 98.69 334 ASP A CA 1
ATOM 2587 C C . ASP A 1 334 ? -14.195 -9.793 13.411 1.00 98.69 334 ASP A C 1
ATOM 2589 O O . ASP A 1 334 ? -15.427 -9.655 13.452 1.00 98.69 334 ASP A O 1
ATOM 2593 N N . PRO A 1 335 ? -13.401 -8.826 12.906 1.00 98.75 335 PRO A N 1
ATOM 2594 C CA . PRO A 1 335 ? -13.910 -7.528 12.460 1.00 98.75 335 PRO A CA 1
ATOM 2595 C C . PRO A 1 335 ? -14.915 -7.613 11.300 1.00 98.75 335 PRO A C 1
ATOM 2597 O O . PRO A 1 335 ? -15.747 -6.716 11.158 1.00 98.75 335 PRO A O 1
ATOM 2600 N N . ALA A 1 336 ? -14.914 -8.685 10.500 1.00 98.56 336 ALA A N 1
ATOM 2601 C CA . ALA A 1 336 ? -15.927 -8.888 9.456 1.00 98.56 336 ALA A CA 1
ATOM 2602 C C . ALA A 1 336 ? -17.305 -9.270 10.033 1.00 98.56 336 ALA A C 1
ATOM 2604 O O . ALA A 1 336 ? -18.353 -9.053 9.415 1.00 98.56 336 ALA A O 1
ATOM 2605 N N . SER A 1 337 ? -17.336 -9.810 11.253 1.00 98.56 337 SER A N 1
ATOM 2606 C CA . SER A 1 337 ? -18.578 -10.128 11.963 1.00 98.56 337 SER A CA 1
ATOM 2607 C C . SER A 1 337 ? -19.149 -8.919 12.716 1.00 98.56 337 SER A C 1
ATOM 2609 O O . SER A 1 337 ? -20.377 -8.771 12.805 1.00 98.56 337 SER A O 1
ATOM 2611 N N . VAL A 1 338 ? -18.275 -8.021 13.186 1.00 98.81 338 VAL A N 1
ATOM 2612 C CA . VAL A 1 338 ? -18.634 -6.836 13.975 1.00 98.81 338 VAL A CA 1
ATOM 2613 C C . VAL A 1 338 ? -19.434 -5.850 13.134 1.00 98.81 338 VAL A C 1
ATOM 2615 O O . VAL A 1 338 ? -19.039 -5.481 12.033 1.00 98.81 338 VAL A O 1
ATOM 2618 N N . ASN A 1 339 ? -20.573 -5.420 13.664 1.00 98.69 339 ASN A N 1
ATOM 2619 C CA . ASN A 1 339 ? -21.483 -4.463 13.040 1.00 98.69 339 ASN A CA 1
ATOM 2620 C C . ASN A 1 339 ? -22.168 -3.612 14.121 1.00 98.69 339 ASN A C 1
ATOM 2622 O O . ASN A 1 339 ? -21.874 -3.759 15.306 1.00 98.69 339 ASN A O 1
ATOM 2626 N N . LYS A 1 340 ? -23.115 -2.748 13.743 1.00 98.31 340 LYS A N 1
ATOM 2627 C CA . LYS A 1 340 ? -23.843 -1.890 14.694 1.00 98.31 340 LYS A CA 1
ATOM 2628 C C . LYS A 1 340 ? -24.448 -2.651 15.882 1.00 98.31 340 LYS A C 1
ATOM 2630 O O . LYS A 1 340 ? -24.379 -2.176 17.014 1.00 98.31 340 LYS A O 1
ATOM 2635 N N . ALA A 1 341 ? -25.029 -3.829 15.646 1.00 98.44 341 ALA A N 1
ATOM 2636 C CA . ALA A 1 341 ? -25.658 -4.628 16.699 1.00 98.44 341 ALA A CA 1
ATOM 2637 C C . ALA A 1 341 ? -24.645 -5.223 17.691 1.00 98.44 341 ALA A C 1
ATOM 2639 O O . ALA A 1 341 ? -25.030 -5.607 18.792 1.00 98.44 341 ALA A O 1
ATOM 2640 N N . SER A 1 342 ? -23.357 -5.273 17.334 1.00 98.50 342 SER A N 1
ATOM 2641 C CA . SER A 1 342 ? -22.283 -5.711 18.231 1.00 98.50 342 SER A CA 1
ATOM 2642 C C . SER A 1 342 ? -22.028 -4.727 19.377 1.00 98.50 342 SER A C 1
ATOM 2644 O O . SER A 1 342 ? -21.442 -5.116 20.383 1.00 98.50 342 SER A O 1
ATOM 2646 N N . GLY A 1 343 ? -22.464 -3.468 19.255 1.00 98.44 343 GLY A N 1
ATOM 2647 C CA . GLY A 1 343 ? -22.189 -2.440 20.254 1.00 98.44 343 GLY A CA 1
ATOM 2648 C C . GLY A 1 343 ? -20.701 -2.088 20.325 1.00 98.44 343 GLY A C 1
ATOM 2649 O O . GLY A 1 343 ? -20.027 -2.001 19.301 1.00 98.44 343 GLY A O 1
ATOM 2650 N N . ILE A 1 344 ? -20.200 -1.841 21.538 1.00 98.56 344 ILE A N 1
ATOM 2651 C CA . ILE A 1 344 ? -18.789 -1.507 21.769 1.00 98.56 344 ILE A CA 1
ATOM 2652 C C . ILE A 1 344 ? -17.955 -2.789 21.742 1.00 98.56 344 ILE A C 1
ATOM 2654 O O . ILE A 1 344 ? -18.121 -3.663 22.593 1.00 98.56 344 ILE A O 1
ATOM 2658 N N . VAL A 1 345 ? -17.007 -2.855 20.813 1.00 98.44 345 VAL A N 1
ATOM 2659 C CA . VAL A 1 345 ? -15.942 -3.859 20.771 1.00 98.44 345 VAL A CA 1
ATOM 2660 C C . VAL A 1 345 ? -14.686 -3.283 21.409 1.00 98.44 345 VAL A C 1
ATOM 2662 O O . VAL A 1 345 ? -14.353 -2.117 21.202 1.00 98.44 345 VAL A O 1
ATOM 2665 N N . LYS A 1 346 ? -13.988 -4.110 22.191 1.00 98.44 346 LYS A N 1
ATOM 2666 C CA . LYS A 1 346 ? -12.682 -3.787 22.765 1.00 98.44 346 LYS A CA 1
ATOM 2667 C C . LYS A 1 346 ? -11.652 -4.748 22.201 1.00 98.44 346 LYS A C 1
ATOM 2669 O O . LYS A 1 346 ? -11.821 -5.957 22.346 1.00 98.44 346 LYS A O 1
ATOM 2674 N N . TYR A 1 347 ? -10.590 -4.215 21.617 1.00 98.75 347 TYR A N 1
ATOM 2675 C CA . TYR A 1 347 ? -9.404 -4.994 21.288 1.00 98.75 347 TYR A CA 1
ATOM 2676 C C . TYR A 1 347 ? -8.257 -4.578 22.194 1.00 98.75 347 TYR A C 1
ATOM 2678 O O . TYR A 1 347 ? -7.979 -3.388 22.335 1.00 98.75 347 TYR A O 1
ATOM 2686 N N . GLU A 1 348 ? -7.582 -5.559 22.782 1.00 98.56 348 GLU A N 1
ATOM 2687 C CA . GLU A 1 348 ? -6.265 -5.354 23.376 1.00 98.56 348 GLU A CA 1
ATOM 2688 C C . GLU A 1 348 ? -5.211 -5.484 22.277 1.00 98.56 348 GLU A C 1
ATOM 2690 O O . GLU A 1 348 ? -5.264 -6.394 21.445 1.00 98.56 348 GLU A O 1
ATOM 2695 N N . LEU A 1 349 ? -4.271 -4.549 22.265 1.00 98.12 349 LEU A N 1
ATOM 2696 C CA . LEU A 1 349 ? -3.257 -4.397 21.235 1.00 98.12 349 LEU A CA 1
ATOM 2697 C C . LEU A 1 349 ? -1.942 -4.984 21.741 1.00 98.12 349 LEU A C 1
ATOM 2699 O O . LEU A 1 349 ? -1.431 -4.569 22.783 1.00 98.12 349 LEU A O 1
ATOM 2703 N N . ILE A 1 350 ? -1.397 -5.942 21.002 1.00 97.12 350 ILE A N 1
ATOM 2704 C CA . ILE A 1 350 ? -0.080 -6.542 21.242 1.00 97.12 350 ILE A CA 1
ATOM 2705 C C . ILE A 1 350 ? 0.817 -6.291 20.036 1.00 97.12 350 ILE A C 1
ATOM 2707 O O . ILE A 1 350 ? 0.352 -5.848 18.981 1.00 97.12 350 ILE A O 1
ATOM 2711 N N . GLN A 1 351 ? 2.106 -6.593 20.171 1.00 94.81 351 GLN A N 1
ATOM 2712 C CA . GLN A 1 351 ? 3.020 -6.411 19.055 1.00 94.81 351 GLN A CA 1
ATOM 2713 C C . GLN A 1 351 ? 2.575 -7.217 17.825 1.00 94.81 351 GLN A C 1
ATOM 2715 O O . GLN A 1 351 ? 2.236 -8.402 17.920 1.00 94.81 351 GLN A O 1
ATOM 2720 N N . GLY A 1 352 ? 2.541 -6.531 16.680 1.00 92.12 352 GLY A N 1
ATOM 2721 C CA . GLY A 1 352 ? 2.199 -7.121 15.393 1.00 92.12 352 GLY A CA 1
ATOM 2722 C C . GLY A 1 352 ? 3.247 -8.127 14.900 1.00 92.12 352 GLY A C 1
ATOM 2723 O O . GLY A 1 352 ? 4.306 -8.276 15.514 1.00 92.12 352 GLY A O 1
ATOM 2724 N N . PRO A 1 353 ? 2.959 -8.842 13.800 1.00 89.69 353 PRO A N 1
ATOM 2725 C CA . PRO A 1 353 ? 3.905 -9.777 13.204 1.00 89.69 353 PRO A CA 1
ATOM 2726 C C . PRO A 1 353 ? 5.226 -9.120 12.776 1.00 89.69 353 PRO A C 1
ATOM 2728 O O . PRO A 1 353 ? 5.249 -7.974 12.334 1.00 89.69 353 PRO A O 1
ATOM 2731 N N . ASN A 1 354 ? 6.319 -9.877 12.864 1.00 85.00 354 ASN A N 1
ATOM 2732 C CA . ASN A 1 354 ? 7.625 -9.504 12.322 1.00 85.00 354 ASN A CA 1
ATOM 2733 C C . ASN A 1 354 ? 7.614 -9.523 10.779 1.00 85.00 354 ASN A C 1
ATOM 2735 O O . ASN A 1 354 ?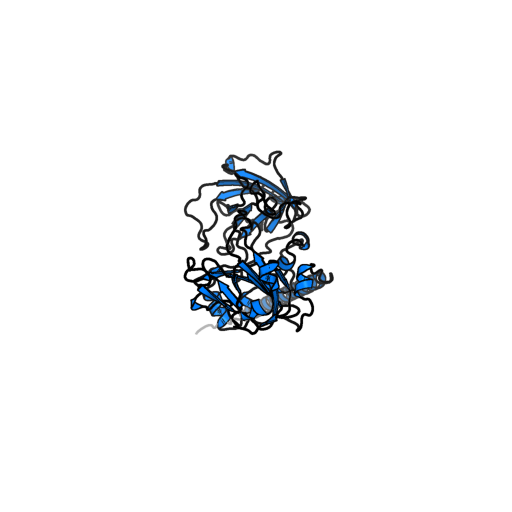 6.635 -9.930 10.154 1.00 85.00 354 ASN A O 1
ATOM 2739 N N . GLN A 1 355 ? 8.726 -9.126 10.150 1.00 75.38 355 GLN A N 1
ATOM 2740 C CA . GLN A 1 355 ? 8.863 -9.068 8.682 1.00 75.38 355 GLN A CA 1
ATOM 2741 C C . GLN A 1 355 ? 8.599 -10.408 7.971 1.00 75.38 355 GLN A C 1
ATOM 2743 O O . GLN A 1 355 ? 8.155 -10.423 6.827 1.00 75.38 355 GLN A O 1
ATOM 2748 N N . ASP A 1 356 ? 8.837 -11.532 8.647 1.00 76.12 356 ASP A N 1
ATOM 2749 C CA . ASP A 1 356 ? 8.550 -12.882 8.152 1.00 76.12 356 ASP A CA 1
ATOM 2750 C C . ASP A 1 356 ? 7.091 -13.326 8.394 1.00 76.12 356 ASP A C 1
ATOM 2752 O O . ASP A 1 356 ? 6.692 -14.449 8.080 1.00 76.12 356 ASP A O 1
ATOM 2756 N N . GLY A 1 357 ? 6.280 -12.443 8.971 1.00 81.44 357 GLY A N 1
ATOM 2757 C CA . GLY A 1 357 ? 4.898 -12.675 9.348 1.00 81.44 357 GLY A CA 1
ATOM 2758 C C . GLY A 1 357 ? 4.719 -13.448 10.649 1.00 81.44 357 GLY A C 1
ATOM 2759 O O . GLY A 1 357 ? 3.580 -13.753 10.988 1.00 81.44 357 GLY A O 1
ATOM 2760 N N . GLN A 1 358 ? 5.766 -13.773 11.407 1.00 86.38 358 GLN A N 1
ATOM 2761 C CA . GLN A 1 358 ? 5.587 -14.459 12.687 1.00 86.38 358 GLN A CA 1
ATOM 2762 C C . GLN A 1 358 ? 5.158 -13.488 13.784 1.00 86.38 358 GLN A C 1
ATOM 2764 O O . GLN A 1 358 ? 5.745 -12.423 13.957 1.00 86.38 358 GLN A O 1
ATOM 2769 N N . LEU A 1 359 ? 4.148 -13.870 14.568 1.00 86.62 359 LEU A N 1
ATOM 2770 C CA . LEU A 1 359 ? 3.795 -13.117 15.767 1.00 86.62 359 LEU A CA 1
ATOM 2771 C C . LEU A 1 359 ? 4.899 -13.261 16.828 1.00 86.62 359 LEU A C 1
ATOM 2773 O O . LEU A 1 359 ? 5.292 -14.393 17.127 1.00 86.62 359 LEU A O 1
ATOM 2777 N N . PRO A 1 360 ? 5.329 -12.162 17.470 1.00 87.94 360 PRO A N 1
ATOM 2778 C CA . PRO A 1 360 ? 6.265 -12.221 18.584 1.00 87.94 360 PRO A CA 1
ATOM 2779 C C . PRO A 1 360 ? 5.754 -13.097 19.731 1.00 87.94 360 PRO A C 1
ATOM 2781 O O . PRO A 1 360 ? 4.544 -13.205 19.966 1.00 87.94 360 PRO A O 1
ATOM 2784 N N . GLN A 1 361 ? 6.690 -13.713 20.458 1.00 88.50 361 GLN A N 1
ATOM 2785 C CA . GLN A 1 361 ? 6.388 -14.474 21.677 1.00 88.50 361 GLN A CA 1
ATOM 2786 C C . GLN A 1 361 ? 5.909 -13.562 22.808 1.00 88.50 361 GLN A C 1
ATOM 2788 O O . GLN A 1 361 ? 5.079 -13.972 23.615 1.00 88.50 361 GLN A O 1
ATOM 2793 N N . ASP A 1 362 ? 6.399 -12.322 22.843 1.00 90.75 362 ASP A N 1
ATOM 2794 C CA . ASP A 1 362 ? 5.901 -11.312 23.764 1.00 90.75 362 ASP A CA 1
ATOM 2795 C C . ASP A 1 362 ? 4.445 -10.958 23.422 1.00 90.75 362 ASP A C 1
ATOM 2797 O O . ASP A 1 362 ? 4.131 -10.505 22.319 1.00 90.75 362 ASP A O 1
ATOM 2801 N N . LYS A 1 363 ? 3.550 -11.207 24.380 1.00 92.31 363 LYS A N 1
ATOM 2802 C CA . LYS A 1 363 ? 2.112 -10.908 24.303 1.00 92.31 363 LYS A CA 1
ATOM 2803 C C . LYS A 1 363 ? 1.716 -9.764 25.232 1.00 92.31 363 LYS A C 1
ATOM 2805 O O . LYS A 1 363 ? 0.547 -9.649 25.593 1.00 92.31 363 LYS A O 1
ATOM 2810 N N . THR A 1 364 ? 2.674 -8.940 25.647 1.00 96.19 364 THR A N 1
ATOM 2811 C CA . THR A 1 364 ? 2.415 -7.781 26.500 1.00 96.19 364 THR A CA 1
ATOM 2812 C C . THR A 1 364 ? 1.421 -6.841 25.826 1.00 96.19 364 THR A C 1
ATOM 2814 O O . THR A 1 364 ? 1.628 -6.393 24.696 1.00 96.19 364 THR A O 1
ATOM 2817 N N . VAL A 1 365 ? 0.336 -6.531 26.538 1.00 97.44 365 VAL A N 1
ATOM 2818 C CA . VAL A 1 365 ? -0.669 -5.567 26.085 1.00 97.44 365 VAL A CA 1
ATOM 2819 C C . VAL A 1 365 ? -0.059 -4.169 26.111 1.00 97.44 365 VAL A C 1
ATOM 2821 O O . VAL A 1 365 ? 0.335 -3.662 27.161 1.00 97.44 365 VAL A O 1
ATOM 2824 N N . ARG A 1 366 ? 0.008 -3.541 24.939 1.00 97.19 366 ARG A N 1
ATOM 2825 C CA . ARG A 1 366 ? 0.533 -2.185 24.727 1.00 97.19 366 ARG A CA 1
ATOM 2826 C C . ARG A 1 366 ? -0.538 -1.119 24.934 1.00 97.19 366 ARG A C 1
ATOM 2828 O O . ARG A 1 366 ? -0.221 0.018 25.270 1.00 97.19 366 ARG A O 1
ATOM 2835 N N . GLY A 1 367 ? -1.804 -1.481 24.768 1.00 98.00 367 GLY A N 1
ATOM 2836 C CA . GLY A 1 367 ? -2.959 -0.616 24.973 1.00 98.00 367 GLY A CA 1
ATOM 2837 C C . GLY A 1 367 ? -4.244 -1.312 24.552 1.00 98.00 367 GLY A C 1
ATOM 2838 O O . GLY A 1 367 ? -4.226 -2.476 24.155 1.00 98.00 367 GLY A O 1
ATOM 2839 N N . SER A 1 368 ? -5.356 -0.592 24.617 1.00 98.31 368 SER A N 1
ATOM 2840 C CA . SER A 1 368 ? -6.651 -1.074 24.137 1.00 98.31 368 SER A CA 1
ATOM 2841 C C . SER A 1 368 ? -7.291 -0.062 23.203 1.00 98.31 368 SER A C 1
ATOM 2843 O O . SER A 1 368 ? -7.085 1.138 23.360 1.00 98.31 368 SER A O 1
ATOM 2845 N N . VAL A 1 369 ? -8.108 -0.527 22.267 1.00 98.50 369 VAL A N 1
ATOM 2846 C CA . VAL A 1 369 ? -8.939 0.327 21.412 1.00 98.50 369 VAL A CA 1
ATOM 2847 C C . VAL A 1 369 ? -10.405 -0.056 21.566 1.00 98.50 369 VAL A C 1
ATOM 2849 O O . VAL A 1 369 ? -10.754 -1.240 21.591 1.00 98.50 369 VAL A O 1
ATOM 2852 N N . LEU A 1 370 ? -11.264 0.952 21.698 1.00 98.75 370 LEU A N 1
ATOM 2853 C CA . LEU A 1 370 ? -12.715 0.808 21.660 1.00 98.75 370 LEU A CA 1
ATOM 2854 C C . LEU A 1 370 ? -13.210 1.180 20.272 1.00 98.75 370 LEU A C 1
ATOM 2856 O O . LEU A 1 370 ? -12.837 2.220 19.737 1.00 98.75 370 LEU A O 1
ATOM 2860 N N . LEU A 1 371 ? -14.064 0.332 19.710 1.00 98.81 371 LEU A N 1
ATOM 2861 C CA . LEU A 1 371 ? -14.580 0.442 18.351 1.00 98.81 371 LEU A CA 1
ATOM 2862 C C . LEU A 1 371 ? -16.087 0.204 18.387 1.00 98.81 371 LEU A C 1
ATOM 2864 O O . LEU A 1 371 ? -16.551 -0.790 18.944 1.00 98.81 371 LEU A O 1
ATOM 2868 N N . GLN A 1 372 ? -16.866 1.105 17.800 1.00 98.81 372 GLN A N 1
ATOM 2869 C CA . GLN A 1 372 ? -18.313 0.948 17.687 1.00 98.81 372 GLN A CA 1
ATOM 2870 C C . GLN A 1 372 ? -18.781 1.391 16.307 1.00 98.81 372 GLN A C 1
ATOM 2872 O O . GLN A 1 372 ? -18.764 2.580 15.989 1.00 98.81 372 GLN A O 1
ATOM 2877 N N . VAL A 1 373 ? -19.225 0.425 15.505 1.00 98.81 373 VAL A N 1
ATOM 2878 C CA . VAL A 1 373 ? -19.820 0.693 14.192 1.00 98.81 373 VAL A CA 1
ATOM 2879 C C . VAL A 1 373 ? -21.165 1.396 14.383 1.00 98.81 373 VAL A C 1
ATOM 2881 O O . VAL A 1 373 ? -21.997 0.971 15.190 1.00 98.81 373 VAL A O 1
ATOM 2884 N N . LEU A 1 374 ? -21.372 2.476 13.642 1.00 98.69 374 LEU A N 1
ATOM 2885 C CA . LEU A 1 374 ? -22.574 3.304 13.636 1.00 98.69 374 LEU A CA 1
ATOM 2886 C C . LEU A 1 374 ? -23.262 3.226 12.262 1.00 98.69 374 LEU A C 1
ATOM 2888 O O . LEU A 1 374 ? -22.764 2.597 11.331 1.00 98.69 374 LEU A O 1
ATOM 2892 N N . ASP A 1 375 ? -24.427 3.863 12.129 1.00 96.50 375 ASP A N 1
ATOM 2893 C CA . ASP A 1 375 ? -25.090 3.988 10.827 1.00 96.50 375 ASP A CA 1
ATOM 2894 C C . ASP A 1 375 ? -24.306 4.902 9.872 1.00 96.50 375 ASP A C 1
ATOM 2896 O O . ASP A 1 375 ? -23.658 5.860 10.302 1.00 96.50 375 ASP A O 1
ATOM 2900 N N . GLY A 1 376 ? -24.457 4.651 8.568 1.00 95.69 376 GLY A N 1
ATOM 2901 C CA . GLY A 1 376 ? -23.919 5.506 7.509 1.00 95.69 376 GLY A CA 1
ATOM 2902 C C . GLY A 1 376 ? -22.403 5.424 7.369 1.00 95.69 376 GLY A C 1
ATOM 2903 O O . GLY A 1 376 ? -21.774 6.468 7.254 1.00 95.69 376 GLY A O 1
ATOM 2904 N N . GLU A 1 377 ? -21.846 4.207 7.433 1.00 97.75 377 GLU A N 1
ATOM 2905 C CA . GLU A 1 377 ? -20.401 3.942 7.317 1.00 97.75 377 GLU A CA 1
ATOM 2906 C C . GLU A 1 377 ? -19.561 4.808 8.266 1.00 97.75 377 GLU A C 1
ATOM 2908 O O . GLU A 1 377 ? -18.532 5.374 7.907 1.00 97.75 377 GLU A O 1
ATOM 2913 N N . LYS A 1 378 ? -20.029 4.907 9.515 1.00 98.62 378 LYS A N 1
ATOM 2914 C CA . LYS A 1 378 ? -19.354 5.629 10.593 1.00 98.62 378 LYS A CA 1
ATOM 2915 C C . LYS A 1 378 ? -18.845 4.682 11.661 1.00 98.62 378 LYS A C 1
ATOM 2917 O O . LYS A 1 378 ? -19.461 3.660 11.965 1.00 98.62 378 LYS A O 1
ATOM 2922 N N . LEU A 1 379 ? -17.762 5.086 12.301 1.00 98.88 379 LEU A N 1
ATOM 2923 C CA . LEU A 1 379 ? -17.143 4.364 13.399 1.00 98.88 379 LEU A CA 1
ATOM 2924 C C . LEU A 1 379 ? -16.816 5.344 14.521 1.00 98.88 379 LEU A C 1
ATOM 2926 O O . LEU A 1 379 ? -16.145 6.348 14.300 1.00 98.88 379 LEU A O 1
ATOM 2930 N N . LYS A 1 380 ? -17.258 5.046 15.741 1.00 98.81 380 LYS A N 1
ATOM 2931 C CA . LYS A 1 380 ? -16.742 5.715 16.937 1.00 98.81 380 LYS A CA 1
ATOM 2932 C C . LYS A 1 380 ? -15.533 4.940 17.448 1.00 98.81 380 LYS A C 1
ATOM 2934 O O . LYS A 1 380 ? -15.632 3.725 17.636 1.00 98.81 380 LYS A O 1
ATOM 2939 N N . MET A 1 381 ? -14.418 5.631 17.666 1.00 98.25 381 MET A N 1
ATOM 2940 C CA . MET A 1 381 ? -13.156 5.017 18.071 1.00 98.25 381 MET A CA 1
ATOM 2941 C C . MET A 1 381 ? -12.445 5.831 19.156 1.00 98.25 381 MET A C 1
ATOM 2943 O O . MET A 1 381 ? -12.482 7.061 19.154 1.00 98.25 381 MET A O 1
ATOM 2947 N N . GLU A 1 382 ? -11.804 5.131 20.091 1.00 98.25 382 GLU A N 1
ATOM 2948 C CA . GLU A 1 382 ? -10.895 5.727 21.070 1.00 98.25 382 GLU A CA 1
ATOM 2949 C C . GLU A 1 382 ? -9.804 4.732 21.469 1.00 98.25 382 GLU A C 1
ATOM 2951 O O . GLU A 1 382 ? -10.087 3.558 21.730 1.00 98.25 382 GLU A O 1
ATOM 2956 N N . VAL A 1 383 ? -8.564 5.210 21.540 1.00 97.38 383 VAL A N 1
ATOM 2957 C CA . VAL A 1 383 ? -7.396 4.423 21.943 1.00 97.38 383 VAL A CA 1
ATOM 2958 C C . VAL A 1 383 ? -7.010 4.764 23.381 1.00 97.38 383 VAL A C 1
ATOM 2960 O O . VAL A 1 383 ? -6.994 5.925 23.778 1.00 97.38 383 VAL A O 1
ATOM 2963 N N . PHE A 1 384 ? -6.643 3.743 24.151 1.00 97.69 384 PHE A N 1
ATOM 2964 C CA . PHE A 1 384 ? -6.217 3.826 25.545 1.00 97.69 384 PHE A CA 1
ATOM 2965 C C . PHE A 1 384 ? -4.828 3.186 25.699 1.00 97.69 384 PHE A C 1
ATOM 2967 O O . PHE A 1 384 ? -4.722 1.997 26.031 1.00 97.69 384 PHE A O 1
ATOM 2974 N N . PRO A 1 385 ? -3.742 3.937 25.443 1.00 97.00 385 PRO A N 1
ATOM 2975 C CA . PRO A 1 385 ? -2.391 3.408 25.574 1.00 97.00 385 PRO A CA 1
ATOM 2976 C C . PRO A 1 385 ? -2.064 2.953 27.000 1.00 97.00 385 PRO A C 1
ATOM 2978 O O . PRO A 1 385 ? -2.476 3.575 27.982 1.00 97.00 385 PRO A O 1
ATOM 2981 N N . GLY A 1 386 ? -1.335 1.843 27.121 1.00 96.81 386 GLY A N 1
ATOM 2982 C CA . GLY A 1 386 ? -0.940 1.250 28.402 1.00 96.81 386 GLY A CA 1
ATOM 2983 C C . GLY A 1 386 ? -2.095 0.707 29.250 1.00 96.81 386 GLY A C 1
ATOM 2984 O O . GLY A 1 386 ? -1.880 0.375 30.416 1.00 96.81 386 GLY A O 1
ATOM 2985 N N . LYS A 1 387 ? -3.320 0.643 28.709 1.00 97.75 387 LYS A N 1
ATOM 2986 C CA . LYS A 1 387 ? -4.492 0.091 29.395 1.00 97.75 387 LYS A CA 1
ATOM 2987 C C . LYS A 1 387 ? -4.895 -1.258 28.817 1.00 97.75 387 LYS A C 1
ATOM 2989 O O . LYS A 1 387 ? -4.956 -1.422 27.600 1.00 97.75 387 LYS A O 1
ATOM 2994 N N . THR A 1 388 ? -5.238 -2.192 29.696 1.00 97.88 388 THR A N 1
ATOM 2995 C CA . THR A 1 388 ? -5.936 -3.434 29.333 1.00 97.88 388 THR A CA 1
ATOM 2996 C C . THR A 1 388 ? -7.430 -3.171 29.139 1.00 97.88 388 THR A C 1
ATOM 2998 O O . THR A 1 388 ? -7.973 -2.177 29.636 1.00 97.88 388 THR A O 1
ATOM 3001 N N . ALA A 1 389 ? -8.143 -4.079 28.476 1.00 96.44 389 ALA A N 1
ATOM 3002 C CA . ALA A 1 389 ? -9.572 -3.926 28.205 1.00 96.44 389 ALA A CA 1
ATOM 3003 C C . ALA A 1 389 ? -10.408 -3.868 29.496 1.00 96.44 389 ALA A C 1
ATOM 3005 O O . ALA A 1 389 ? -11.454 -3.213 29.530 1.00 96.44 389 ALA A O 1
ATOM 3006 N N . SER A 1 390 ? -9.934 -4.510 30.571 1.00 96.88 390 SER A N 1
ATOM 3007 C CA . SER A 1 390 ? -10.556 -4.479 31.902 1.00 96.88 390 SER A CA 1
ATOM 3008 C C . SER A 1 390 ? -10.415 -3.131 32.614 1.00 96.88 390 SER A C 1
ATOM 3010 O O . SER A 1 390 ? -11.177 -2.851 33.533 1.00 96.88 390 SER A O 1
ATOM 3012 N N . GLN A 1 391 ? -9.449 -2.300 32.215 1.00 97.69 391 GLN A N 1
ATOM 3013 C CA . GLN A 1 391 ? -9.225 -0.964 32.778 1.00 97.69 391 GLN A CA 1
ATOM 3014 C C . GLN A 1 391 ? -10.006 0.132 32.041 1.00 97.69 391 GLN A C 1
ATOM 3016 O O . GLN A 1 391 ? -10.037 1.273 32.500 1.00 97.69 391 GLN A O 1
ATOM 3021 N N . VAL A 1 392 ? -10.631 -0.192 30.904 1.00 97.31 392 VAL A N 1
ATOM 3022 C CA . VAL A 1 392 ? -11.390 0.761 30.090 1.00 97.31 392 VAL A CA 1
ATOM 3023 C C . VAL A 1 392 ? -12.883 0.525 30.280 1.00 97.31 392 VAL A C 1
ATOM 3025 O O . VAL A 1 392 ? -13.415 -0.496 29.851 1.00 97.31 392 VAL A O 1
ATOM 3028 N N . ASN A 1 393 ? -13.589 1.478 30.887 1.00 95.62 393 ASN A N 1
ATOM 3029 C CA . ASN A 1 393 ? -15.020 1.332 31.186 1.00 95.62 393 ASN A CA 1
ATOM 3030 C C . ASN A 1 393 ? -15.932 1.653 29.990 1.00 95.62 393 ASN A C 1
ATOM 3032 O O . ASN A 1 393 ? -17.037 1.125 29.902 1.00 95.62 393 ASN A O 1
ATOM 3036 N N . GLY A 1 394 ? -15.470 2.475 29.050 1.00 97.56 394 GLY A N 1
ATOM 3037 C CA . GLY A 1 394 ? -16.239 2.923 27.894 1.00 97.56 394 GLY A CA 1
ATOM 3038 C C . GLY A 1 394 ? -15.558 4.101 27.207 1.00 97.56 394 GLY A C 1
ATOM 3039 O O . GLY A 1 394 ? -14.459 4.490 27.598 1.00 97.56 394 GLY A O 1
ATOM 3040 N N . PHE A 1 395 ? -16.226 4.662 26.201 1.00 98.50 395 PHE A N 1
ATOM 3041 C CA . PHE A 1 395 ? -15.774 5.891 25.555 1.00 98.50 395 PHE A CA 1
ATOM 3042 C C . PHE A 1 395 ? -15.775 7.074 26.527 1.00 98.50 395 PHE A C 1
ATOM 3044 O O . PHE A 1 395 ? -16.674 7.205 27.363 1.00 98.50 395 PHE A O 1
ATOM 3051 N N . THR A 1 396 ? -14.816 7.970 26.351 1.00 98.06 396 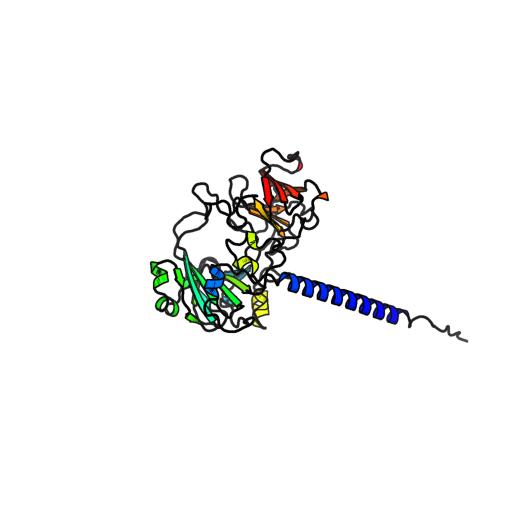THR A N 1
ATOM 3052 C CA . THR A 1 396 ? -14.727 9.270 27.012 1.00 98.06 396 THR A CA 1
ATOM 3053 C C . THR A 1 396 ? -15.081 10.393 26.021 1.00 98.06 396 THR A C 1
ATOM 3055 O O . THR A 1 396 ? -15.376 10.126 24.849 1.00 98.06 396 THR A O 1
ATOM 3058 N N . PRO A 1 397 ? -15.072 11.671 26.446 1.00 97.75 397 PRO A N 1
ATOM 3059 C CA . PRO A 1 397 ? -15.201 12.802 25.528 1.00 97.75 397 PRO A CA 1
ATOM 3060 C C . PRO A 1 397 ? -14.093 12.903 24.464 1.00 97.75 397 PRO A C 1
ATOM 3062 O O . PRO A 1 397 ? -14.271 13.650 23.508 1.00 97.75 397 PRO A O 1
ATOM 3065 N N . ALA A 1 398 ? -12.975 12.179 24.609 1.00 96.38 398 ALA A N 1
ATOM 3066 C CA . ALA A 1 398 ? -11.890 12.150 23.623 1.00 96.38 398 ALA A CA 1
ATOM 3067 C C . ALA A 1 398 ? -12.177 11.240 22.413 1.00 96.38 398 ALA A C 1
ATOM 3069 O O . ALA A 1 398 ? -11.432 11.281 21.436 1.00 96.38 398 ALA A O 1
ATOM 3070 N N . ALA A 1 399 ? -13.244 10.434 22.455 1.00 97.81 399 ALA A N 1
ATOM 3071 C CA . ALA A 1 399 ? -13.606 9.556 21.352 1.00 97.81 399 ALA A CA 1
ATOM 3072 C C . ALA A 1 399 ? -13.853 10.336 20.053 1.00 97.81 399 ALA A C 1
ATOM 3074 O O . ALA A 1 399 ? -14.606 11.313 20.020 1.00 97.81 399 ALA A O 1
ATOM 3075 N N . LEU A 1 400 ? -13.268 9.846 18.965 1.00 97.69 400 LEU A N 1
ATOM 3076 C CA . LEU A 1 400 ? -13.378 10.432 17.637 1.00 97.69 400 LEU A CA 1
ATOM 3077 C C . LEU A 1 400 ? -14.372 9.648 16.780 1.00 97.69 400 LEU A C 1
ATOM 3079 O O . LEU A 1 400 ? -14.677 8.481 17.038 1.00 97.69 400 LEU A O 1
ATOM 3083 N N . THR A 1 401 ? -14.881 10.312 15.746 1.00 98.56 401 THR A N 1
ATOM 3084 C CA . THR A 1 401 ? -15.690 9.672 14.706 1.00 98.56 401 THR A CA 1
ATOM 3085 C C . THR A 1 401 ? -14.860 9.541 13.441 1.00 98.56 401 THR A C 1
ATOM 3087 O O . THR A 1 401 ? -14.184 10.485 13.036 1.00 98.56 401 THR A O 1
ATOM 3090 N N . TYR A 1 402 ? -14.929 8.368 12.837 1.00 98.62 402 TYR A N 1
ATOM 3091 C CA . TYR A 1 402 ? -14.329 8.016 11.565 1.00 98.62 402 TYR A CA 1
ATOM 3092 C C . TYR A 1 402 ? -15.437 7.714 10.553 1.00 98.62 402 TYR A C 1
ATOM 3094 O O . TYR A 1 402 ? -16.554 7.348 10.930 1.00 98.62 402 TYR A O 1
ATOM 3102 N N . GLU A 1 403 ? -15.111 7.873 9.281 1.00 97.88 403 GLU A N 1
ATOM 3103 C CA . GLU A 1 403 ? -15.934 7.595 8.112 1.00 97.88 403 GLU A CA 1
ATOM 3104 C C . GLU A 1 403 ? -15.140 6.755 7.110 1.00 97.88 403 GLU A C 1
ATOM 3106 O O . GLU A 1 403 ? -13.912 6.647 7.211 1.00 97.88 403 GLU A O 1
ATOM 3111 N N . ARG A 1 404 ? -15.839 6.143 6.163 1.00 94.19 404 ARG A N 1
ATOM 3112 C CA . ARG A 1 404 ? -15.229 5.453 5.033 1.00 94.19 404 ARG A CA 1
ATOM 3113 C C . ARG A 1 404 ? -16.151 5.436 3.833 1.00 94.19 404 ARG A C 1
ATOM 3115 O O . ARG A 1 404 ? -17.337 5.806 3.973 1.00 94.19 404 ARG A O 1
#

Secondary structure (DSSP, 8-state):
-PPPPP---TTHHHHHHHHHHHHHHHHHHHHHHHHHHHHHHHTTS-----HHHHHHTTT----SPPP--S-SS-TTTEEEEEPBT--BTTB-SPPSSEEEEESSTTPPTT-EEEE-SSSEEEEEEEEEEE-TTT--EEEEEEEEEEE-SSSEEEEEEEESEE-HHHHTT-THHHHHSEEEEEEEE-TT-EEEEE-SSPEEEEEEETT---TT-SSGGGGTTSGGGGGB--GGGG--TTHHHHHHHHBS--SSSTTB------TTBS-EEEEETTS-GGG-STT-SS--TTS--GGGGEEEEEE-SS-TTSEEEEES--TTS--EEEEEGGG-S-TTT-BGGG--EEEEEEEPP-TTSPPPS-----EEEEEEEETTTEEEEEEEET--GGG--S--TT-EEEE-

Radius of gyration: 24.66 Å; Cα contacts (8 Å, |Δi|>4): 910; chains: 1; bounding box: 61×94×60 Å

Nearest PDB structures (foldseek):
  7ypb-assembly1_C  TM=2.164E-01  e=2.109E+00  Escherichia coli K-12

Mean predicted aligned error: 8.81 Å